Protein AF-A0AAD5TZE9-F1 (afdb_monomer)

pLDDT: mean 85.52, std 11.05, range [32.12, 98.12]

Mean predicted aligned error: 11.0 Å

Sequence (399 aa):
MPENKPTVVIYGTGLIGMFLASHLINTREVNVYLIGRQSTFNRIEDTVETTSINGFKTRVNKTELNFFSTFQSLPSEIQKPDYLILTMKRQDTEAAIKDIDFSHGKTTIVALQWPFNVVESSPGKYQQSSSGSIYLTESEKGIQLKDIFVSSNLECNVSKDMDGILYGKLLINLNNAVCALSGLPILKELQSTQYRRIWANCIWEGLKCYAAAGIYPISFTFIPLWIFPWILWFPFPMFVFQKIGETVFKVNNTTTSSLYEDLKNKKPTCEIEYLQGEIVRLGEEMKVPTPVCLRVKNLVDKAIEKKEGLVVNNPEVILDWIEMINLFDNPSVKTLENPSVHSIHCLVEVPQCVSSLYSILAESKNATSKYVVSFKFGEDATNLLKNSAISHGTDGKKK

Nearest PDB structures (foldseek):
  3hwr-assembly1_B  TM=8.135E-01  e=1.030E-14  Cupriavidus pinatubonensis JMP134
  4yca-assembly1_A  TM=7.441E-01  e=1.101E-12  Staphylococcus aureus
  4yca-assembly1_B  TM=7.381E-01  e=1.078E-11  Staphylococcus aureus
  3g17-assembly2_F  TM=7.453E-01  e=6.135E-11  Staphylococcus aureus subsp. aureus Mu50
  4ol9-assembly1_A-2  TM=7.261E-01  e=1.818E-10  Mycobacterium tuberculosis

InterPro domains:
  IPR008927 6-phosphogluconate dehydrogenase-like, C-terminal domain superfamily [SSF48179] (161-300)
  IPR013328 6-phosphogluconate dehydrogenase, domain 2 [G3DSA:1.10.1040.10] (162-306)
  IPR013332 Ketopantoate reductase, N-terminal domain [PF02558] (8-113)
  IPR013752 Ketopantoate reductase, C-terminal domain [PF08546] (163-301)
  IPR036291 NAD(P)-binding domain superfamily [SSF51735] (8-116)
  IPR050838 2-dehydropantoate 2-reductase-like [PTHR43765] (154-303)

Foldseek 3Di:
DPPPAFEEEEEEPPLVSLQVQQLLLQLVRHQYAYEAAPVLLVQADFWAWEAEPVGDIGIDTSVSHNYDHALVRDDPVNLQGQYYHYPDDPVCVVVNVVRRDPVPDPRDYKDKDDQWDWDAPGRNYIYTLDDAAIEIADDPSRVVVCVSCVSSVGHYDYDPCVVLAVLQVLLVCLLQLLLLQQLAAQLVLLVDLLSLLLSLLLLVLSVVLCVLVVHHHDHRAPDDSVCSSVLSNDPDDSVSSVCCCCGVVVDDRHHHHPLNVCLQVLPLDDCLCVRLVVSVVSCVVSVNQNLLSVLSSQVSVLSNVVSVRRDHDDSCRSPVVLQRAAAPVGRVHRCQACVVPHACCLLAPPPVSLVVFDFDWDQDPRDPGRIDGPGTDDNVVSVVVNVVSVVVVRDRPDD

Radius of gyration: 25.82 Å; Cα contacts (8 Å, |Δi|>4): 668; chains: 1; bounding box: 64×46×78 Å

Structure (mmCIF, N/CA/C/O backbone):
data_AF-A0AAD5TZE9-F1
#
_entry.id   AF-A0AAD5TZE9-F1
#
loop_
_atom_site.group_PDB
_atom_site.id
_atom_site.type_symbol
_atom_site.label_atom_id
_atom_site.label_alt_id
_atom_site.label_comp_id
_atom_site.label_asym_id
_atom_site.label_entity_id
_atom_site.label_seq_id
_atom_site.pdbx_PDB_ins_code
_atom_site.Cartn_x
_atom_site.Cartn_y
_atom_site.Cartn_z
_atom_site.occupancy
_atom_site.B_iso_or_equiv
_atom_site.auth_seq_id
_atom_site.auth_comp_id
_atom_site.auth_asym_id
_atom_site.auth_atom_id
_atom_site.pdbx_PDB_model_num
ATOM 1 N N . MET A 1 1 ? -32.808 -5.809 28.587 1.00 32.12 1 MET A N 1
ATOM 2 C CA . MET A 1 1 ? -31.588 -6.585 28.908 1.00 32.12 1 MET A CA 1
ATOM 3 C C . MET A 1 1 ? -30.418 -5.723 28.472 1.00 32.12 1 MET A C 1
ATOM 5 O O . MET A 1 1 ? -30.574 -5.121 27.417 1.00 32.12 1 MET A O 1
ATOM 9 N N . PRO A 1 2 ? -29.330 -5.552 29.243 1.00 42.09 2 PRO A N 1
ATOM 10 C CA . PRO A 1 2 ? -28.172 -4.852 28.698 1.00 42.09 2 PRO A CA 1
ATOM 11 C C . PRO A 1 2 ? -27.703 -5.674 27.493 1.00 42.09 2 PRO A C 1
ATOM 13 O O . PRO A 1 2 ? -27.412 -6.859 27.644 1.00 42.09 2 PRO A O 1
ATOM 16 N N . GLU A 1 3 ? -27.785 -5.101 26.294 1.00 53.59 3 GLU A N 1
ATOM 17 C CA . GLU A 1 3 ? -27.380 -5.779 25.063 1.00 53.59 3 GLU A CA 1
ATOM 18 C C . GLU A 1 3 ? -25.946 -6.278 25.228 1.00 53.59 3 GLU A C 1
ATOM 20 O O . GLU A 1 3 ? -25.061 -5.532 25.658 1.00 53.59 3 GLU A O 1
ATOM 25 N N . ASN A 1 4 ? -25.727 -7.561 24.946 1.00 79.38 4 ASN A N 1
ATOM 26 C CA . ASN A 1 4 ? -24.398 -8.148 24.980 1.00 79.38 4 ASN A CA 1
ATOM 27 C C . ASN A 1 4 ? -23.602 -7.527 23.822 1.00 79.38 4 ASN A C 1
ATOM 29 O O . ASN A 1 4 ? -23.794 -7.906 22.668 1.00 79.38 4 ASN A O 1
ATOM 33 N N . LYS A 1 5 ? -22.805 -6.496 24.120 1.00 89.44 5 LYS A N 1
ATOM 34 C CA . LYS A 1 5 ? -22.065 -5.730 23.111 1.00 89.44 5 LYS A CA 1
ATOM 35 C C . LYS A 1 5 ? -21.110 -6.650 22.343 1.00 89.44 5 LYS A C 1
ATOM 37 O O . LYS A 1 5 ? -20.419 -7.440 22.994 1.00 89.44 5 LYS A O 1
ATOM 42 N N . PRO A 1 6 ? -21.009 -6.525 21.005 1.00 90.75 6 PRO A N 1
ATOM 43 C CA . PRO A 1 6 ? -20.059 -7.309 20.230 1.00 90.75 6 PRO A CA 1
ATOM 44 C C . PRO A 1 6 ? -18.629 -7.110 20.730 1.00 90.75 6 PRO A C 1
ATOM 46 O O . PRO A 1 6 ? -18.233 -6.000 21.097 1.00 90.75 6 PRO A O 1
ATOM 49 N N . THR A 1 7 ? -17.843 -8.180 20.722 1.00 91.62 7 THR A N 1
ATOM 50 C CA . THR A 1 7 ? -16.441 -8.157 21.145 1.00 91.62 7 THR A CA 1
ATOM 51 C C . THR A 1 7 ? -15.520 -8.043 19.935 1.00 91.62 7 THR A C 1
ATOM 53 O O . THR A 1 7 ? -15.541 -8.887 19.038 1.00 91.62 7 THR A O 1
ATOM 56 N N . VAL A 1 8 ? -14.683 -7.007 19.920 1.00 92.50 8 VAL A N 1
ATOM 57 C CA . VAL A 1 8 ? -13.715 -6.713 18.861 1.00 92.50 8 VAL A CA 1
ATOM 58 C C . VAL A 1 8 ? -12.302 -6.824 19.423 1.00 92.50 8 VAL A C 1
ATOM 60 O O . VAL A 1 8 ? -11.921 -6.080 20.325 1.00 92.50 8 VAL A O 1
ATOM 63 N N . VAL A 1 9 ? -11.496 -7.715 18.854 1.00 93.06 9 VAL A N 1
ATOM 64 C CA . VAL A 1 9 ? -10.060 -7.808 19.136 1.00 93.06 9 VAL A CA 1
ATOM 65 C C . VAL A 1 9 ? -9.292 -7.166 17.985 1.00 93.06 9 VAL A C 1
ATOM 67 O O . VAL A 1 9 ? -9.425 -7.577 16.834 1.00 93.06 9 VAL A O 1
ATOM 70 N N . ILE A 1 10 ? -8.463 -6.170 18.290 1.00 93.31 10 ILE A N 1
ATOM 71 C CA . ILE A 1 10 ? -7.542 -5.541 17.339 1.00 93.31 10 ILE A CA 1
ATOM 72 C C . ILE A 1 10 ? -6.139 -6.079 17.610 1.00 93.31 10 ILE A C 1
ATOM 74 O O . ILE A 1 10 ? -5.520 -5.768 18.631 1.00 93.31 10 ILE A O 1
ATOM 78 N N . TYR A 1 11 ? -5.620 -6.869 16.676 1.00 91.81 11 TYR A N 1
ATOM 79 C CA . TYR A 1 11 ? -4.278 -7.428 16.741 1.00 91.81 11 TYR A CA 1
ATOM 80 C C . TYR A 1 11 ? -3.319 -6.571 15.910 1.00 91.81 11 TYR A C 1
ATOM 82 O O . TYR A 1 11 ? -3.313 -6.597 14.677 1.00 91.81 11 TYR A O 1
ATOM 90 N N . GLY A 1 12 ? -2.476 -5.813 16.609 1.00 91.12 12 GLY A N 1
ATOM 91 C CA . GLY A 1 12 ? -1.464 -4.936 16.035 1.00 91.12 12 GLY A CA 1
ATOM 92 C C . GLY A 1 12 ? -1.691 -3.477 16.414 1.00 91.12 12 GLY A C 1
ATOM 93 O O . GLY A 1 12 ? -2.238 -2.701 15.635 1.00 91.12 12 GLY A O 1
ATOM 94 N N . THR A 1 13 ? -1.183 -3.055 17.570 1.00 91.81 13 THR A N 1
ATOM 95 C CA . THR A 1 13 ? -1.304 -1.678 18.092 1.00 91.81 13 THR A CA 1
ATOM 96 C C . THR A 1 13 ? -0.367 -0.659 17.427 1.00 91.81 13 THR A C 1
ATOM 98 O O . THR A 1 13 ? 0.186 0.221 18.077 1.00 91.81 13 THR A O 1
ATOM 101 N N . GLY A 1 14 ? -0.154 -0.771 16.113 1.00 90.06 14 GLY A N 1
ATOM 102 C CA . GLY A 1 14 ? 0.517 0.267 15.327 1.00 90.06 14 GLY A CA 1
ATOM 103 C C . GLY A 1 14 ? -0.366 1.505 15.123 1.00 90.06 14 GLY A C 1
ATOM 104 O O . GLY A 1 14 ? -1.425 1.636 15.732 1.00 90.06 14 GLY A O 1
ATOM 105 N N . LEU A 1 15 ? 0.038 2.388 14.205 1.00 91.94 15 LEU A N 1
ATOM 106 C CA . LEU A 1 15 ? -0.677 3.640 13.904 1.00 91.94 15 LEU A CA 1
ATOM 107 C C . LEU A 1 15 ? -2.162 3.403 13.576 1.00 91.94 15 LEU A C 1
ATOM 109 O O . LEU A 1 15 ? -3.036 4.024 14.171 1.00 91.94 15 LEU A O 1
ATOM 113 N N . ILE A 1 16 ? -2.442 2.456 12.676 1.00 92.38 16 ILE A N 1
ATOM 114 C CA . ILE A 1 16 ? -3.807 2.099 12.265 1.00 92.38 16 ILE A CA 1
ATOM 115 C C . ILE A 1 16 ? -4.589 1.436 13.403 1.00 92.38 16 ILE A C 1
ATOM 117 O O . ILE A 1 16 ? -5.736 1.798 13.643 1.00 92.38 16 ILE A O 1
ATOM 121 N N . GLY A 1 17 ? -3.973 0.492 14.121 1.00 94.00 17 GLY A N 1
ATOM 122 C CA . GLY A 1 17 ? -4.642 -0.231 15.205 1.00 94.00 17 GLY A CA 1
ATOM 123 C C . GLY A 1 17 ? -5.057 0.684 16.355 1.00 94.00 17 GLY A C 1
ATOM 124 O O . GLY A 1 17 ? -6.190 0.602 16.816 1.00 94.00 17 GLY A O 1
ATOM 125 N N . MET A 1 18 ? -4.179 1.601 16.773 1.00 95.31 18 MET A N 1
ATOM 126 C CA . MET A 1 18 ? -4.496 2.579 17.822 1.00 95.31 18 MET A CA 1
ATOM 127 C C . MET A 1 18 ? -5.535 3.606 17.367 1.00 95.31 18 MET A C 1
ATOM 129 O O . MET A 1 18 ? -6.419 3.966 18.145 1.00 95.31 18 MET A O 1
ATOM 133 N N . PHE A 1 19 ? -5.461 4.042 16.106 1.00 95.69 19 PHE A N 1
ATOM 134 C CA . PHE A 1 19 ? -6.459 4.930 15.517 1.00 95.69 19 PHE A CA 1
ATOM 135 C C . PHE A 1 19 ? -7.851 4.283 15.514 1.00 95.69 19 PHE A C 1
ATOM 137 O O . PHE A 1 19 ? -8.797 4.856 16.051 1.00 95.69 19 PHE A O 1
ATOM 144 N N . LEU A 1 20 ? -7.958 3.052 15.001 1.00 95.38 20 LEU A N 1
ATOM 145 C CA . LEU A 1 20 ? -9.199 2.277 15.005 1.00 95.38 20 LEU A CA 1
ATOM 146 C C . LEU A 1 20 ? -9.728 2.064 16.429 1.00 95.38 20 LEU A C 1
ATOM 148 O O . LEU A 1 20 ? -10.905 2.298 16.687 1.00 95.38 20 LEU A O 1
ATOM 152 N N . ALA A 1 21 ? -8.865 1.641 17.356 1.00 95.94 21 ALA A N 1
ATOM 153 C CA . ALA A 1 21 ? -9.263 1.357 18.730 1.00 95.94 21 ALA A CA 1
ATOM 154 C C . ALA A 1 21 ? -9.889 2.576 19.408 1.00 95.94 21 ALA A C 1
ATOM 156 O O . ALA A 1 21 ? -10.933 2.457 20.042 1.00 95.94 21 ALA A O 1
ATOM 157 N N . SER A 1 22 ? -9.290 3.757 19.234 1.00 96.81 22 SER A N 1
ATOM 158 C CA . SER A 1 22 ? -9.828 4.987 19.812 1.00 96.81 22 SER A CA 1
ATOM 159 C C . SER A 1 22 ? -11.209 5.339 19.250 1.00 96.81 22 SER A C 1
ATOM 161 O O . SER A 1 22 ? -12.084 5.748 20.007 1.00 96.81 22 SER A O 1
ATOM 163 N N . HIS A 1 23 ? -11.431 5.125 17.949 1.00 96.56 23 HIS A N 1
ATOM 164 C CA . HIS A 1 23 ? -12.738 5.303 17.312 1.00 96.56 23 HIS A CA 1
ATOM 165 C C . HIS A 1 23 ? -13.803 4.352 17.867 1.00 96.56 23 HIS A C 1
ATOM 167 O O . HIS A 1 23 ? -14.874 4.807 18.263 1.00 96.56 23 HIS A O 1
ATOM 173 N N . LEU A 1 24 ? -13.492 3.057 17.957 1.00 95.94 24 LEU A N 1
ATOM 174 C CA . LEU A 1 24 ? -14.437 2.045 18.437 1.00 95.94 24 LEU A CA 1
ATOM 175 C C . LEU A 1 24 ? -14.749 2.185 19.936 1.00 95.94 24 LEU A C 1
ATOM 177 O O . LEU A 1 24 ? -15.896 2.044 20.349 1.00 95.94 24 LEU A O 1
ATOM 181 N N . ILE A 1 25 ? -13.748 2.487 20.770 1.00 96.38 25 ILE A N 1
ATOM 182 C CA . ILE A 1 25 ? -13.952 2.670 22.218 1.00 96.38 25 ILE A CA 1
ATOM 183 C C . ILE A 1 25 ? -14.821 3.905 22.492 1.00 96.38 25 ILE A C 1
ATOM 185 O O . ILE A 1 25 ? -15.660 3.885 23.394 1.00 96.38 25 ILE A O 1
ATOM 189 N N . ASN A 1 26 ? -14.660 4.967 21.696 1.00 93.81 26 ASN A N 1
ATOM 190 C CA . ASN A 1 26 ? -15.379 6.225 21.880 1.00 93.81 26 ASN A CA 1
ATOM 191 C C . ASN A 1 26 ? -16.905 6.084 21.724 1.00 93.81 26 ASN A C 1
ATOM 193 O O . ASN A 1 26 ? -17.639 6.809 22.393 1.00 93.81 26 ASN A O 1
ATOM 197 N N . THR A 1 27 ? -17.404 5.160 20.893 1.00 90.75 27 THR A N 1
ATOM 198 C CA . THR A 1 27 ? -18.858 4.940 20.736 1.00 90.75 27 THR A CA 1
ATOM 199 C C . THR A 1 27 ? -19.468 4.146 21.884 1.00 90.75 27 THR A C 1
ATOM 201 O O . THR A 1 27 ? -20.655 4.279 22.170 1.00 90.75 27 THR A O 1
ATOM 204 N N . ARG A 1 28 ? -18.658 3.322 22.565 1.00 89.94 28 ARG A N 1
ATOM 205 C CA . ARG A 1 28 ? -19.097 2.353 23.581 1.00 89.94 28 ARG A CA 1
ATOM 206 C C . ARG A 1 28 ? -20.123 1.341 23.059 1.00 89.94 28 ARG A C 1
ATOM 208 O O . ARG A 1 28 ? -20.803 0.722 23.875 1.00 89.94 28 ARG A O 1
ATOM 215 N N . GLU A 1 29 ? -20.238 1.143 21.749 1.00 91.19 29 GLU A N 1
ATOM 216 C CA . GLU A 1 29 ? -21.155 0.159 21.150 1.00 91.19 29 GLU A CA 1
ATOM 217 C C . GLU A 1 29 ? -20.582 -1.264 21.180 1.00 91.19 29 GLU A C 1
ATOM 219 O O . GLU A 1 29 ? -21.329 -2.240 21.214 1.00 91.19 29 GLU A O 1
ATOM 224 N N . VAL A 1 30 ? -19.254 -1.382 21.238 1.00 92.94 30 VAL A N 1
ATOM 225 C CA . VAL A 1 30 ? -18.516 -2.650 21.235 1.00 92.94 30 VAL A CA 1
ATOM 226 C C . VAL A 1 30 ? -17.534 -2.730 22.402 1.00 92.94 30 VAL A C 1
ATOM 228 O O . VAL A 1 30 ? -17.078 -1.709 22.922 1.00 92.94 30 VAL A O 1
ATOM 231 N N . ASN A 1 31 ? -17.180 -3.950 22.803 1.00 94.44 31 ASN A N 1
ATOM 232 C CA . ASN A 1 31 ? -16.084 -4.200 23.734 1.00 94.44 31 ASN A CA 1
ATOM 233 C C . ASN A 1 31 ? -14.787 -4.368 22.938 1.00 94.44 31 ASN A C 1
ATOM 235 O O . ASN A 1 31 ? -14.674 -5.298 22.141 1.00 94.44 31 ASN A O 1
ATOM 239 N N . VAL A 1 32 ? -13.812 -3.480 23.140 1.00 95.38 32 VAL A N 1
ATOM 240 C CA . VAL A 1 32 ? -12.555 -3.483 22.376 1.00 95.38 32 VAL A CA 1
ATOM 241 C C . VAL A 1 32 ? -11.413 -4.028 23.223 1.00 95.38 32 VAL A C 1
ATOM 243 O O . VAL A 1 32 ? -11.194 -3.570 24.345 1.00 95.38 32 VAL A O 1
ATOM 246 N N . TYR A 1 33 ? -10.661 -4.965 22.653 1.00 95.88 33 TYR A N 1
ATOM 247 C CA . TYR A 1 33 ? -9.453 -5.554 23.224 1.00 95.88 33 TYR A CA 1
ATOM 248 C C . TYR A 1 33 ? -8.289 -5.394 22.250 1.00 95.88 33 TYR A C 1
ATOM 250 O O . TYR A 1 33 ? -8.458 -5.502 21.036 1.00 95.88 33 TYR A O 1
ATOM 258 N N . LEU A 1 34 ? -7.101 -5.115 22.774 1.00 95.81 34 LEU A N 1
ATOM 259 C CA . LEU A 1 34 ? -5.917 -4.790 21.986 1.00 95.81 34 LEU A CA 1
ATOM 260 C C . LEU A 1 34 ? -4.821 -5.814 22.233 1.00 95.81 34 LEU A C 1
ATOM 262 O O . LEU A 1 34 ? -4.467 -6.058 23.381 1.00 95.81 34 LEU A O 1
ATOM 266 N N . ILE A 1 35 ? -4.223 -6.334 21.163 1.00 93.81 35 ILE A N 1
ATOM 267 C CA . ILE A 1 35 ? -3.012 -7.155 21.242 1.00 93.81 35 ILE A CA 1
ATOM 268 C C . ILE A 1 35 ? -1.864 -6.420 20.555 1.00 93.81 35 ILE A C 1
ATOM 270 O O . ILE A 1 35 ? -1.976 -6.006 19.396 1.00 93.81 35 ILE A O 1
ATOM 274 N N . GLY A 1 36 ? -0.730 -6.268 21.237 1.00 92.56 36 GLY A N 1
ATOM 275 C CA . GLY A 1 36 ? 0.455 -5.682 20.618 1.00 92.56 36 GLY A CA 1
ATOM 276 C C . GLY A 1 36 ? 1.694 -5.650 21.501 1.00 92.56 36 GLY A C 1
ATOM 277 O O . GLY A 1 36 ? 1.803 -6.342 22.506 1.00 92.56 36 GLY A O 1
ATOM 278 N N . ARG A 1 37 ? 2.679 -4.832 21.114 1.00 90.88 37 ARG A N 1
ATOM 279 C CA . ARG A 1 37 ? 3.959 -4.749 21.833 1.00 90.88 37 ARG A CA 1
ATOM 280 C C . ARG A 1 37 ? 3.831 -3.868 23.071 1.00 90.88 37 ARG A C 1
ATOM 282 O O . ARG A 1 37 ? 3.381 -2.726 22.970 1.00 90.88 37 ARG A O 1
ATOM 289 N N . GLN A 1 38 ? 4.331 -4.355 24.208 1.00 91.38 38 GLN A N 1
ATOM 290 C CA . GLN A 1 38 ? 4.339 -3.603 25.468 1.00 91.38 38 GLN A CA 1
ATOM 291 C C . GLN A 1 38 ? 5.050 -2.249 25.331 1.00 91.38 38 GLN A C 1
ATOM 293 O O . GLN A 1 38 ? 4.619 -1.256 25.909 1.00 91.38 38 GLN A O 1
ATOM 298 N N . SER A 1 39 ? 6.106 -2.179 24.515 1.00 91.31 39 SER A N 1
ATOM 299 C CA . SER A 1 39 ? 6.826 -0.932 24.242 1.00 91.31 39 SER A CA 1
ATOM 300 C C . SER A 1 39 ? 5.944 0.144 23.608 1.00 91.31 39 SER A C 1
ATOM 302 O O . SER A 1 39 ? 6.103 1.314 23.937 1.00 91.31 39 SER A O 1
ATOM 304 N N . THR A 1 40 ? 4.991 -0.222 22.747 1.00 87.88 40 THR A N 1
ATOM 305 C CA . THR A 1 40 ? 4.040 0.739 22.178 1.00 87.88 40 THR A CA 1
ATOM 306 C C . THR A 1 40 ? 3.062 1.233 23.237 1.00 87.88 40 THR A C 1
ATOM 308 O O . THR A 1 40 ? 2.843 2.435 23.348 1.00 87.88 40 THR A O 1
ATOM 311 N N . PHE A 1 41 ? 2.526 0.328 24.059 1.00 90.94 41 PHE A N 1
ATOM 312 C CA . PHE A 1 41 ? 1.582 0.687 25.118 1.00 90.94 41 PHE A CA 1
ATOM 313 C C . PHE A 1 41 ? 2.219 1.563 26.208 1.00 90.94 41 PHE A C 1
ATOM 315 O O . PHE A 1 41 ? 1.605 2.509 26.696 1.00 90.94 41 PHE A O 1
ATOM 322 N N . ASN A 1 42 ? 3.482 1.299 26.551 1.00 92.56 42 ASN A N 1
ATOM 323 C CA . ASN A 1 42 ? 4.222 2.065 27.555 1.00 92.56 42 ASN A CA 1
ATOM 324 C C . ASN A 1 42 ? 4.513 3.508 27.121 1.00 92.56 42 ASN A C 1
ATOM 326 O O . ASN A 1 42 ? 4.680 4.362 27.984 1.00 92.56 42 ASN A O 1
ATOM 330 N N . ARG A 1 43 ? 4.570 3.786 25.811 1.00 92.31 43 ARG A N 1
ATOM 331 C CA . ARG A 1 43 ? 4.765 5.146 25.278 1.00 92.31 43 ARG A CA 1
ATOM 332 C C . ARG A 1 43 ? 3.539 6.040 25.456 1.00 92.31 43 ARG A C 1
ATOM 334 O O . ARG A 1 43 ? 3.674 7.254 25.384 1.00 92.31 43 ARG A O 1
ATOM 341 N N . ILE A 1 44 ? 2.358 5.453 25.627 1.00 91.75 44 ILE A N 1
ATOM 342 C CA . ILE A 1 44 ? 1.126 6.198 25.884 1.00 91.75 44 ILE A CA 1
ATOM 343 C C . ILE A 1 44 ? 1.167 6.618 27.350 1.00 91.75 44 ILE A C 1
ATOM 345 O O . ILE A 1 44 ? 1.252 5.754 28.222 1.00 91.75 44 ILE A O 1
ATOM 349 N N . GLU A 1 45 ? 1.120 7.917 27.625 1.00 88.94 45 GLU A N 1
ATOM 350 C CA . GLU A 1 45 ? 1.117 8.435 28.997 1.00 88.94 45 GLU A CA 1
ATOM 351 C C . GLU A 1 45 ? -0.274 8.252 29.613 1.00 88.94 45 GLU A C 1
ATOM 353 O O . GLU A 1 45 ? -0.510 7.260 30.304 1.00 88.94 45 GLU A O 1
ATOM 358 N N . ASP A 1 46 ? -1.215 9.130 29.257 1.00 92.56 46 ASP A N 1
ATOM 359 C CA . ASP A 1 46 ? -2.544 9.161 29.881 1.00 92.56 46 ASP A CA 1
ATOM 360 C C . ASP A 1 46 ? -3.685 8.848 28.915 1.00 92.56 46 ASP A C 1
ATOM 362 O O . ASP A 1 46 ? -4.676 8.222 29.293 1.00 92.56 46 ASP A O 1
ATOM 366 N N . THR A 1 47 ? -3.578 9.296 27.663 1.00 96.06 47 THR A N 1
ATOM 367 C CA . THR A 1 47 ? -4.691 9.248 26.706 1.00 96.06 47 THR A CA 1
ATOM 368 C C . THR A 1 47 ? -4.229 8.925 25.296 1.00 96.06 47 THR A C 1
ATOM 370 O O . THR A 1 47 ? -3.091 9.203 24.916 1.00 96.06 47 THR A O 1
ATOM 373 N N . VAL A 1 48 ? -5.150 8.361 24.522 1.00 96.88 48 VAL A N 1
ATOM 374 C CA . VAL A 1 48 ? -5.054 8.226 23.074 1.00 96.88 48 VAL A CA 1
ATOM 375 C C . VAL A 1 48 ? -6.030 9.203 22.443 1.00 96.88 48 VAL A C 1
ATOM 377 O O . VAL A 1 48 ? -7.239 9.113 22.662 1.00 96.88 48 VAL A O 1
ATOM 380 N N . GLU A 1 49 ? -5.499 10.124 21.653 1.00 97.31 49 GLU A N 1
ATOM 381 C CA . GLU A 1 49 ? -6.260 11.118 20.910 1.00 97.31 49 GLU A CA 1
ATOM 382 C C . GLU A 1 49 ? -6.157 10.812 19.420 1.00 97.31 49 GLU A C 1
ATOM 384 O O . GLU A 1 49 ? -5.064 10.547 18.909 1.00 97.31 49 GLU A O 1
ATOM 389 N N . THR A 1 50 ? -7.281 10.880 18.709 1.00 97.00 50 THR A N 1
ATOM 390 C CA . THR A 1 50 ? -7.266 10.790 17.248 1.00 97.00 50 THR A CA 1
ATOM 391 C C . THR A 1 50 ? -7.920 11.988 16.591 1.00 97.00 50 THR A C 1
ATOM 393 O O . THR A 1 50 ? -8.764 12.664 17.180 1.00 97.00 50 THR A O 1
ATOM 396 N N . THR A 1 51 ? -7.506 12.290 15.364 1.00 95.75 51 THR A N 1
ATOM 397 C CA . THR A 1 51 ? -8.174 13.265 14.499 1.00 95.75 51 THR A CA 1
ATOM 398 C C . THR A 1 51 ? -8.322 12.686 13.096 1.00 95.75 51 THR A C 1
ATOM 400 O O . THR A 1 51 ? -7.330 12.389 12.429 1.00 95.75 51 THR A O 1
ATOM 403 N N . SER A 1 52 ? -9.567 12.525 12.658 1.00 91.81 52 SER A N 1
ATOM 404 C CA . SER A 1 52 ? -9.939 12.142 11.296 1.00 91.81 52 SER A CA 1
ATOM 405 C C . SER A 1 52 ? -9.751 13.303 10.320 1.00 91.81 52 SER A C 1
ATOM 407 O O . SER A 1 52 ? -9.726 14.470 10.713 1.00 91.81 52 SER A O 1
ATOM 409 N N . ILE A 1 53 ? -9.681 13.004 9.021 1.00 85.81 53 ILE A N 1
ATOM 410 C CA . ILE A 1 53 ? -9.474 14.033 7.989 1.00 85.81 53 ILE A CA 1
ATOM 411 C C . ILE A 1 53 ? -10.642 15.031 7.885 1.00 85.81 53 ILE A C 1
ATOM 413 O O . ILE A 1 53 ? -10.444 16.181 7.505 1.00 85.81 53 ILE A O 1
ATOM 417 N N . ASN A 1 54 ? -11.853 14.615 8.268 1.00 86.81 54 ASN A N 1
ATOM 418 C CA . ASN A 1 54 ? -13.036 15.477 8.372 1.00 86.81 54 ASN A CA 1
ATOM 419 C C . ASN A 1 54 ? -13.064 16.318 9.666 1.00 86.81 54 ASN A C 1
ATOM 421 O O . ASN A 1 54 ? -14.045 17.007 9.927 1.00 86.81 54 ASN A O 1
ATOM 425 N N . GLY A 1 55 ? -12.010 16.255 10.485 1.00 90.88 55 GLY A N 1
ATOM 426 C CA . GLY A 1 55 ? -11.889 16.994 11.738 1.00 90.88 55 GLY A CA 1
ATOM 427 C C . GLY A 1 55 ? -12.549 16.326 12.945 1.00 90.88 55 GLY A C 1
ATOM 428 O O . GLY A 1 55 ? -12.444 16.874 14.042 1.00 90.88 55 GLY A O 1
ATOM 429 N N . PHE A 1 56 ? -13.189 15.161 12.788 1.00 94.75 56 PHE A N 1
ATOM 430 C CA . PHE A 1 56 ? -13.724 14.398 13.917 1.00 94.75 56 PHE A CA 1
ATOM 431 C C . PHE A 1 56 ? -12.598 13.949 14.847 1.00 94.75 56 PHE A C 1
ATOM 433 O O . PHE A 1 56 ? -11.546 13.505 14.384 1.00 94.7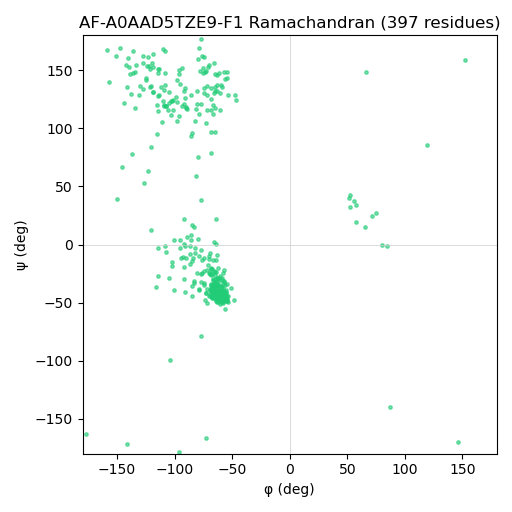5 56 PHE A O 1
ATOM 440 N N . LYS A 1 57 ? -12.812 14.072 16.158 1.00 96.88 57 LYS A N 1
ATOM 441 C CA . LYS A 1 57 ? -11.804 13.767 17.173 1.00 96.88 57 LYS A CA 1
ATOM 442 C C . LYS A 1 57 ? -12.332 12.764 18.176 1.00 96.88 57 LYS A C 1
ATOM 444 O O . LYS A 1 57 ? -13.483 12.856 18.592 1.00 96.88 57 LYS A O 1
ATOM 449 N N . THR A 1 58 ? -11.449 11.885 18.623 1.00 97.44 58 THR A N 1
ATOM 450 C CA . THR A 1 58 ? -11.707 10.973 19.739 1.00 97.44 58 THR A CA 1
ATOM 451 C C . THR A 1 58 ? -10.663 11.185 20.819 1.00 97.44 58 THR A C 1
ATOM 453 O O . THR A 1 58 ? -9.541 11.623 20.546 1.00 97.44 58 THR A O 1
ATOM 456 N N . ARG A 1 59 ? -11.034 10.873 22.058 1.00 96.75 59 ARG A N 1
ATOM 457 C CA . ARG A 1 59 ? -10.126 10.877 23.202 1.00 96.75 59 ARG A CA 1
ATOM 458 C C . ARG A 1 59 ? -10.513 9.733 24.122 1.00 96.75 59 ARG A C 1
ATOM 460 O O . ARG A 1 59 ? -11.640 9.688 24.598 1.00 96.75 59 ARG A O 1
ATOM 467 N N . VAL A 1 60 ? -9.571 8.832 24.363 1.00 96.81 60 VAL A N 1
ATOM 468 C CA . VAL A 1 60 ? -9.768 7.620 25.166 1.00 96.81 60 VAL A CA 1
ATOM 469 C C . VAL A 1 60 ? -8.690 7.566 26.237 1.00 96.81 60 VAL A C 1
ATOM 471 O O . VAL A 1 60 ? -7.518 7.805 25.935 1.00 96.81 60 VAL A O 1
ATOM 474 N N . ASN A 1 61 ? -9.057 7.273 27.484 1.00 96.56 61 ASN A N 1
ATOM 475 C CA . ASN A 1 61 ? -8.067 7.133 28.549 1.00 96.56 61 ASN A CA 1
ATOM 476 C C . ASN A 1 61 ? -7.295 5.826 28.393 1.00 96.56 61 ASN A C 1
ATOM 478 O O . ASN A 1 61 ? -7.838 4.809 27.968 1.00 96.56 61 ASN A O 1
ATOM 482 N N . LYS A 1 62 ? -6.027 5.818 28.803 1.00 95.00 62 LYS A N 1
ATOM 483 C CA . LYS A 1 62 ? -5.187 4.618 28.769 1.00 95.00 62 LYS A CA 1
ATOM 484 C C . LYS A 1 62 ? -5.792 3.454 29.560 1.00 95.00 62 LYS A C 1
ATOM 486 O O . LYS A 1 62 ? -5.607 2.306 29.180 1.00 95.00 62 LYS A O 1
ATOM 491 N N . THR A 1 63 ? -6.541 3.743 30.623 1.00 94.31 63 THR A N 1
ATOM 492 C CA . THR A 1 63 ? -7.254 2.744 31.436 1.00 94.31 63 THR A CA 1
ATOM 493 C C . THR A 1 63 ? -8.417 2.070 30.706 1.00 94.31 63 THR A C 1
ATOM 495 O O . THR A 1 63 ? -8.827 0.990 31.109 1.00 94.31 63 THR A O 1
ATOM 498 N N . GLU A 1 64 ? -8.937 2.677 29.637 1.00 94.25 64 GLU A N 1
ATOM 499 C CA . GLU A 1 64 ? -9.994 2.106 28.790 1.00 94.25 64 GLU A CA 1
ATOM 500 C C . GLU A 1 64 ? -9.417 1.210 27.677 1.00 94.25 64 GLU A C 1
ATOM 502 O O . GLU A 1 64 ? -10.157 0.530 26.967 1.00 94.25 64 GLU A O 1
ATOM 507 N N . LEU A 1 65 ? -8.090 1.188 27.514 1.00 93.81 65 LEU A N 1
ATOM 508 C CA . LEU A 1 65 ? -7.400 0.328 26.561 1.00 93.81 65 LEU A CA 1
ATOM 509 C C . LEU A 1 65 ? -7.173 -1.051 27.195 1.00 93.81 65 LEU A C 1
ATOM 511 O O . LEU A 1 65 ? -6.178 -1.262 27.890 1.00 93.81 65 LEU A O 1
ATOM 515 N N . ASN A 1 66 ? -8.068 -2.003 26.927 1.00 95.19 66 ASN A N 1
ATOM 516 C CA . ASN A 1 66 ? -7.922 -3.398 27.359 1.00 95.19 66 ASN A CA 1
ATOM 517 C C . ASN A 1 66 ? -6.765 -4.078 26.600 1.00 95.19 66 ASN A C 1
ATOM 519 O O . ASN A 1 66 ? -6.981 -4.772 25.605 1.00 95.19 66 ASN A O 1
ATOM 523 N N . PHE A 1 67 ? -5.531 -3.809 27.023 1.00 96.25 67 PHE A N 1
ATOM 524 C CA . PHE A 1 67 ? -4.308 -4.189 26.324 1.00 96.25 67 PHE A CA 1
ATOM 525 C C . PHE A 1 67 ? -3.709 -5.501 26.833 1.00 96.25 67 PHE A C 1
ATOM 527 O O . PHE A 1 67 ? -3.586 -5.728 28.034 1.00 96.25 67 PHE A O 1
ATOM 534 N N . PHE A 1 68 ? -3.253 -6.310 25.883 1.00 95.44 68 PHE A N 1
ATOM 535 C CA . PHE A 1 68 ? -2.650 -7.618 26.076 1.00 95.44 68 PHE A CA 1
ATOM 536 C C . PHE A 1 68 ? -1.407 -7.751 25.188 1.00 95.44 68 PHE A C 1
ATOM 538 O O . PHE A 1 68 ? -1.328 -7.181 24.096 1.00 95.44 68 PHE A O 1
ATOM 545 N N . SER A 1 69 ? -0.404 -8.495 25.651 1.00 91.62 69 SER A N 1
ATOM 546 C CA . SER A 1 69 ? 0.846 -8.677 24.901 1.00 91.62 69 SER A CA 1
ATOM 547 C C . SER A 1 69 ? 0.746 -9.780 23.846 1.00 91.62 69 SER A C 1
ATOM 549 O O . SER A 1 69 ? 1.386 -9.686 22.800 1.00 91.62 69 SER A O 1
ATOM 551 N N . THR A 1 70 ? -0.069 -10.805 24.103 1.00 89.44 70 THR A N 1
ATOM 552 C CA . THR A 1 70 ? -0.282 -11.956 23.213 1.00 89.44 70 THR A CA 1
ATOM 553 C C . THR A 1 70 ? -1.748 -12.376 23.196 1.00 89.44 70 THR A C 1
ATOM 555 O O . THR A 1 70 ? -2.501 -12.076 24.127 1.00 89.44 70 THR A O 1
ATOM 558 N N . PHE A 1 71 ? -2.153 -13.119 22.165 1.00 88.12 71 PHE A N 1
ATOM 559 C CA . PHE A 1 71 ? -3.509 -13.664 22.066 1.00 88.12 71 PHE A CA 1
ATOM 560 C C . PHE A 1 71 ? -3.853 -14.588 23.248 1.00 88.12 71 PHE A C 1
ATOM 562 O O . PHE A 1 71 ? -4.933 -14.489 23.818 1.00 88.12 71 PHE A O 1
ATOM 569 N N . GLN A 1 72 ? -2.903 -15.413 23.693 1.00 88.81 72 GLN A N 1
ATOM 570 C CA . GLN A 1 72 ? -3.067 -16.363 24.802 1.00 88.81 72 GLN A CA 1
ATOM 571 C C . GLN A 1 72 ? -3.284 -15.677 26.153 1.00 88.81 72 GLN A C 1
ATOM 573 O O . GLN A 1 72 ? -3.824 -16.288 27.070 1.00 88.81 72 GLN A O 1
ATOM 578 N N . SER A 1 73 ? -2.848 -14.421 26.291 1.00 91.44 73 SER A N 1
ATOM 579 C CA . SER A 1 73 ? -3.044 -13.648 27.520 1.00 91.44 73 SER A CA 1
ATOM 580 C C . SER A 1 73 ? -4.456 -13.065 27.655 1.00 91.44 73 SER A C 1
ATOM 582 O O . SER A 1 73 ? -4.801 -12.575 28.730 1.00 91.44 73 SER A O 1
ATOM 584 N N . LEU A 1 74 ? -5.281 -13.131 26.599 1.00 90.88 74 LEU A N 1
ATOM 585 C CA . LEU A 1 74 ? -6.688 -12.741 26.668 1.00 90.88 74 LEU A CA 1
ATOM 586 C C . LEU A 1 74 ? -7.474 -13.673 27.606 1.00 90.88 74 LEU A C 1
ATOM 588 O O . LEU A 1 74 ? -7.207 -14.879 27.621 1.00 90.88 74 LEU A O 1
ATOM 592 N N . PRO A 1 75 ? -8.497 -13.162 28.320 1.00 91.12 75 PRO A N 1
ATOM 593 C CA . PRO A 1 75 ? -9.440 -14.010 29.046 1.00 91.12 75 PRO A CA 1
ATOM 594 C C . PRO A 1 75 ? -10.075 -15.049 28.115 1.00 91.12 75 PRO A C 1
ATOM 596 O O . PRO A 1 75 ? -10.360 -14.748 26.952 1.00 91.12 75 PRO A O 1
ATOM 599 N N . SER A 1 76 ? -10.312 -16.266 28.608 1.00 86.75 76 SER A N 1
ATOM 600 C CA . SER A 1 76 ? -10.792 -17.388 27.787 1.00 86.75 76 SER A CA 1
ATOM 601 C C . SER A 1 76 ? -12.126 -17.101 27.089 1.00 86.75 76 SER A C 1
ATOM 603 O O . SER A 1 76 ? -12.349 -17.578 25.978 1.00 86.75 76 SER A O 1
ATOM 605 N N . GLU A 1 77 ? -12.996 -16.286 27.690 1.00 85.38 77 GLU A N 1
ATOM 606 C CA . GLU A 1 77 ? -14.239 -15.820 27.071 1.00 85.38 77 GLU A CA 1
ATOM 607 C C . GLU A 1 77 ? -14.022 -14.849 25.894 1.00 85.38 77 GLU A C 1
ATOM 609 O O . GLU A 1 77 ? -14.850 -14.798 24.988 1.00 85.38 77 GLU A O 1
ATOM 614 N N . ILE A 1 78 ? -12.898 -14.123 25.865 1.00 88.25 78 ILE A N 1
ATOM 615 C CA . ILE A 1 78 ? -12.544 -13.145 24.819 1.00 88.25 78 ILE A CA 1
ATOM 616 C C . ILE A 1 78 ? -11.726 -13.779 23.690 1.00 88.25 78 ILE A C 1
ATOM 618 O O . ILE A 1 78 ? -11.717 -13.260 22.576 1.00 88.25 78 ILE A O 1
ATOM 622 N N . GLN A 1 79 ? -11.103 -14.939 23.921 1.00 86.06 79 GLN A N 1
ATOM 623 C CA . GLN A 1 79 ? -10.407 -15.714 22.879 1.00 86.06 79 GLN A CA 1
ATOM 624 C C . GLN A 1 79 ? -11.347 -16.235 21.769 1.00 86.06 79 GLN A C 1
ATOM 626 O O . GLN A 1 79 ? -10.898 -16.868 20.815 1.00 86.06 79 GLN A O 1
ATOM 631 N N . LYS A 1 80 ? -12.650 -15.935 21.853 1.00 84.75 80 LYS A N 1
ATOM 632 C CA . LYS A 1 80 ? -13.664 -16.168 20.816 1.00 84.75 80 LYS A CA 1
ATOM 633 C C . LYS A 1 80 ? -14.370 -14.854 20.449 1.00 84.75 80 LYS A C 1
ATOM 635 O O . LYS A 1 80 ? -15.564 -14.716 20.717 1.00 84.75 80 LYS A O 1
ATOM 640 N N . PRO A 1 81 ? -13.654 -13.862 19.895 1.00 87.44 81 PRO A N 1
ATOM 641 C CA . PRO A 1 81 ? -14.256 -12.566 19.626 1.00 87.44 81 PRO A CA 1
ATOM 642 C C . PRO A 1 81 ? -15.258 -12.650 18.468 1.00 87.44 81 PRO A C 1
ATOM 644 O O . PRO A 1 81 ? -15.094 -13.462 17.554 1.00 87.44 81 PRO A O 1
ATOM 647 N N . ASP A 1 82 ? -16.255 -11.761 18.461 1.00 87.44 82 ASP A N 1
ATOM 648 C CA . ASP A 1 82 ? -17.147 -11.591 17.306 1.00 87.44 82 ASP A CA 1
ATOM 649 C C . ASP A 1 82 ? -16.371 -11.129 16.069 1.00 87.44 82 ASP A C 1
ATOM 651 O O . ASP A 1 82 ? -16.691 -11.534 14.949 1.00 87.44 82 ASP A O 1
ATOM 655 N N . TYR A 1 83 ? -15.343 -10.299 16.289 1.00 88.94 83 TYR A N 1
ATOM 656 C CA . TYR A 1 83 ? -14.465 -9.765 15.253 1.00 88.94 83 TYR A CA 1
ATOM 657 C C . TYR A 1 83 ? -13.003 -9.784 15.696 1.00 88.94 83 TYR A C 1
ATOM 659 O O . TYR A 1 83 ? -12.651 -9.242 16.744 1.00 88.94 83 TYR A O 1
ATOM 667 N N . LEU A 1 84 ? -12.135 -10.339 14.850 1.00 89.19 84 LEU A N 1
ATOM 668 C CA . LEU A 1 84 ? -10.683 -10.242 14.978 1.00 89.19 84 LEU A CA 1
ATOM 669 C C . LEU A 1 84 ? -10.127 -9.436 13.802 1.00 89.19 84 LEU A C 1
ATOM 671 O O . LEU A 1 84 ? -10.212 -9.858 12.650 1.00 89.19 84 LEU A O 1
ATOM 675 N N . ILE A 1 85 ? -9.562 -8.269 14.097 1.00 89.94 85 ILE A N 1
ATOM 676 C CA . ILE A 1 85 ? -9.057 -7.312 13.112 1.00 89.94 85 ILE A CA 1
ATOM 677 C C . ILE A 1 85 ? -7.533 -7.305 13.182 1.00 89.94 85 ILE A C 1
ATOM 679 O O . ILE A 1 85 ? -6.954 -6.948 14.207 1.00 89.94 85 ILE A O 1
ATOM 683 N N . LEU A 1 86 ? -6.873 -7.660 12.081 1.00 89.38 86 LEU A N 1
ATOM 684 C CA . LEU A 1 86 ? -5.414 -7.622 11.977 1.00 89.38 86 LEU A CA 1
ATOM 685 C C . LEU A 1 86 ? -4.976 -6.278 11.378 1.00 89.38 86 LEU A C 1
ATOM 687 O O . LEU A 1 86 ? -5.329 -5.945 10.249 1.00 89.38 86 LEU A O 1
ATOM 691 N N . THR A 1 87 ? -4.198 -5.501 12.131 1.00 89.19 87 THR A N 1
ATOM 692 C CA . THR A 1 87 ? -3.707 -4.161 11.734 1.00 89.19 87 THR A CA 1
ATOM 693 C C . THR A 1 87 ? -2.181 -4.071 11.698 1.00 89.19 87 THR A C 1
ATOM 695 O O . THR A 1 87 ? -1.604 -2.984 11.626 1.00 89.19 87 THR A O 1
ATOM 698 N N . MET A 1 88 ? -1.508 -5.217 11.770 1.00 84.56 88 MET A N 1
ATOM 699 C CA . MET A 1 88 ? -0.059 -5.328 11.624 1.00 84.56 88 MET A CA 1
ATOM 700 C C . MET A 1 88 ? 0.387 -5.277 10.159 1.00 84.56 88 MET A C 1
ATOM 702 O O . MET A 1 88 ? -0.415 -5.357 9.230 1.00 84.56 88 MET A O 1
ATOM 706 N N . LYS A 1 89 ? 1.700 -5.150 9.944 1.00 76.25 89 LYS A N 1
ATOM 707 C CA . LYS A 1 89 ? 2.273 -5.228 8.598 1.00 76.25 89 LYS A CA 1
ATOM 708 C C . LYS A 1 89 ? 2.186 -6.659 8.069 1.00 76.25 89 LYS A C 1
ATOM 710 O O . LYS A 1 89 ? 2.237 -7.615 8.840 1.00 76.25 89 LYS A O 1
ATOM 715 N N . ARG A 1 90 ? 2.154 -6.805 6.740 1.00 73.94 90 ARG A N 1
ATOM 716 C CA . ARG A 1 90 ? 2.087 -8.113 6.059 1.00 73.94 90 ARG A CA 1
ATOM 717 C C . ARG A 1 90 ? 3.158 -9.101 6.547 1.00 73.94 90 ARG A C 1
ATOM 719 O O . ARG A 1 90 ? 2.862 -10.273 6.720 1.00 73.94 90 ARG A O 1
ATOM 726 N N . GLN A 1 91 ? 4.366 -8.613 6.837 1.00 72.50 91 GLN A N 1
ATOM 727 C CA . GLN A 1 91 ? 5.497 -9.411 7.341 1.00 72.50 91 GLN A CA 1
ATOM 728 C C . GLN A 1 91 ? 5.220 -10.076 8.701 1.00 72.50 91 GLN A C 1
ATOM 730 O O . GLN A 1 91 ? 5.723 -11.160 8.962 1.00 72.50 91 GLN A O 1
ATOM 735 N N . ASP A 1 92 ? 4.403 -9.446 9.549 1.00 79.19 92 ASP A N 1
ATOM 736 C CA . ASP A 1 92 ? 4.067 -9.950 10.885 1.00 79.19 92 ASP A CA 1
ATOM 737 C C . ASP A 1 92 ? 2.780 -10.799 10.877 1.00 79.19 92 ASP A C 1
ATOM 739 O O . ASP A 1 92 ? 2.466 -11.468 11.860 1.00 79.19 92 ASP A O 1
ATOM 743 N N . THR A 1 93 ? 2.027 -10.786 9.768 1.00 81.69 93 THR A N 1
ATOM 744 C CA . THR A 1 93 ? 0.695 -11.410 9.682 1.00 81.69 93 THR A CA 1
ATOM 745 C C . THR A 1 93 ? 0.765 -12.930 9.819 1.00 81.69 93 THR A C 1
ATOM 747 O O . THR A 1 93 ? -0.052 -13.509 10.525 1.00 81.69 93 THR A O 1
ATOM 750 N N . GLU A 1 94 ? 1.751 -13.587 9.200 1.00 81.25 94 GLU A N 1
ATOM 751 C CA . GLU A 1 94 ? 1.898 -15.047 9.295 1.00 81.25 94 GLU A CA 1
ATOM 752 C C . GLU A 1 94 ? 2.208 -15.499 10.730 1.00 81.25 94 GLU A C 1
ATOM 754 O O . GLU A 1 94 ? 1.633 -16.475 11.211 1.00 81.25 94 GLU A O 1
ATOM 759 N N . ALA A 1 95 ? 3.088 -14.773 11.425 1.00 81.19 95 ALA A N 1
ATOM 760 C CA . ALA A 1 95 ? 3.414 -15.052 12.820 1.00 81.19 95 ALA A CA 1
ATOM 761 C C . ALA A 1 95 ? 2.177 -14.888 13.714 1.00 81.19 95 ALA A C 1
ATOM 763 O O . ALA A 1 95 ? 1.853 -15.792 14.476 1.00 81.19 95 ALA A O 1
ATOM 764 N N . ALA A 1 96 ? 1.422 -13.799 13.547 1.00 80.81 96 ALA A N 1
ATOM 765 C CA . ALA A 1 96 ? 0.206 -13.589 14.325 1.00 80.81 96 ALA A CA 1
ATOM 766 C C . ALA A 1 96 ? -0.886 -14.626 14.041 1.00 80.81 96 ALA A C 1
ATOM 768 O O . ALA A 1 96 ? -1.596 -15.012 14.960 1.00 80.81 96 ALA A O 1
ATOM 769 N N . ILE A 1 97 ? -1.020 -15.107 12.799 1.00 82.12 97 ILE A N 1
ATOM 770 C CA . ILE A 1 97 ? -1.954 -16.196 12.473 1.00 82.12 97 ILE A CA 1
ATOM 771 C C . ILE A 1 97 ? -1.576 -17.479 13.221 1.00 82.12 97 ILE A C 1
ATOM 773 O O . ILE A 1 97 ? -2.466 -18.162 13.716 1.00 82.12 97 ILE A O 1
ATOM 777 N N . LYS A 1 98 ? -0.281 -17.793 13.350 1.00 83.44 98 LYS A N 1
ATOM 778 C CA . LYS A 1 98 ? 0.185 -18.949 14.140 1.00 83.44 98 LYS A CA 1
ATOM 779 C C . LYS A 1 98 ? -0.078 -18.780 15.639 1.00 83.44 98 LYS A C 1
ATOM 781 O O . LYS A 1 98 ? -0.294 -19.776 16.321 1.00 83.44 98 LYS A O 1
ATOM 786 N N . ASP A 1 99 ? -0.089 -17.542 16.127 1.00 79.69 99 ASP A N 1
ATOM 787 C CA . ASP A 1 99 ? -0.400 -17.218 17.522 1.00 79.69 99 ASP A CA 1
ATOM 788 C C . ASP A 1 99 ? -1.906 -17.296 17.840 1.00 79.69 99 ASP A C 1
ATOM 790 O O . ASP A 1 99 ? -2.276 -17.286 19.012 1.00 79.69 99 ASP A O 1
ATOM 794 N N . ILE A 1 100 ? -2.794 -17.360 16.843 1.00 79.75 100 ILE A N 1
ATOM 795 C CA . ILE A 1 100 ? -4.247 -17.407 17.057 1.00 79.75 100 ILE A CA 1
ATOM 796 C C . ILE A 1 100 ? -4.716 -18.862 17.154 1.00 79.75 100 ILE A C 1
ATOM 798 O O . ILE A 1 100 ? -4.498 -19.666 16.248 1.00 79.75 100 ILE A O 1
ATOM 802 N N . ASP A 1 101 ? -5.425 -19.196 18.235 1.00 74.69 101 ASP A N 1
ATOM 803 C CA . ASP A 1 101 ? -6.070 -20.502 18.368 1.00 74.69 101 ASP A CA 1
ATOM 804 C C . ASP A 1 101 ? -7.426 -20.526 17.638 1.00 74.69 101 ASP A C 1
ATOM 806 O O . ASP A 1 101 ? -8.424 -19.968 18.099 1.00 74.69 101 ASP A O 1
ATOM 810 N N . PHE A 1 102 ? -7.470 -21.204 16.488 1.00 71.88 102 PHE A N 1
ATOM 811 C CA . PHE A 1 102 ? -8.692 -21.402 15.700 1.00 71.88 102 PHE A CA 1
ATOM 812 C C . PHE A 1 102 ? -9.524 -22.623 16.133 1.00 71.88 102 PHE A C 1
ATOM 814 O O . PHE A 1 102 ? -10.585 -22.872 15.561 1.00 71.88 102 PHE A O 1
ATOM 821 N N . SER A 1 103 ? -9.089 -23.401 17.131 1.00 66.94 103 SER A N 1
ATOM 822 C CA . SER A 1 103 ? -9.774 -24.631 17.569 1.00 66.94 103 SER A CA 1
ATOM 823 C C . SER A 1 103 ? -11.108 -24.374 18.285 1.00 66.94 103 SER A C 1
ATOM 825 O O . SER A 1 103 ? -11.909 -25.285 18.501 1.00 66.94 103 SER A O 1
ATOM 827 N N . HIS A 1 104 ? -11.368 -23.124 18.663 1.00 59.72 104 HIS A N 1
ATOM 828 C CA . HIS A 1 104 ? -12.391 -22.756 19.631 1.00 59.72 104 HIS A CA 1
ATOM 829 C C . HIS A 1 104 ? -13.784 -22.419 19.065 1.00 59.72 104 HIS A C 1
ATOM 831 O O . HIS A 1 104 ? -14.698 -22.151 19.854 1.00 59.72 104 HIS A O 1
ATOM 837 N N . GLY A 1 105 ? -14.000 -22.489 17.748 1.00 60.44 105 GLY A N 1
ATOM 838 C CA . GLY A 1 105 ? -15.306 -22.268 17.114 1.00 60.44 105 GLY A CA 1
ATOM 839 C C . GLY A 1 105 ? -15.210 -21.608 15.735 1.00 60.44 105 GLY A C 1
ATOM 840 O O . GLY A 1 105 ? -14.129 -21.470 15.174 1.00 60.44 105 GLY A O 1
ATOM 841 N N . LYS A 1 106 ? -16.353 -21.186 15.175 1.00 60.81 106 LYS A N 1
ATOM 842 C CA . LYS A 1 106 ? -16.418 -20.474 13.884 1.00 60.81 106 LYS A CA 1
ATOM 843 C C . LYS A 1 106 ? -16.059 -18.987 14.049 1.00 60.81 106 LYS A C 1
ATOM 845 O O . LYS A 1 106 ? -16.940 -18.133 14.015 1.00 60.81 106 LYS A O 1
ATOM 850 N N . THR A 1 107 ? -14.779 -18.669 14.227 1.00 62.34 107 THR A N 1
ATOM 851 C CA . THR A 1 107 ? -14.286 -17.282 14.138 1.00 62.34 107 THR A CA 1
ATOM 852 C C . THR A 1 107 ? -14.381 -16.807 12.687 1.00 62.34 107 THR A C 1
ATOM 854 O O . THR A 1 107 ? -13.854 -17.460 11.788 1.00 62.34 107 THR A O 1
ATOM 857 N N . THR A 1 108 ? -15.061 -15.684 12.436 1.00 65.19 108 THR A N 1
ATOM 858 C CA . THR A 1 108 ? -15.146 -15.106 11.085 1.00 65.19 108 THR A CA 1
ATOM 859 C C . THR A 1 108 ? -13.998 -14.126 10.873 1.00 65.19 108 THR A C 1
ATOM 861 O O . THR A 1 108 ? -13.913 -13.109 11.557 1.00 65.19 108 THR A O 1
ATOM 864 N N . ILE A 1 109 ? -13.121 -14.422 9.913 1.00 68.94 109 ILE A N 1
ATOM 865 C CA . ILE A 1 109 ? -12.072 -13.501 9.466 1.00 68.94 109 ILE A CA 1
ATOM 866 C C . ILE A 1 109 ? -12.647 -12.672 8.321 1.00 68.94 109 ILE A C 1
ATOM 868 O O . ILE A 1 109 ? -13.015 -13.219 7.283 1.00 68.94 109 ILE A O 1
ATOM 872 N N . VAL A 1 110 ? -12.730 -11.355 8.504 1.00 70.50 110 VAL A N 1
ATOM 873 C CA . VAL A 1 110 ? -13.176 -10.434 7.452 1.00 70.50 110 VAL A CA 1
ATOM 874 C C . VAL A 1 110 ? -11.947 -9.772 6.844 1.00 70.50 110 VAL A C 1
ATOM 876 O O . VAL A 1 110 ? -11.238 -9.029 7.524 1.00 70.50 110 VAL A O 1
ATOM 879 N N . ALA A 1 111 ? -11.688 -10.038 5.562 1.00 73.25 111 ALA A N 1
ATOM 880 C CA . ALA A 1 111 ? -10.651 -9.321 4.835 1.00 73.25 111 ALA A CA 1
ATOM 881 C C . ALA A 1 111 ? -11.042 -7.844 4.717 1.00 73.25 111 ALA A C 1
ATOM 883 O O . ALA A 1 111 ? -12.176 -7.505 4.360 1.00 73.25 111 ALA A O 1
ATOM 884 N N . LEU A 1 112 ? -10.084 -6.981 5.038 1.00 83.00 112 LEU A N 1
ATOM 885 C CA . LEU A 1 112 ? -10.264 -5.542 5.098 1.00 83.00 112 LEU A CA 1
ATOM 886 C C . LEU A 1 112 ? -9.106 -4.834 4.408 1.00 83.00 112 LEU A C 1
ATOM 888 O O . LEU A 1 112 ? -7.962 -5.293 4.439 1.00 83.00 112 LEU A O 1
ATOM 892 N N . GLN A 1 113 ? -9.399 -3.685 3.817 1.00 83.62 113 GLN A N 1
ATOM 893 C CA . GLN A 1 113 ? -8.397 -2.796 3.250 1.00 83.62 113 GLN A CA 1
ATOM 894 C C . GLN A 1 113 ? -8.459 -1.450 3.964 1.00 83.62 113 GLN A C 1
ATOM 896 O O . GLN A 1 113 ? -9.521 -0.853 4.113 1.00 83.62 113 GLN A O 1
ATOM 901 N N . TRP A 1 114 ? -7.290 -0.968 4.389 1.00 85.81 114 TRP A N 1
ATOM 902 C CA . TRP A 1 114 ? -7.128 0.400 4.872 1.00 85.81 114 TRP A CA 1
ATOM 903 C C . TRP A 1 114 ? -6.719 1.307 3.710 1.00 85.81 114 TRP A C 1
ATOM 905 O O . TRP A 1 114 ? -5.683 1.055 3.080 1.00 85.81 114 TRP A O 1
ATOM 915 N N . PRO A 1 115 ? -7.497 2.351 3.397 1.00 78.44 115 PRO A N 1
ATOM 916 C CA . PRO A 1 115 ? -7.274 3.199 2.227 1.00 78.44 115 PRO A CA 1
ATOM 917 C C . PRO A 1 115 ? -6.449 4.445 2.544 1.00 78.44 115 PRO A C 1
ATOM 919 O O . PRO A 1 115 ? -6.014 5.133 1.626 1.00 78.44 115 PRO A O 1
ATOM 922 N N . PHE A 1 116 ? -6.235 4.738 3.825 1.00 80.00 116 PHE A N 1
ATOM 923 C CA . PHE A 1 116 ? -5.589 5.957 4.269 1.00 80.00 116 PHE A CA 1
ATOM 924 C C . PHE A 1 116 ? -4.424 5.706 5.215 1.00 80.00 116 PHE A C 1
ATOM 926 O O . PHE A 1 116 ? -4.286 4.646 5.824 1.00 80.00 116 PHE A O 1
ATOM 933 N N . ASN A 1 117 ? -3.602 6.740 5.341 1.00 81.75 117 ASN A N 1
ATOM 934 C CA . ASN A 1 117 ? -2.459 6.786 6.225 1.00 81.75 117 ASN A CA 1
ATOM 935 C C . ASN A 1 117 ? -2.835 7.466 7.540 1.00 81.75 117 ASN A C 1
ATOM 937 O O . ASN A 1 117 ? -3.633 8.405 7.579 1.00 81.75 117 ASN A O 1
ATOM 941 N N . VAL A 1 118 ? -2.206 7.000 8.613 1.00 87.88 118 VAL A N 1
ATOM 942 C CA . VAL A 1 118 ? -2.249 7.621 9.935 1.00 87.88 118 VAL A CA 1
ATOM 943 C C . VAL A 1 118 ? -0.821 7.969 10.319 1.00 87.88 118 VAL A C 1
ATOM 945 O O . VAL A 1 118 ? 0.087 7.167 10.110 1.00 87.88 118 VAL A O 1
ATOM 948 N N . VAL A 1 119 ? -0.624 9.159 10.873 1.00 87.06 119 VAL A N 1
ATOM 949 C CA . VAL A 1 119 ? 0.649 9.618 11.434 1.00 87.06 119 VAL A CA 1
ATOM 950 C C . VAL A 1 119 ? 0.510 9.808 12.939 1.00 87.06 119 VAL A C 1
ATOM 952 O O . VAL A 1 119 ? -0.576 10.102 13.429 1.00 87.06 119 VAL A O 1
ATOM 955 N N . GLU A 1 120 ? 1.605 9.641 13.674 1.00 92.12 120 GLU A N 1
ATOM 956 C CA . GLU A 1 120 ? 1.677 9.955 15.104 1.00 92.12 120 GLU A CA 1
ATOM 957 C C . GLU A 1 120 ? 2.479 11.251 15.271 1.00 92.12 120 GLU A C 1
ATOM 959 O O . GLU A 1 120 ? 3.653 11.294 14.905 1.00 92.12 120 GLU A O 1
ATOM 964 N N . SER A 1 121 ? 1.847 12.317 15.768 1.00 87.69 121 SER A N 1
ATOM 965 C CA . SER A 1 121 ? 2.511 13.619 15.961 1.00 87.69 121 SER A CA 1
ATOM 966 C C . SER A 1 121 ? 3.293 13.680 17.275 1.00 87.69 121 SER A C 1
ATOM 968 O O . SER A 1 121 ? 4.352 14.297 17.353 1.00 87.69 121 SER A O 1
ATOM 970 N N . SER A 1 122 ? 2.788 12.997 18.296 1.00 90.19 122 SER A N 1
ATOM 971 C CA . SER A 1 122 ? 3.450 12.713 19.567 1.00 90.19 122 SER A CA 1
ATOM 972 C C . SER A 1 122 ? 2.897 11.394 20.112 1.00 90.19 122 SER A C 1
ATOM 974 O O . SER A 1 122 ? 1.818 10.990 19.674 1.00 90.19 122 SER A O 1
ATOM 976 N N . PRO A 1 123 ? 3.570 10.719 21.063 1.00 92.50 123 PRO A N 1
ATOM 977 C CA . PRO A 1 123 ? 3.066 9.472 21.635 1.00 92.50 123 PRO A CA 1
ATOM 978 C C . PRO A 1 123 ? 1.583 9.560 22.030 1.00 92.50 123 PRO A C 1
ATOM 980 O O . PRO A 1 123 ? 1.185 10.474 22.751 1.00 92.50 123 PRO A O 1
ATOM 983 N N . GLY A 1 124 ? 0.762 8.650 21.497 1.00 93.50 124 GLY A N 1
ATOM 984 C CA . GLY A 1 124 ? -0.681 8.604 21.764 1.00 93.50 124 GLY A CA 1
ATOM 985 C C . GLY A 1 124 ? -1.542 9.596 20.968 1.00 93.50 124 GLY A C 1
ATOM 986 O O . GLY A 1 124 ? -2.760 9.568 21.118 1.00 93.50 124 GLY A O 1
ATOM 987 N N . LYS A 1 125 ? -0.965 10.445 20.105 1.00 95.56 125 LYS A N 1
ATOM 988 C CA . LYS A 1 125 ? -1.710 11.392 19.255 1.00 95.56 125 LYS A CA 1
ATOM 989 C C . LYS A 1 125 ? -1.627 10.999 17.788 1.00 95.56 125 LYS A C 1
ATOM 991 O O . LYS A 1 125 ? -0.605 11.215 17.135 1.00 95.56 125 LYS A O 1
ATOM 996 N N . TYR A 1 126 ? -2.722 10.457 17.267 1.00 95.25 126 TYR A N 1
ATOM 997 C CA . TYR A 1 126 ? -2.812 9.931 15.909 1.00 95.25 126 TYR A CA 1
ATOM 998 C C . TYR A 1 126 ? -3.655 10.835 15.012 1.00 95.25 126 TYR A C 1
ATOM 1000 O O . TYR A 1 126 ? -4.730 11.293 15.387 1.00 95.25 126 TYR A O 1
ATOM 1008 N N . GLN A 1 127 ? -3.203 11.072 13.790 1.00 92.38 127 GLN A N 1
ATOM 1009 C CA . GLN A 1 127 ? -3.931 11.879 12.822 1.00 92.38 127 GLN A CA 1
ATOM 1010 C C . GLN A 1 127 ? -4.023 11.147 11.491 1.00 92.38 127 GLN A C 1
ATOM 1012 O O . GLN A 1 127 ? -3.014 10.711 10.939 1.00 92.38 127 GLN A O 1
ATOM 1017 N N . GLN A 1 128 ? -5.235 11.046 10.957 1.00 89.94 128 GLN A N 1
ATOM 1018 C CA . GLN A 1 128 ? -5.457 10.600 9.591 1.00 89.94 128 GLN A CA 1
ATOM 1019 C C . GLN A 1 128 ? -4.885 11.648 8.623 1.00 89.94 128 GLN A C 1
ATOM 1021 O O . GLN A 1 128 ? -5.305 12.806 8.633 1.00 89.94 128 GLN A O 1
ATOM 1026 N N . SER A 1 129 ? -3.919 11.251 7.792 1.00 79.25 129 SER A N 1
ATOM 1027 C CA . SER A 1 129 ? -3.203 12.151 6.873 1.00 79.25 129 SER A CA 1
ATOM 1028 C C . SER A 1 129 ? -3.666 12.055 5.418 1.00 79.25 129 SER A C 1
ATOM 1030 O O . SER A 1 129 ? -3.384 12.953 4.631 1.00 79.25 129 SER A O 1
ATOM 1032 N N . SER A 1 130 ? -4.411 11.010 5.055 1.00 76.75 130 SER A N 1
ATOM 1033 C CA . SER A 1 130 ? -5.051 10.873 3.741 1.00 76.75 130 SER A CA 1
ATOM 1034 C C . SER A 1 130 ? -6.492 10.371 3.885 1.00 76.75 130 SER A C 1
ATOM 1036 O O . SER A 1 130 ? -6.908 9.967 4.963 1.00 76.75 130 SER A O 1
ATOM 1038 N N . SER A 1 131 ? -7.304 10.443 2.830 1.00 76.88 131 SER A N 1
ATOM 1039 C CA . SER A 1 131 ? -8.692 9.962 2.856 1.00 76.88 131 SER A CA 1
ATOM 1040 C C . SER A 1 131 ? -8.859 8.720 2.004 1.00 76.88 131 SER A C 1
ATOM 1042 O O . SER A 1 131 ? -8.005 8.393 1.186 1.00 76.88 131 SER A O 1
ATOM 1044 N N . GLY A 1 132 ? -10.016 8.102 2.172 1.00 78.19 132 GLY A N 1
ATOM 1045 C CA . GLY A 1 132 ? -10.497 6.962 1.419 1.00 78.19 132 GLY A CA 1
ATOM 1046 C C . GLY A 1 132 ? -11.436 6.166 2.315 1.00 78.19 132 GLY A C 1
ATOM 1047 O O . GLY A 1 132 ? -11.362 6.282 3.540 1.00 78.19 132 GLY A O 1
ATOM 1048 N N . SER A 1 133 ? -12.299 5.365 1.709 1.00 82.94 133 SER A N 1
ATOM 1049 C CA . SER A 1 133 ? -13.267 4.538 2.430 1.00 82.94 133 SER A CA 1
ATOM 1050 C C . SER A 1 133 ? -12.676 3.160 2.715 1.00 82.94 133 SER A C 1
ATOM 1052 O O . SER A 1 133 ? -12.046 2.563 1.839 1.00 82.94 133 SER A O 1
ATOM 1054 N N . ILE A 1 134 ? -12.839 2.666 3.941 1.00 91.06 134 ILE A N 1
ATOM 1055 C CA . ILE A 1 134 ? -12.456 1.300 4.309 1.00 91.06 134 ILE A CA 1
ATOM 1056 C C . ILE A 1 134 ? -13.338 0.337 3.519 1.00 91.06 134 ILE A C 1
ATOM 1058 O O . ILE A 1 134 ? -14.549 0.535 3.462 1.00 91.06 134 ILE A O 1
ATOM 1062 N N . TYR A 1 135 ? -12.756 -0.714 2.948 1.00 91.75 135 TYR A N 1
ATOM 1063 C CA . TYR A 1 135 ? -13.525 -1.782 2.310 1.00 91.75 135 TYR A CA 1
ATOM 1064 C C . TYR A 1 135 ? -13.457 -3.067 3.125 1.00 91.75 135 TYR A C 1
ATOM 1066 O O . TYR A 1 135 ? -12.376 -3.490 3.542 1.00 91.75 135 TYR A O 1
ATOM 1074 N N . LEU A 1 136 ? -14.622 -3.679 3.320 1.00 92.25 136 LEU A N 1
ATOM 1075 C CA . LEU A 1 136 ? -14.804 -4.999 3.911 1.00 92.25 136 LEU A CA 1
ATOM 1076 C C . LEU A 1 136 ? -15.350 -5.965 2.859 1.00 92.25 136 LEU A C 1
ATOM 1078 O O . LEU A 1 136 ? -16.082 -5.568 1.952 1.00 92.25 136 LEU A O 1
ATOM 1082 N N . THR A 1 137 ? -15.041 -7.249 3.003 1.00 91.00 137 THR A N 1
ATOM 1083 C CA . THR A 1 137 ? -15.684 -8.282 2.177 1.00 91.00 137 THR A CA 1
ATOM 1084 C C . THR A 1 137 ? -17.176 -8.370 2.504 1.00 91.00 137 THR A C 1
ATOM 1086 O O . THR A 1 137 ? -17.554 -8.464 3.676 1.00 91.00 137 THR A O 1
ATOM 1089 N N . GLU A 1 138 ? -18.030 -8.355 1.479 1.00 91.62 138 GLU A N 1
ATOM 1090 C CA . GLU A 1 138 ? -19.478 -8.456 1.649 1.00 91.62 138 GLU A CA 1
ATOM 1091 C C . GLU A 1 138 ? -19.864 -9.838 2.195 1.00 91.62 138 GLU A C 1
ATOM 1093 O O . GLU A 1 138 ? -19.709 -10.875 1.555 1.00 91.62 138 GLU A O 1
ATOM 1098 N N . SER A 1 139 ? -20.351 -9.833 3.429 1.00 91.31 139 SER A N 1
ATOM 1099 C CA . SER A 1 139 ? -20.862 -10.982 4.173 1.00 91.31 139 SER A CA 1
ATOM 1100 C C . SER A 1 139 ? -21.767 -10.449 5.283 1.00 91.31 139 SER A C 1
ATOM 1102 O O . SER A 1 139 ? -21.720 -9.256 5.584 1.00 91.31 139 SER A O 1
ATOM 1104 N N . GLU A 1 140 ? -22.559 -11.300 5.937 1.00 91.25 140 GLU A N 1
ATOM 1105 C CA . GLU A 1 140 ? -23.394 -10.869 7.070 1.00 91.25 140 GLU A CA 1
ATOM 1106 C C . GLU A 1 140 ? -22.556 -10.166 8.156 1.00 91.25 140 GLU A C 1
ATOM 1108 O O . GLU A 1 140 ? -22.863 -9.048 8.567 1.00 91.25 140 GLU A O 1
ATOM 1113 N N . LYS A 1 141 ? -21.427 -10.775 8.542 1.00 89.25 141 LYS A N 1
ATOM 1114 C CA . LYS A 1 141 ? -20.472 -10.199 9.499 1.00 89.25 141 LYS A CA 1
ATOM 1115 C C . LYS A 1 141 ? -19.768 -8.954 8.960 1.00 89.25 141 LYS A C 1
ATOM 1117 O O . LYS A 1 141 ? -19.542 -8.015 9.715 1.00 89.25 141 LYS A O 1
ATOM 1122 N N . GLY A 1 142 ? -19.446 -8.912 7.667 1.00 91.81 142 GLY A N 1
ATOM 1123 C CA . GLY A 1 142 ? -18.864 -7.730 7.029 1.00 91.81 142 GLY A CA 1
ATOM 1124 C C . GLY A 1 142 ? -19.808 -6.525 7.044 1.00 91.81 142 GLY A C 1
ATOM 1125 O O . GLY A 1 142 ? -19.368 -5.415 7.322 1.00 91.81 142 GLY A O 1
ATOM 1126 N N . ILE A 1 143 ? -21.108 -6.739 6.816 1.00 94.25 143 ILE A N 1
ATOM 1127 C CA . ILE A 1 143 ? -22.136 -5.689 6.879 1.00 94.25 143 ILE A CA 1
ATOM 1128 C C . ILE A 1 143 ? -22.307 -5.194 8.320 1.00 94.25 143 ILE A C 1
ATOM 1130 O O . ILE A 1 143 ? -22.262 -3.990 8.549 1.00 94.25 143 ILE A O 1
ATOM 1134 N N . GLN A 1 144 ? -22.402 -6.101 9.296 1.00 93.00 144 GLN A N 1
ATOM 1135 C CA . GLN A 1 144 ? -22.475 -5.726 10.715 1.00 93.00 144 GLN A CA 1
ATOM 1136 C C . GLN A 1 144 ? -21.243 -4.914 11.157 1.00 93.00 144 GLN A C 1
ATOM 1138 O O . GLN A 1 144 ? -21.375 -3.898 11.837 1.00 93.00 144 GLN A O 1
ATOM 1143 N N . LEU A 1 145 ? -20.039 -5.320 10.736 1.00 92.69 145 LEU A N 1
ATOM 1144 C CA . LEU A 1 145 ? -18.809 -4.584 11.033 1.00 92.69 145 LEU A CA 1
ATOM 1145 C C . LEU A 1 145 ? -18.756 -3.221 10.325 1.00 92.69 145 LEU A C 1
ATOM 1147 O O . LEU A 1 145 ? -18.264 -2.254 10.905 1.00 92.69 145 LEU A O 1
ATOM 1151 N N . LYS A 1 146 ? -19.295 -3.120 9.103 1.00 94.81 146 LYS A N 1
ATOM 1152 C CA . LYS A 1 146 ? -19.449 -1.844 8.391 1.00 94.81 146 LYS A CA 1
ATOM 1153 C C . LYS A 1 146 ? -20.285 -0.867 9.212 1.00 94.81 146 LYS A C 1
ATOM 1155 O O . LYS A 1 146 ? -19.896 0.288 9.349 1.00 94.81 146 LYS A O 1
ATOM 1160 N N . ASP A 1 147 ? -21.403 -1.328 9.766 1.00 95.19 147 ASP A N 1
ATOM 1161 C CA . ASP A 1 147 ? -22.303 -0.483 10.552 1.00 95.19 147 ASP A CA 1
ATOM 1162 C C . ASP A 1 147 ? -21.623 0.010 11.841 1.00 95.19 147 ASP A C 1
ATOM 1164 O O . ASP A 1 147 ? -21.708 1.199 12.145 1.00 95.19 147 ASP A O 1
ATOM 1168 N N . ILE A 1 148 ? -20.837 -0.848 12.511 1.00 94.38 148 ILE A N 1
ATOM 1169 C CA . ILE A 1 148 ? -19.983 -0.473 13.659 1.00 94.38 148 ILE A CA 1
ATOM 1170 C C . ILE A 1 148 ? -18.934 0.585 13.266 1.00 94.38 148 ILE A C 1
ATOM 1172 O O . ILE A 1 148 ? -18.648 1.513 14.024 1.00 94.38 148 ILE A O 1
ATOM 1176 N N . PHE A 1 149 ? -18.315 0.464 12.088 1.00 94.94 149 PHE A N 1
ATOM 1177 C CA . PHE A 1 149 ? -17.336 1.451 11.621 1.00 94.94 149 PHE A CA 1
ATOM 1178 C C . PHE A 1 149 ? -18.008 2.789 11.307 1.00 94.94 149 PHE A C 1
ATOM 1180 O O . PHE A 1 149 ? -17.520 3.834 11.740 1.00 94.94 149 PHE A O 1
ATOM 1187 N N . VAL A 1 150 ? -19.154 2.760 10.626 1.00 95.06 150 VAL A N 1
ATOM 1188 C CA . VAL A 1 150 ? -19.914 3.963 10.276 1.00 95.06 150 VAL A CA 1
ATOM 1189 C C . VAL A 1 150 ? -20.417 4.688 11.528 1.00 95.06 150 VAL A C 1
ATOM 1191 O O . VAL A 1 150 ? -20.253 5.906 11.609 1.00 95.06 150 VAL A O 1
ATOM 1194 N N . SER A 1 151 ? -20.946 3.975 12.531 1.00 94.38 151 SER A N 1
ATOM 1195 C CA . SER A 1 151 ? -21.341 4.577 13.818 1.00 94.38 151 SER A CA 1
ATOM 1196 C C . SER A 1 151 ? -20.146 5.165 14.577 1.00 94.38 151 SER A C 1
ATOM 1198 O O . SER A 1 151 ? -20.266 6.184 15.257 1.00 94.38 151 SER A O 1
ATOM 1200 N N . SER A 1 152 ? -18.955 4.598 14.368 1.00 93.94 152 SER A N 1
ATOM 1201 C CA . SER A 1 152 ? -17.677 5.097 14.888 1.00 93.94 152 SER A CA 1
ATOM 1202 C C . SER A 1 152 ? -17.044 6.207 14.041 1.00 93.94 152 SER A C 1
ATOM 1204 O O . SER A 1 152 ? -15.863 6.518 14.213 1.00 93.94 152 SER A O 1
ATOM 1206 N N . ASN A 1 153 ? -17.807 6.830 13.136 1.00 93.31 153 ASN A N 1
ATOM 1207 C CA . ASN A 1 153 ? -17.358 7.907 12.249 1.00 93.31 153 ASN A CA 1
ATOM 1208 C C . ASN A 1 153 ? -16.157 7.502 11.365 1.00 93.31 153 ASN A C 1
ATOM 1210 O O . ASN A 1 153 ? -15.281 8.316 11.061 1.00 93.31 153 ASN A O 1
ATOM 1214 N N . LEU A 1 154 ? -16.113 6.231 10.961 1.00 92.25 154 LEU A N 1
ATOM 1215 C CA . LEU A 1 154 ? -15.183 5.696 9.973 1.00 92.25 154 LEU A CA 1
ATOM 1216 C C . LEU A 1 154 ? -15.955 5.373 8.696 1.00 92.25 154 LEU A C 1
ATOM 1218 O O . LEU A 1 154 ? -16.869 4.551 8.686 1.00 92.25 154 LEU A O 1
ATOM 1222 N N . GLU A 1 155 ? -15.575 6.017 7.596 1.00 91.12 155 GLU A N 1
ATOM 1223 C CA . GLU A 1 155 ? -16.182 5.746 6.297 1.00 91.12 155 GLU A CA 1
ATOM 1224 C C . GLU A 1 155 ? -15.856 4.312 5.862 1.00 91.12 155 GLU A C 1
ATOM 1226 O O . GLU A 1 155 ? -14.687 3.964 5.672 1.00 91.12 155 GLU A O 1
ATOM 1231 N N . CYS A 1 156 ? -16.886 3.478 5.712 1.00 93.19 156 CYS A N 1
ATOM 1232 C CA . CYS A 1 156 ? -16.722 2.068 5.394 1.00 93.19 156 CYS A CA 1
ATOM 1233 C C . CYS A 1 156 ? -17.783 1.571 4.409 1.00 93.19 156 CYS A C 1
ATOM 1235 O O . CYS A 1 156 ? -18.974 1.848 4.552 1.00 93.19 156 CYS A O 1
ATOM 1237 N N . ASN A 1 157 ? -17.330 0.801 3.424 1.00 92.75 157 ASN A N 1
ATOM 1238 C CA . ASN A 1 157 ? -18.128 0.142 2.405 1.00 92.75 157 ASN A CA 1
ATOM 1239 C C . ASN A 1 157 ? -17.873 -1.369 2.426 1.00 92.75 157 ASN A C 1
ATOM 1241 O O . ASN A 1 157 ? -16.856 -1.845 2.932 1.00 92.75 157 ASN A O 1
ATOM 1245 N N . VAL A 1 158 ? -18.792 -2.125 1.831 1.00 93.12 158 VAL A N 1
ATOM 1246 C CA . VAL A 1 158 ? -18.608 -3.554 1.553 1.00 93.12 158 VAL A CA 1
ATOM 1247 C C . VAL A 1 158 ? -18.412 -3.769 0.055 1.00 93.12 158 VAL A C 1
ATOM 1249 O O . VAL A 1 158 ? -18.973 -3.031 -0.754 1.00 93.12 158 VAL A O 1
ATOM 1252 N N . SER A 1 159 ? -17.615 -4.768 -0.315 1.00 91.44 159 SER A N 1
ATOM 1253 C CA . SER A 1 159 ? -17.424 -5.190 -1.704 1.00 91.44 159 SER A CA 1
ATOM 1254 C C . SER A 1 159 ? -17.609 -6.697 -1.839 1.00 91.44 159 SER A C 1
ATOM 1256 O O . SER A 1 159 ? -17.073 -7.468 -1.043 1.00 91.44 159 SER A O 1
ATOM 1258 N N . LYS A 1 160 ? -18.330 -7.114 -2.884 1.00 92.19 160 LYS A N 1
ATOM 1259 C CA . LYS A 1 160 ? -18.403 -8.518 -3.326 1.00 92.19 160 LYS A CA 1
ATOM 1260 C C . LYS A 1 160 ? -17.092 -9.006 -3.932 1.00 92.19 160 LYS A C 1
ATOM 1262 O O . LYS A 1 160 ? -16.826 -10.200 -3.931 1.00 92.19 160 LYS A O 1
ATOM 1267 N N . ASP A 1 161 ? -16.302 -8.076 -4.455 1.00 90.94 161 ASP A N 1
ATOM 1268 C CA . ASP A 1 161 ? -15.030 -8.337 -5.111 1.00 90.94 161 ASP A CA 1
ATOM 1269 C C . ASP A 1 161 ? -13.931 -7.592 -4.349 1.00 90.94 161 ASP A C 1
ATOM 1271 O O . ASP A 1 161 ? -13.610 -6.430 -4.623 1.00 90.94 161 ASP A O 1
ATOM 1275 N N . MET A 1 162 ? -13.441 -8.229 -3.285 1.00 89.81 162 MET A N 1
ATOM 1276 C CA . MET A 1 162 ? -12.361 -7.675 -2.471 1.00 89.81 162 MET A CA 1
ATOM 1277 C C . MET A 1 162 ? -11.015 -7.778 -3.196 1.00 89.81 162 MET A C 1
ATOM 1279 O O . MET A 1 162 ? -10.182 -6.878 -3.081 1.00 89.81 162 MET A O 1
ATOM 1283 N N . ASP A 1 163 ? -10.826 -8.831 -3.990 1.00 90.62 163 ASP A N 1
ATOM 1284 C CA . ASP A 1 163 ? -9.613 -9.038 -4.775 1.00 90.62 163 ASP A CA 1
ATOM 1285 C C . ASP A 1 163 ? -9.450 -7.925 -5.811 1.00 90.62 163 ASP A C 1
ATOM 1287 O O . ASP A 1 163 ? -8.391 -7.302 -5.880 1.00 90.62 163 ASP A O 1
ATOM 1291 N N . GLY A 1 164 ? -10.516 -7.571 -6.534 1.00 92.62 164 GLY A N 1
ATOM 1292 C CA . GLY A 1 164 ? -10.532 -6.442 -7.459 1.00 92.62 164 GLY A CA 1
ATOM 1293 C C . GLY A 1 164 ? -10.131 -5.123 -6.791 1.00 92.62 164 GLY A C 1
ATOM 1294 O O . GLY A 1 164 ? -9.332 -4.367 -7.352 1.00 92.62 164 GLY A O 1
ATOM 1295 N N . ILE A 1 165 ? -10.605 -4.852 -5.568 1.00 90.19 165 ILE A N 1
ATOM 1296 C CA . ILE A 1 165 ? -10.209 -3.665 -4.785 1.00 90.19 165 ILE A CA 1
ATOM 1297 C C . ILE A 1 165 ? -8.708 -3.692 -4.457 1.00 90.19 165 ILE A C 1
ATOM 1299 O O . ILE A 1 165 ? -8.009 -2.687 -4.630 1.00 90.19 165 ILE A O 1
ATOM 1303 N N . LEU A 1 166 ? -8.194 -4.832 -3.991 1.00 90.75 166 LEU A N 1
ATOM 1304 C CA . LEU A 1 166 ? -6.787 -4.987 -3.617 1.00 90.75 166 LEU A CA 1
ATOM 1305 C C . LEU A 1 166 ? -5.857 -4.883 -4.832 1.00 90.75 166 LEU A C 1
ATOM 1307 O O . LEU A 1 166 ? -4.859 -4.162 -4.772 1.00 90.75 166 LEU A O 1
ATOM 1311 N N . TYR A 1 167 ? -6.209 -5.516 -5.951 1.00 93.94 167 TYR A N 1
ATOM 1312 C CA . TYR A 1 167 ? -5.464 -5.424 -7.206 1.00 93.94 167 TYR A CA 1
ATOM 1313 C C . TYR A 1 167 ? -5.529 -4.022 -7.821 1.00 93.94 167 TYR A C 1
ATOM 1315 O O . TYR A 1 167 ? -4.531 -3.524 -8.345 1.00 93.94 167 TYR A O 1
ATOM 1323 N N . GLY A 1 168 ? -6.656 -3.318 -7.688 1.00 93.50 168 GLY A N 1
ATOM 1324 C CA . GLY A 1 168 ? -6.746 -1.912 -8.074 1.00 93.50 168 GLY A CA 1
ATOM 1325 C C . GLY A 1 168 ? -5.812 -1.012 -7.264 1.00 93.50 168 GLY A C 1
ATOM 1326 O O . GLY A 1 168 ? -5.108 -0.170 -7.827 1.00 93.50 168 GLY A O 1
ATOM 1327 N N . LYS A 1 169 ? -5.736 -1.234 -5.945 1.00 90.25 169 LYS A N 1
ATOM 1328 C CA . LYS A 1 169 ? -4.776 -0.555 -5.063 1.00 90.25 169 LYS A CA 1
ATOM 1329 C C . LYS A 1 169 ? -3.330 -0.869 -5.422 1.00 90.25 169 LYS A C 1
ATOM 1331 O O . LYS A 1 169 ? -2.502 0.042 -5.431 1.00 90.25 169 LYS A O 1
ATOM 1336 N N . LEU A 1 170 ? -3.036 -2.128 -5.732 1.00 93.81 170 LEU A N 1
ATOM 1337 C CA . LEU A 1 170 ? -1.701 -2.564 -6.117 1.00 93.81 170 LEU A CA 1
ATOM 1338 C C . LEU A 1 170 ? -1.173 -1.758 -7.312 1.00 93.81 170 LEU A C 1
ATOM 1340 O O . LEU A 1 170 ? -0.080 -1.210 -7.211 1.00 93.81 170 LEU A O 1
ATOM 1344 N N . LEU A 1 171 ? -1.967 -1.584 -8.379 1.00 95.38 171 LEU A N 1
ATOM 1345 C CA . LEU A 1 171 ? -1.558 -0.813 -9.566 1.00 95.38 171 LEU A CA 1
ATOM 1346 C C . LEU A 1 171 ? -1.175 0.638 -9.243 1.00 95.38 171 LEU A C 1
ATOM 1348 O O . LEU A 1 171 ? -0.182 1.152 -9.763 1.00 95.38 171 LEU A O 1
ATOM 1352 N N . ILE A 1 172 ? -1.930 1.299 -8.362 1.00 92.12 172 ILE A N 1
ATOM 1353 C CA . ILE A 1 172 ? -1.606 2.664 -7.930 1.00 92.12 172 ILE A CA 1
ATOM 1354 C C . ILE A 1 172 ? -0.330 2.674 -7.077 1.00 92.12 172 ILE A C 1
ATOM 1356 O O . ILE A 1 172 ? 0.544 3.520 -7.270 1.00 92.12 172 ILE A O 1
ATOM 1360 N N . ASN A 1 173 ? -0.175 1.689 -6.193 1.00 92.81 173 ASN A N 1
ATOM 1361 C CA . ASN A 1 173 ? 0.996 1.554 -5.330 1.00 92.81 173 ASN A CA 1
ATOM 1362 C C . ASN A 1 173 ? 2.281 1.154 -6.073 1.00 92.81 173 ASN A C 1
ATOM 1364 O O . ASN A 1 173 ? 3.360 1.274 -5.493 1.00 92.81 173 ASN A O 1
ATOM 1368 N N . LEU A 1 174 ? 2.219 0.773 -7.356 1.00 95.88 174 LEU A N 1
ATOM 1369 C CA . LEU A 1 174 ? 3.422 0.597 -8.181 1.00 95.88 174 LEU A CA 1
ATOM 1370 C C . LEU A 1 174 ? 4.271 1.881 -8.246 1.00 95.88 174 LEU A C 1
ATOM 1372 O O . LEU A 1 174 ? 5.483 1.790 -8.450 1.00 95.88 174 LEU A O 1
ATOM 1376 N N . ASN A 1 175 ? 3.689 3.061 -7.983 1.00 95.25 175 ASN A N 1
ATOM 1377 C CA . ASN A 1 175 ? 4.455 4.303 -7.878 1.00 95.25 175 ASN A CA 1
ATOM 1378 C C . ASN A 1 175 ? 5.445 4.316 -6.706 1.00 95.25 175 ASN A C 1
ATOM 1380 O O . ASN A 1 175 ? 6.422 5.056 -6.748 1.00 95.25 175 ASN A O 1
ATOM 1384 N N . ASN A 1 176 ? 5.230 3.516 -5.654 1.00 94.38 176 ASN A N 1
ATOM 1385 C CA . ASN A 1 176 ? 6.069 3.571 -4.455 1.00 94.38 176 ASN A CA 1
ATOM 1386 C C . ASN A 1 176 ? 7.543 3.313 -4.781 1.00 94.38 176 ASN A C 1
ATOM 1388 O O . ASN A 1 176 ? 8.406 4.034 -4.277 1.00 94.38 176 ASN A O 1
ATOM 1392 N N . ALA A 1 177 ? 7.813 2.333 -5.649 1.00 95.38 177 ALA A N 1
ATOM 1393 C CA . ALA A 1 177 ? 9.160 2.019 -6.110 1.00 95.38 177 ALA A CA 1
ATOM 1394 C C . ALA A 1 177 ? 9.719 3.084 -7.064 1.00 95.38 177 ALA A C 1
ATOM 1396 O O . ALA A 1 177 ? 10.890 3.437 -6.956 1.00 95.38 177 ALA A O 1
ATOM 1397 N N . VAL A 1 178 ? 8.889 3.650 -7.947 1.00 95.31 178 VAL A N 1
ATOM 1398 C CA . VAL A 1 178 ? 9.301 4.730 -8.864 1.00 95.31 178 VAL A CA 1
ATOM 1399 C C . VAL A 1 178 ? 9.701 5.981 -8.078 1.00 95.31 178 VAL A C 1
ATOM 1401 O O . VAL A 1 178 ? 10.796 6.503 -8.276 1.00 95.31 178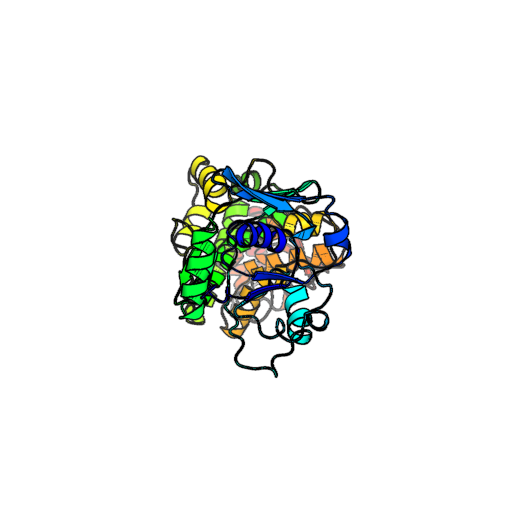 VAL A O 1
ATOM 1404 N N . CYS A 1 179 ? 8.877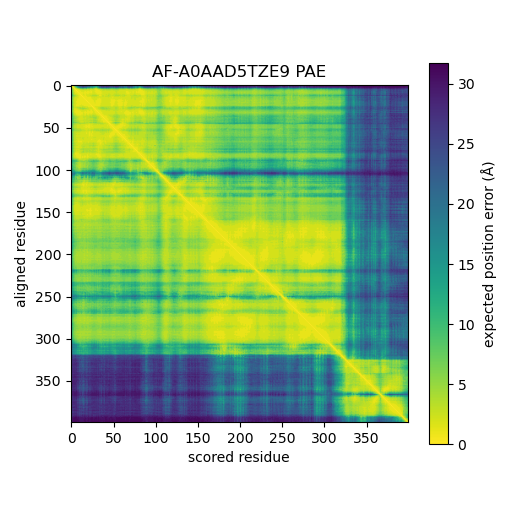 6.399 -7.114 1.00 94.25 179 CYS A N 1
ATOM 1405 C CA . CYS A 1 179 ? 9.179 7.482 -6.180 1.00 94.25 179 CYS A CA 1
ATOM 1406 C C . CYS A 1 179 ? 10.497 7.224 -5.434 1.00 94.25 179 CYS A C 1
ATOM 1408 O O . CYS A 1 179 ? 11.365 8.097 -5.395 1.00 94.25 179 CYS A O 1
ATOM 1410 N N . ALA A 1 180 ? 10.698 6.013 -4.908 1.00 94.00 180 ALA A N 1
ATOM 1411 C CA . ALA A 1 180 ? 11.921 5.658 -4.194 1.00 94.00 180 ALA A CA 1
ATOM 1412 C C . ALA A 1 180 ? 13.176 5.730 -5.082 1.00 94.00 180 ALA A C 1
ATOM 1414 O O . ALA A 1 180 ? 14.154 6.371 -4.699 1.00 94.00 180 ALA A O 1
ATOM 1415 N N . LEU A 1 181 ? 13.132 5.142 -6.282 1.00 93.81 181 LEU A N 1
ATOM 1416 C CA . LEU A 1 181 ? 14.242 5.169 -7.241 1.00 93.81 181 LEU A CA 1
ATOM 1417 C C . LEU A 1 181 ? 14.517 6.576 -7.784 1.00 93.81 181 LEU A C 1
ATOM 1419 O O . LEU A 1 181 ? 15.664 6.899 -8.082 1.00 93.81 181 LEU A O 1
ATOM 1423 N N . SER A 1 182 ? 13.491 7.426 -7.885 1.00 93.62 182 SER A N 1
ATOM 1424 C CA . SER A 1 182 ? 13.655 8.818 -8.313 1.00 93.62 182 SER A CA 1
ATOM 1425 C C . SER A 1 182 ? 14.395 9.683 -7.291 1.00 93.62 182 SER A C 1
ATOM 1427 O O . SER A 1 182 ? 14.950 10.717 -7.656 1.00 93.62 182 SER A O 1
ATOM 1429 N N . GLY A 1 183 ? 14.367 9.310 -6.006 1.00 92.50 183 GLY A N 1
ATOM 1430 C CA . GLY A 1 183 ? 14.867 10.151 -4.919 1.00 92.50 183 GLY A CA 1
ATOM 1431 C C . GLY A 1 183 ? 14.075 11.447 -4.703 1.00 92.50 183 GLY A C 1
ATOM 1432 O O . GLY A 1 183 ? 14.562 12.349 -4.020 1.00 92.50 183 GLY A O 1
ATOM 1433 N N . LEU A 1 184 ? 12.870 11.567 -5.268 1.00 91.94 184 LEU A N 1
ATOM 1434 C CA . LEU A 1 184 ? 12.053 12.776 -5.221 1.00 91.94 184 LEU A CA 1
ATOM 1435 C C . LEU A 1 184 ? 10.757 12.564 -4.420 1.00 91.94 184 LEU A C 1
ATOM 1437 O O . LEU A 1 184 ? 10.159 11.488 -4.479 1.00 91.94 184 LEU A O 1
ATOM 1441 N N . PRO A 1 185 ? 10.252 13.609 -3.732 1.00 90.44 185 PRO A N 1
ATOM 1442 C CA . PRO A 1 185 ? 8.863 13.651 -3.285 1.00 90.44 185 PRO A CA 1
ATOM 1443 C C . PRO A 1 185 ? 7.894 13.437 -4.453 1.00 90.44 185 PRO A C 1
ATOM 1445 O O . PRO A 1 185 ? 8.156 13.905 -5.564 1.00 90.44 185 PRO A O 1
ATOM 1448 N N . ILE A 1 186 ? 6.742 12.818 -4.185 1.00 90.25 186 ILE A N 1
ATOM 1449 C CA . ILE A 1 186 ? 5.778 12.360 -5.204 1.00 90.25 186 ILE A CA 1
ATOM 1450 C C . ILE A 1 186 ? 5.376 13.493 -6.160 1.00 90.25 186 ILE A C 1
ATOM 1452 O O . ILE A 1 186 ? 5.385 13.316 -7.373 1.00 90.25 186 ILE A O 1
ATOM 1456 N N . LEU A 1 187 ? 5.092 14.701 -5.654 1.00 88.31 187 LEU A N 1
ATOM 1457 C CA . LEU A 1 187 ? 4.723 15.831 -6.521 1.00 88.31 187 LEU A CA 1
ATOM 1458 C C . LEU A 1 187 ? 5.844 16.269 -7.471 1.00 88.31 187 LEU A C 1
ATOM 1460 O O . LEU A 1 187 ? 5.551 16.718 -8.575 1.00 88.31 187 LEU A O 1
ATOM 1464 N N . LYS A 1 188 ? 7.113 16.154 -7.064 1.00 90.31 188 LYS A N 1
ATOM 1465 C CA . LYS A 1 188 ? 8.264 16.476 -7.923 1.00 90.31 188 LYS A CA 1
ATOM 1466 C C . LYS A 1 188 ? 8.546 15.351 -8.912 1.00 90.31 188 LYS A C 1
ATOM 1468 O O . LYS A 1 188 ? 8.851 15.620 -10.068 1.00 90.31 188 LYS A O 1
ATOM 1473 N N . GLU A 1 189 ? 8.405 14.105 -8.477 1.00 93.00 189 GLU A N 1
ATOM 1474 C CA . GLU A 1 189 ? 8.492 12.929 -9.343 1.00 93.00 189 GLU A CA 1
ATOM 1475 C C . GLU A 1 189 ? 7.463 13.014 -10.482 1.00 93.00 189 GLU A C 1
ATOM 1477 O O . GLU A 1 189 ? 7.829 12.933 -11.655 1.00 93.00 189 GLU A O 1
ATOM 1482 N N . LEU A 1 190 ? 6.209 13.346 -10.156 1.00 91.88 190 L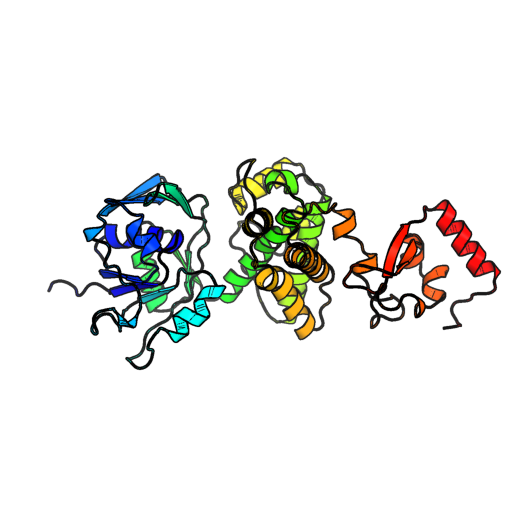EU A N 1
ATOM 1483 C CA . LEU A 1 190 ? 5.129 13.540 -11.123 1.00 91.88 190 LEU A CA 1
ATOM 1484 C C . LEU A 1 190 ? 5.352 14.707 -12.094 1.00 91.88 190 LEU A C 1
ATOM 1486 O O . LEU A 1 190 ? 4.656 14.771 -13.103 1.00 91.88 190 LEU A O 1
ATOM 1490 N N . GLN A 1 191 ? 6.307 15.613 -11.859 1.00 90.75 191 GLN A N 1
ATOM 1491 C CA . GLN A 1 191 ? 6.672 16.646 -12.840 1.00 90.75 191 GLN A CA 1
ATOM 1492 C C . GLN A 1 191 ? 7.516 16.076 -13.989 1.00 90.75 191 GLN A C 1
ATOM 1494 O O . GLN A 1 191 ? 7.474 16.595 -15.105 1.00 90.75 191 GLN A O 1
ATOM 1499 N N . SER A 1 192 ? 8.213 14.962 -13.761 1.00 90.56 192 SER A N 1
ATOM 1500 C CA . SER A 1 192 ? 9.016 14.273 -14.770 1.00 90.56 192 SER A CA 1
ATOM 1501 C C . SER A 1 192 ? 8.153 13.381 -15.654 1.00 90.56 192 SER A C 1
ATOM 1503 O O . SER A 1 192 ? 7.587 12.381 -15.210 1.00 90.56 192 SER A O 1
ATOM 1505 N N . THR A 1 193 ? 8.095 13.698 -16.947 1.00 88.56 193 THR A N 1
ATOM 1506 C CA . THR A 1 193 ? 7.405 12.860 -17.940 1.00 88.56 193 THR A CA 1
ATOM 1507 C C . THR A 1 193 ? 7.968 11.445 -17.980 1.00 88.56 193 THR A C 1
ATOM 1509 O O . THR A 1 193 ? 7.230 10.487 -18.189 1.00 88.56 193 THR A O 1
ATOM 1512 N N . GLN A 1 194 ? 9.268 11.292 -17.757 1.00 89.44 194 GLN A N 1
ATOM 1513 C CA . GLN A 1 194 ? 9.938 10.008 -17.823 1.00 89.44 194 GLN A CA 1
ATOM 1514 C C . GLN A 1 194 ? 9.576 9.119 -16.624 1.00 89.44 194 GLN A C 1
ATOM 1516 O O . GLN A 1 194 ? 9.267 7.948 -16.834 1.00 89.44 194 GLN A O 1
ATOM 1521 N N . TYR A 1 195 ? 9.509 9.661 -15.398 1.00 93.12 195 TYR A N 1
ATOM 1522 C CA . TYR A 1 195 ? 9.046 8.887 -14.232 1.00 93.12 195 TYR A CA 1
ATOM 1523 C C . TYR A 1 195 ? 7.570 8.501 -14.353 1.00 93.12 195 TYR A C 1
ATOM 1525 O O . TYR A 1 195 ? 7.227 7.334 -14.162 1.00 93.12 195 TYR A O 1
ATOM 1533 N N . ARG A 1 196 ? 6.712 9.421 -14.820 1.00 94.06 196 ARG A N 1
ATOM 1534 C CA . ARG A 1 196 ? 5.308 9.089 -15.116 1.00 94.06 196 ARG A CA 1
ATOM 1535 C C . ARG A 1 196 ? 5.182 7.956 -16.132 1.00 94.06 196 ARG A C 1
ATOM 1537 O O . ARG A 1 196 ? 4.345 7.074 -15.970 1.00 94.06 196 ARG A O 1
ATOM 1544 N N . ARG A 1 197 ? 6.026 7.943 -17.167 1.00 92.81 197 ARG A N 1
ATOM 1545 C CA . ARG A 1 197 ? 6.049 6.867 -18.169 1.00 92.81 197 ARG A CA 1
ATOM 1546 C C . ARG A 1 197 ? 6.550 5.542 -17.607 1.00 92.81 197 ARG A C 1
ATOM 1548 O O . ARG A 1 197 ? 6.013 4.513 -18.002 1.00 92.81 197 ARG A O 1
ATOM 1555 N N . ILE A 1 198 ? 7.527 5.535 -16.700 1.00 94.12 198 ILE A N 1
ATOM 1556 C CA . ILE A 1 198 ? 7.938 4.310 -15.991 1.00 94.12 198 ILE A CA 1
ATOM 1557 C C . ILE A 1 198 ? 6.736 3.729 -15.249 1.00 94.12 198 ILE A C 1
ATOM 1559 O O . ILE A 1 198 ? 6.394 2.565 -15.444 1.00 94.12 198 ILE A O 1
ATOM 1563 N N . TRP A 1 199 ? 6.042 4.559 -14.470 1.00 96.06 199 TRP A N 1
ATOM 1564 C CA . TRP A 1 199 ? 4.864 4.118 -13.732 1.00 96.06 199 TRP A CA 1
ATOM 1565 C C . TRP A 1 199 ? 3.739 3.632 -14.660 1.00 96.06 199 TRP A C 1
ATOM 1567 O O . TRP A 1 199 ? 3.191 2.553 -14.439 1.00 96.06 199 TRP A O 1
ATOM 1577 N N . ALA A 1 200 ? 3.453 4.357 -15.746 1.00 95.31 200 ALA A N 1
ATOM 1578 C CA . ALA A 1 200 ? 2.473 3.949 -16.754 1.00 95.31 200 ALA A CA 1
ATOM 1579 C C . ALA A 1 200 ? 2.776 2.560 -17.341 1.00 95.31 200 ALA A C 1
ATOM 1581 O O . ALA A 1 200 ? 1.870 1.739 -17.477 1.00 95.31 200 ALA A O 1
ATOM 1582 N N . ASN A 1 201 ? 4.047 2.282 -17.649 1.00 95.25 201 ASN A N 1
ATOM 1583 C CA . ASN A 1 201 ? 4.469 0.985 -18.170 1.00 95.25 201 ASN A CA 1
ATOM 1584 C C . ASN A 1 201 ? 4.292 -0.140 -17.142 1.00 95.25 201 ASN A C 1
ATOM 1586 O O . ASN A 1 201 ? 3.743 -1.181 -17.496 1.00 95.25 201 ASN A O 1
ATOM 1590 N N . CYS A 1 202 ? 4.646 0.086 -15.871 1.00 97.19 202 CYS A N 1
ATOM 1591 C CA . CYS A 1 202 ? 4.366 -0.873 -14.796 1.00 97.19 202 CYS A CA 1
ATOM 1592 C C . CYS A 1 202 ? 2.860 -1.189 -14.690 1.00 97.19 202 CYS A C 1
ATOM 1594 O O . CYS A 1 202 ? 2.473 -2.348 -14.546 1.00 97.19 202 CYS A O 1
ATOM 1596 N N . ILE A 1 203 ? 1.995 -0.171 -14.803 1.00 97.56 203 ILE A N 1
ATOM 1597 C CA . ILE A 1 203 ? 0.537 -0.366 -14.776 1.00 97.56 203 ILE A CA 1
ATOM 1598 C C . ILE A 1 203 ? 0.061 -1.156 -15.999 1.00 97.56 203 ILE A C 1
ATOM 1600 O O . ILE A 1 203 ? -0.747 -2.068 -15.846 1.00 97.56 203 ILE A O 1
ATOM 1604 N N . TRP A 1 204 ? 0.542 -0.843 -17.206 1.00 97.56 204 TRP A N 1
ATOM 1605 C CA . TRP A 1 204 ? 0.176 -1.602 -18.406 1.00 97.56 204 TRP A CA 1
ATOM 1606 C C . TRP A 1 204 ? 0.595 -3.070 -18.321 1.00 97.56 204 TRP A C 1
ATOM 1608 O O . TRP A 1 204 ? -0.178 -3.935 -18.727 1.00 97.56 204 TRP A O 1
ATOM 1618 N N . GLU A 1 205 ? 1.783 -3.365 -17.793 1.00 96.75 205 GLU A N 1
ATOM 1619 C CA . GLU A 1 205 ? 2.219 -4.741 -17.531 1.00 96.75 205 GLU A CA 1
ATOM 1620 C C . GLU A 1 205 ? 1.286 -5.441 -16.543 1.00 96.75 205 GLU A C 1
ATOM 1622 O O . GLU A 1 205 ? 0.800 -6.533 -16.836 1.00 96.75 205 GLU A O 1
ATOM 1627 N N . GLY A 1 206 ? 0.955 -4.784 -15.427 1.00 97.88 206 GLY A N 1
ATOM 1628 C CA . GLY A 1 206 ? 0.009 -5.317 -14.448 1.00 97.88 206 GLY A CA 1
ATOM 1629 C C . GLY A 1 206 ? -1.372 -5.593 -15.043 1.00 97.88 206 GLY A C 1
ATOM 1630 O O . GLY A 1 206 ? -1.902 -6.686 -14.876 1.00 97.88 206 GLY A O 1
ATOM 1631 N N . LEU A 1 207 ? -1.923 -4.659 -15.822 1.00 97.62 207 LEU A N 1
ATOM 1632 C CA . LEU A 1 207 ? -3.213 -4.836 -16.497 1.00 97.62 207 LEU A CA 1
ATOM 1633 C C . LEU A 1 207 ? -3.201 -5.995 -17.505 1.00 97.62 207 LEU A C 1
ATOM 1635 O O . LEU A 1 207 ? -4.191 -6.716 -17.601 1.00 97.62 207 LEU A O 1
ATOM 1639 N N . LYS A 1 208 ? -2.098 -6.205 -18.240 1.00 96.94 208 LYS A N 1
ATOM 1640 C CA . LYS A 1 208 ? -1.951 -7.363 -19.140 1.00 96.94 208 LYS A CA 1
ATOM 1641 C C . LYS A 1 208 ? -1.917 -8.679 -18.363 1.00 96.94 208 LYS A C 1
ATOM 1643 O O . LYS A 1 208 ? -2.577 -9.631 -18.772 1.00 96.94 208 LYS A O 1
ATOM 1648 N N . CYS A 1 209 ? -1.189 -8.724 -17.246 1.00 97.62 209 CYS A N 1
ATOM 1649 C CA . CYS A 1 209 ? -1.139 -9.903 -16.380 1.00 97.62 209 CYS A CA 1
ATOM 1650 C C . CYS A 1 209 ? -2.517 -10.206 -15.782 1.00 97.62 209 CYS A C 1
ATOM 1652 O O . CYS A 1 209 ? -2.968 -11.347 -15.826 1.00 97.62 209 CYS A O 1
ATOM 1654 N N . TYR A 1 210 ? -3.225 -9.181 -15.300 1.00 97.75 210 TYR A N 1
ATOM 1655 C CA . TYR A 1 210 ? -4.576 -9.327 -14.757 1.00 97.75 210 TYR A CA 1
ATOM 1656 C C . TYR A 1 210 ? -5.562 -9.827 -15.809 1.00 97.75 210 TYR A C 1
ATOM 1658 O O . TYR A 1 210 ? -6.303 -10.768 -15.542 1.00 97.75 210 TYR A O 1
ATOM 1666 N N . ALA A 1 211 ? -5.525 -9.270 -17.022 1.00 96.50 211 ALA A N 1
ATOM 1667 C CA . ALA A 1 211 ? -6.373 -9.728 -18.117 1.00 96.50 211 ALA A CA 1
ATOM 1668 C C . ALA A 1 211 ? -6.129 -11.208 -18.457 1.00 96.50 211 ALA A C 1
ATOM 1670 O O . ALA A 1 211 ? -7.087 -11.950 -18.658 1.00 96.50 211 ALA A O 1
ATOM 1671 N N . ALA A 1 212 ? -4.867 -11.650 -18.481 1.00 94.94 212 ALA A N 1
ATOM 1672 C CA . ALA A 1 212 ? -4.527 -13.049 -18.728 1.00 94.94 212 ALA A CA 1
ATOM 1673 C C . ALA A 1 212 ? -5.001 -13.975 -17.591 1.00 94.94 212 ALA A C 1
ATOM 1675 O O . ALA A 1 212 ? -5.462 -15.081 -17.860 1.00 94.94 212 ALA A O 1
ATOM 1676 N N . ALA A 1 213 ? -4.918 -13.518 -16.339 1.00 95.81 213 ALA A N 1
ATOM 1677 C CA . ALA A 1 213 ? -5.317 -14.272 -15.150 1.00 95.81 213 ALA A CA 1
ATOM 1678 C C . ALA A 1 213 ? -6.827 -14.221 -14.836 1.00 95.81 213 ALA A C 1
ATOM 1680 O O . ALA A 1 213 ? -7.267 -14.849 -13.876 1.00 95.81 213 ALA A O 1
ATOM 1681 N N . GLY A 1 214 ? -7.628 -13.469 -15.601 1.00 95.75 214 GLY A N 1
ATOM 1682 C CA . GLY A 1 214 ? -9.055 -13.276 -15.311 1.00 95.75 214 GLY A CA 1
ATOM 1683 C C . GLY A 1 214 ? -9.334 -12.384 -14.092 1.00 95.75 214 GLY A C 1
ATOM 1684 O O . GLY A 1 214 ? -10.390 -12.501 -13.478 1.00 95.75 214 GLY A O 1
ATOM 1685 N N . ILE A 1 215 ? -8.395 -11.504 -13.733 1.00 95.25 215 ILE A N 1
ATOM 1686 C CA . ILE A 1 215 ? -8.512 -10.551 -12.622 1.00 95.25 215 ILE A CA 1
ATOM 1687 C C . ILE A 1 215 ? -9.077 -9.223 -13.140 1.00 95.25 215 ILE A C 1
ATOM 1689 O O . ILE A 1 215 ? -8.575 -8.656 -14.113 1.00 95.25 215 ILE A O 1
ATOM 1693 N N . TYR A 1 216 ? -10.078 -8.681 -12.444 1.00 93.94 216 TYR A N 1
ATOM 1694 C CA . TYR A 1 216 ? -10.729 -7.417 -12.795 1.00 93.94 216 TYR A CA 1
ATOM 1695 C C . TYR A 1 216 ? -10.479 -6.364 -11.706 1.00 93.94 216 TYR A C 1
ATOM 1697 O O . TYR A 1 216 ? -11.198 -6.318 -10.712 1.00 93.94 216 TYR A O 1
ATOM 1705 N N . PRO A 1 217 ? -9.456 -5.502 -11.848 1.00 94.50 217 PRO A N 1
ATOM 1706 C CA . PRO A 1 217 ? -9.137 -4.533 -10.810 1.00 94.50 217 PRO A CA 1
ATOM 1707 C C . PRO A 1 217 ? -10.196 -3.422 -10.743 1.00 94.50 217 PRO A C 1
ATOM 1709 O O . PRO A 1 217 ? -10.600 -2.853 -11.762 1.00 94.50 217 PRO A O 1
ATOM 1712 N N . ILE A 1 218 ? -10.598 -3.055 -9.529 1.00 90.94 218 ILE A N 1
ATOM 1713 C CA . ILE A 1 218 ? -11.584 -2.006 -9.264 1.00 90.94 218 ILE A CA 1
ATOM 1714 C C . ILE A 1 218 ? -10.851 -0.719 -8.894 1.00 90.94 218 ILE A C 1
ATOM 1716 O O . ILE A 1 218 ? -10.014 -0.691 -7.991 1.00 90.94 218 ILE A O 1
ATOM 1720 N N . SER A 1 219 ? -11.170 0.377 -9.589 1.00 83.69 219 SER A N 1
ATOM 1721 C CA . SER A 1 219 ? -10.620 1.682 -9.221 1.00 83.69 219 SER A CA 1
ATOM 1722 C C . SER A 1 219 ? -11.253 2.172 -7.926 1.00 83.69 219 SER A C 1
ATOM 1724 O O . SER A 1 219 ? -12.471 2.260 -7.816 1.00 83.69 219 SER A O 1
ATOM 1726 N N . PHE A 1 220 ? -10.413 2.558 -6.973 1.00 75.38 220 PHE A N 1
ATOM 1727 C CA . PHE A 1 220 ? -10.819 3.298 -5.776 1.00 75.38 220 PHE A CA 1
ATOM 1728 C C . PHE A 1 220 ? -10.632 4.817 -5.954 1.00 75.38 220 PHE A C 1
ATOM 1730 O O . PHE A 1 220 ? -10.833 5.590 -5.020 1.00 75.38 220 PHE A O 1
ATOM 1737 N N . THR A 1 221 ? -10.225 5.249 -7.153 1.00 73.25 221 THR A N 1
ATOM 1738 C CA . THR A 1 221 ? -10.112 6.659 -7.546 1.00 73.25 221 THR A CA 1
ATOM 1739 C C . THR A 1 221 ? -11.222 7.010 -8.539 1.00 73.25 221 THR A C 1
ATOM 1741 O O . THR A 1 221 ? -11.841 6.128 -9.131 1.00 73.25 221 THR A O 1
ATOM 1744 N N . PHE A 1 222 ? -11.447 8.300 -8.795 1.00 76.38 222 PHE A N 1
ATOM 1745 C CA . PHE A 1 222 ? -12.401 8.745 -9.823 1.00 76.38 222 PHE A CA 1
ATOM 1746 C C . PHE A 1 222 ? -11.941 8.442 -11.263 1.00 76.38 222 PHE A C 1
ATOM 1748 O O . PHE A 1 222 ? -12.698 8.658 -12.207 1.00 76.38 222 PHE A O 1
ATOM 1755 N N . ILE A 1 223 ? -10.705 7.966 -11.451 1.00 85.00 223 ILE A N 1
ATOM 1756 C CA . ILE A 1 223 ? -10.136 7.644 -12.758 1.00 85.00 223 ILE A CA 1
ATOM 1757 C C . ILE A 1 223 ? -10.197 6.124 -12.962 1.00 85.00 223 ILE A C 1
ATOM 1759 O O . ILE A 1 223 ? -9.640 5.381 -12.150 1.00 85.00 223 ILE A O 1
ATOM 1763 N N . PRO A 1 224 ? -10.813 5.621 -14.045 1.00 91.31 224 PRO A N 1
ATOM 1764 C CA . PRO A 1 224 ? -10.739 4.204 -14.388 1.00 91.31 224 PRO A CA 1
ATOM 1765 C C . PRO A 1 224 ? -9.289 3.737 -14.589 1.00 91.31 224 PRO A C 1
ATOM 1767 O O . PRO A 1 224 ? -8.508 4.389 -15.285 1.00 91.31 224 PRO A O 1
ATOM 1770 N N . LEU A 1 225 ? -8.928 2.578 -14.026 1.00 91.69 225 LEU A N 1
ATOM 1771 C CA . LEU A 1 225 ? -7.541 2.079 -14.018 1.00 91.69 225 LEU A CA 1
ATOM 1772 C C . LEU A 1 225 ? -6.963 1.836 -15.419 1.00 91.69 225 LEU A C 1
ATOM 1774 O O . LEU A 1 225 ? -5.765 2.004 -15.617 1.00 91.69 225 LEU A O 1
ATOM 1778 N N . TRP A 1 226 ? -7.799 1.506 -16.405 1.00 91.56 226 TRP A N 1
ATOM 1779 C CA . TRP A 1 226 ? -7.376 1.331 -17.798 1.00 91.56 226 TRP A CA 1
ATOM 1780 C C . TRP A 1 226 ? -7.079 2.661 -18.519 1.00 91.56 226 TRP A C 1
ATOM 1782 O O . TRP A 1 226 ? -6.308 2.675 -19.476 1.00 91.56 226 TRP A O 1
ATOM 1792 N N . ILE A 1 227 ? -7.644 3.784 -18.051 1.00 93.50 227 ILE A N 1
ATOM 1793 C CA . ILE A 1 227 ? -7.359 5.140 -18.561 1.00 93.50 227 ILE A CA 1
ATOM 1794 C C . ILE A 1 227 ? -6.115 5.719 -17.882 1.00 93.50 227 ILE A C 1
ATOM 1796 O O . ILE A 1 227 ? -5.327 6.426 -18.508 1.00 93.50 227 ILE A O 1
ATOM 1800 N N . PHE A 1 228 ? -5.924 5.414 -16.600 1.00 93.81 228 PHE A N 1
ATOM 1801 C CA . PHE A 1 228 ? -4.870 5.982 -15.767 1.00 93.81 228 PHE A CA 1
ATOM 1802 C C . PHE A 1 228 ? -3.450 5.973 -16.388 1.00 93.81 228 PHE A C 1
ATOM 1804 O O . PHE A 1 228 ? -2.828 7.039 -16.418 1.00 93.81 228 PHE A O 1
ATOM 1811 N N . PRO A 1 229 ? -2.927 4.867 -16.966 1.00 94.62 229 PRO A N 1
ATOM 1812 C CA . PRO A 1 229 ? -1.596 4.875 -17.580 1.00 94.62 229 PRO A CA 1
ATOM 1813 C C . PRO A 1 229 ? -1.499 5.797 -18.807 1.00 94.62 229 PRO A C 1
ATOM 1815 O O . PRO A 1 229 ? -0.448 6.390 -19.039 1.00 94.62 229 PRO A O 1
ATOM 1818 N N . TRP A 1 230 ? -2.589 6.008 -19.553 1.00 94.88 230 TRP A N 1
ATOM 1819 C CA . TRP A 1 230 ? -2.608 6.971 -20.659 1.00 94.88 230 TRP A CA 1
ATOM 1820 C C . TRP A 1 230 ? -2.469 8.411 -20.165 1.00 94.88 230 TRP A C 1
ATOM 1822 O O . TRP A 1 230 ? -1.726 9.190 -20.761 1.00 94.88 230 TRP A O 1
ATOM 1832 N N . ILE A 1 231 ? -3.121 8.757 -19.050 1.00 93.88 231 ILE A N 1
ATOM 1833 C CA . ILE A 1 231 ? -2.982 10.084 -18.428 1.00 93.88 231 ILE A CA 1
ATOM 1834 C C . ILE A 1 231 ? -1.529 10.337 -18.026 1.00 93.88 231 ILE A C 1
ATOM 1836 O O . ILE A 1 231 ? -0.998 11.412 -18.291 1.00 93.88 231 ILE A O 1
ATOM 1840 N N . LEU A 1 232 ? -0.871 9.344 -17.425 1.00 93.06 232 LEU A N 1
ATOM 1841 C CA . LEU A 1 232 ? 0.539 9.440 -17.044 1.00 93.06 232 LEU A CA 1
ATOM 1842 C C . LEU A 1 232 ? 1.473 9.580 -18.256 1.00 93.06 232 LEU A C 1
ATOM 1844 O O . LEU A 1 232 ? 2.466 10.309 -18.195 1.00 93.06 232 LEU A O 1
ATOM 1848 N N . TRP A 1 233 ? 1.164 8.885 -19.352 1.00 92.00 233 TRP A N 1
ATOM 1849 C CA . TRP A 1 233 ? 2.033 8.794 -20.522 1.00 92.00 233 TRP A CA 1
ATOM 1850 C C . TRP A 1 233 ? 1.987 10.030 -21.432 1.00 92.00 233 TRP A C 1
ATOM 1852 O O . TRP A 1 233 ? 3.028 10.447 -21.963 1.00 92.00 233 TRP A O 1
ATOM 1862 N N . PHE A 1 234 ? 0.797 10.607 -21.623 1.00 89.81 234 PHE A N 1
ATOM 1863 C CA . PHE A 1 234 ? 0.585 11.763 -22.494 1.00 89.81 234 PHE A CA 1
ATOM 1864 C C . PHE A 1 234 ? 1.097 13.077 -21.869 1.00 89.81 234 PHE A C 1
ATOM 1866 O O . PHE A 1 234 ? 1.119 13.233 -20.645 1.00 89.81 234 PHE A O 1
ATOM 1873 N N . PRO A 1 235 ? 1.504 14.062 -22.694 1.00 88.75 235 PRO A N 1
ATOM 1874 C CA . PRO A 1 235 ? 2.034 15.341 -22.231 1.00 88.75 235 PRO A CA 1
ATOM 1875 C C . PRO A 1 235 ? 0.904 16.310 -21.841 1.00 88.75 235 PRO A C 1
ATOM 1877 O O . PRO A 1 235 ? 0.766 17.389 -22.413 1.00 88.75 235 PRO A O 1
ATOM 1880 N N . PHE A 1 236 ? 0.065 15.920 -20.880 1.00 90.75 236 PHE A N 1
ATOM 1881 C CA . PHE A 1 236 ? -0.953 16.816 -20.334 1.00 90.75 236 PHE A CA 1
ATOM 1882 C C . PHE A 1 236 ? -0.318 18.000 -19.578 1.00 90.75 236 PHE A C 1
ATOM 1884 O O . PHE A 1 236 ? 0.814 17.894 -19.093 1.00 90.75 236 PHE A O 1
ATOM 1891 N N . PRO A 1 237 ? -1.029 19.136 -19.440 1.00 91.19 237 PRO A N 1
ATOM 1892 C CA . PRO A 1 237 ? -0.557 20.258 -18.635 1.00 91.19 237 PRO A CA 1
ATOM 1893 C C . PRO A 1 237 ? -0.278 19.867 -17.176 1.00 91.19 237 PRO A C 1
ATOM 1895 O O . PRO A 1 237 ? -0.981 19.039 -16.596 1.00 91.19 237 PRO A O 1
ATOM 1898 N N . MET A 1 238 ? 0.702 20.523 -16.543 1.00 87.50 238 MET A N 1
ATOM 1899 C CA . MET A 1 238 ? 1.206 20.136 -15.215 1.00 87.50 238 MET A CA 1
ATOM 1900 C C . MET A 1 238 ? 0.141 20.126 -14.104 1.00 87.50 238 MET A C 1
ATOM 1902 O O . MET A 1 238 ? 0.231 19.328 -13.171 1.00 87.50 238 MET A O 1
ATOM 1906 N N . PHE A 1 239 ? -0.895 20.965 -14.214 1.00 89.25 239 PHE A N 1
ATOM 1907 C CA . PHE A 1 239 ? -1.980 21.011 -13.230 1.00 89.25 239 PHE A CA 1
ATOM 1908 C C . PHE A 1 239 ? -2.725 19.668 -13.107 1.00 89.25 239 PHE A C 1
ATOM 1910 O O . PHE A 1 239 ? -3.241 19.354 -12.037 1.00 89.25 239 PHE A O 1
ATOM 1917 N N . VAL A 1 240 ? -2.754 18.845 -14.165 1.00 89.62 240 VAL A N 1
ATOM 1918 C CA . VAL A 1 240 ? -3.370 17.507 -14.133 1.00 89.62 240 VAL A CA 1
ATOM 1919 C C . VAL A 1 240 ? -2.623 16.601 -13.155 1.00 89.62 240 VAL A C 1
ATOM 1921 O O . VAL A 1 240 ? -3.236 15.922 -12.333 1.00 89.62 240 VAL A O 1
ATOM 1924 N N . PHE A 1 241 ? -1.291 16.632 -13.191 1.00 89.12 241 PHE A N 1
ATOM 1925 C CA . PHE A 1 241 ? -0.446 15.799 -12.335 1.00 89.12 241 PHE A CA 1
ATOM 1926 C C . PHE A 1 241 ? -0.366 16.322 -10.901 1.00 89.12 241 PHE A C 1
ATOM 1928 O O . PHE A 1 241 ? -0.342 15.525 -9.965 1.00 89.12 241 PHE A O 1
ATOM 1935 N N . GLN A 1 242 ? -0.429 17.645 -10.714 1.00 85.31 242 GLN A N 1
ATOM 1936 C CA . GLN A 1 242 ? -0.657 18.236 -9.392 1.00 85.31 242 GLN A CA 1
ATOM 1937 C C . GLN A 1 242 ? -1.972 17.724 -8.801 1.00 85.31 242 GLN A C 1
ATOM 1939 O O . GLN A 1 242 ? -1.987 17.233 -7.674 1.00 85.31 242 GLN A O 1
ATOM 1944 N N . LYS A 1 243 ? -3.053 17.722 -9.596 1.00 85.06 243 LYS A N 1
ATOM 1945 C CA . LYS A 1 243 ? -4.346 17.217 -9.140 1.00 85.06 243 LYS A CA 1
ATOM 1946 C C . LYS A 1 243 ? -4.302 15.732 -8.801 1.00 85.06 243 LYS A C 1
ATOM 1948 O O . LYS A 1 243 ? -4.886 15.346 -7.794 1.00 85.06 243 LYS A O 1
ATOM 1953 N N . ILE A 1 244 ? -3.601 14.906 -9.582 1.00 84.75 244 ILE A N 1
ATOM 1954 C CA . ILE A 1 244 ? -3.382 13.487 -9.249 1.00 84.75 244 ILE A CA 1
ATOM 1955 C C . ILE A 1 244 ? -2.677 13.366 -7.895 1.00 84.75 244 ILE A C 1
ATOM 1957 O O . ILE A 1 244 ? -3.169 12.659 -7.020 1.00 84.75 244 ILE A O 1
ATOM 1961 N N . GLY A 1 245 ? -1.582 14.097 -7.681 1.00 81.00 245 GLY A N 1
ATOM 1962 C CA . GLY A 1 245 ? -0.892 14.120 -6.392 1.00 81.00 245 GLY A CA 1
ATOM 1963 C C . GLY A 1 245 ? -1.817 14.497 -5.231 1.00 81.00 245 GLY A C 1
ATOM 1964 O O . GLY A 1 245 ? -1.907 13.779 -4.240 1.00 81.00 245 GLY A O 1
ATOM 1965 N N . GLU A 1 246 ? -2.586 15.571 -5.373 1.00 77.88 246 GLU A N 1
ATOM 1966 C CA . GLU A 1 246 ? -3.502 16.054 -4.333 1.00 77.88 246 GLU A CA 1
ATOM 1967 C C . GLU A 1 246 ? -4.702 15.133 -4.073 1.00 77.88 246 GLU A C 1
ATOM 1969 O O . GLU A 1 246 ? -5.186 15.049 -2.948 1.00 77.88 246 GLU A O 1
ATOM 1974 N N . THR A 1 247 ? -5.235 14.470 -5.100 1.00 73.25 247 THR A N 1
ATOM 1975 C CA . THR A 1 247 ? -6.505 13.731 -4.985 1.00 73.25 247 THR A CA 1
ATOM 1976 C C . THR A 1 247 ? -6.322 12.232 -4.819 1.00 73.25 247 THR A C 1
ATOM 1978 O O . THR A 1 247 ? -7.046 11.634 -4.026 1.00 73.25 247 THR A O 1
ATOM 1981 N N . VAL A 1 248 ? -5.353 11.639 -5.520 1.00 74.50 248 VAL A N 1
ATOM 1982 C CA . VAL A 1 248 ? -5.047 10.203 -5.455 1.00 74.50 248 VAL A CA 1
ATOM 1983 C C . VAL A 1 248 ? -4.117 9.915 -4.285 1.00 74.50 248 VAL A C 1
ATOM 1985 O O . VAL A 1 248 ? -4.367 8.988 -3.523 1.00 74.50 248 VAL A O 1
ATOM 1988 N N . PHE A 1 249 ? -3.079 10.735 -4.102 1.00 70.69 249 PHE A N 1
ATOM 1989 C CA . PHE A 1 249 ? -2.090 10.512 -3.045 1.00 70.69 249 PHE A CA 1
ATOM 1990 C C . PHE A 1 249 ? -2.285 11.416 -1.821 1.00 70.69 249 PHE A C 1
ATOM 1992 O O . PHE A 1 249 ? -1.777 11.094 -0.748 1.00 70.69 249 PHE A O 1
ATOM 1999 N N . LYS A 1 250 ? -3.034 12.522 -1.954 1.00 67.38 250 LYS A N 1
ATOM 2000 C CA . LYS A 1 250 ? -3.260 13.529 -0.893 1.00 67.38 250 LYS A CA 1
ATOM 2001 C C . LYS A 1 250 ? -1.961 14.032 -0.279 1.00 67.38 250 LYS A C 1
ATOM 2003 O O . LYS A 1 250 ? -1.833 14.183 0.932 1.00 67.38 250 LYS A O 1
ATOM 2008 N N . VAL A 1 251 ? -0.993 14.278 -1.154 1.00 69.06 251 VAL A N 1
ATOM 2009 C CA . VAL A 1 251 ? 0.373 14.635 -0.784 1.00 69.06 251 VAL A CA 1
ATOM 2010 C C . VAL A 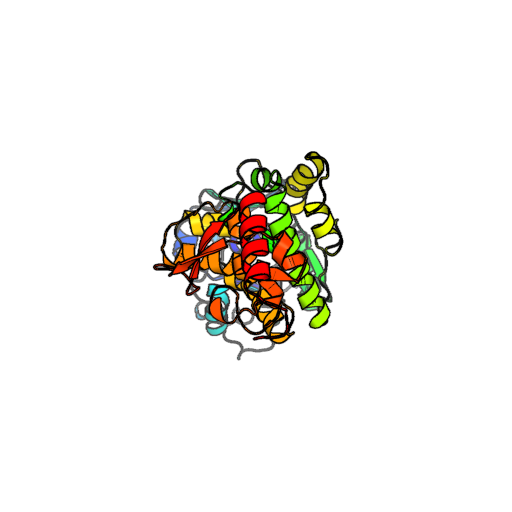1 251 ? 0.603 16.137 -0.800 1.00 69.06 251 VAL A C 1
ATOM 2012 O O . VAL A 1 251 ? 0.016 16.868 -1.593 1.00 69.06 251 VAL A O 1
ATOM 2015 N N . ASN A 1 252 ? 1.519 16.587 0.054 1.00 68.50 252 ASN A N 1
ATOM 2016 C CA . ASN A 1 252 ? 2.115 17.918 -0.019 1.00 68.50 252 ASN A CA 1
ATOM 2017 C C . ASN A 1 252 ? 3.469 17.866 -0.761 1.00 68.50 252 ASN A C 1
ATOM 2019 O O . ASN A 1 252 ? 3.938 16.807 -1.181 1.00 68.50 252 ASN A O 1
ATOM 2023 N N . ASN A 1 253 ? 4.140 19.015 -0.883 1.00 75.44 253 ASN A N 1
ATOM 2024 C CA . ASN A 1 253 ? 5.415 19.146 -1.604 1.00 75.44 253 ASN A CA 1
ATOM 2025 C C . ASN A 1 253 ? 6.590 18.340 -1.014 1.00 75.44 253 ASN A C 1
ATOM 2027 O O . ASN A 1 253 ? 7.646 18.270 -1.645 1.00 75.44 253 ASN A O 1
ATOM 2031 N N . THR A 1 254 ? 6.437 17.752 0.176 1.00 77.12 254 THR A N 1
ATOM 2032 C CA . THR A 1 254 ? 7.476 16.966 0.855 1.00 77.12 254 THR A CA 1
ATOM 2033 C C . THR A 1 254 ? 7.122 15.491 1.001 1.00 77.12 254 THR A C 1
ATOM 2035 O O . THR A 1 254 ? 7.952 14.733 1.496 1.00 77.12 254 THR A O 1
ATOM 2038 N N . THR A 1 255 ? 5.929 15.057 0.582 1.00 81.25 255 THR A N 1
ATOM 2039 C CA . THR A 1 255 ? 5.504 13.675 0.827 1.00 81.25 255 THR A CA 1
ATOM 2040 C C . THR A 1 255 ? 6.219 12.691 -0.094 1.00 81.25 255 THR A C 1
ATOM 2042 O O . THR A 1 255 ? 6.313 12.890 -1.308 1.00 81.25 255 THR A O 1
ATOM 2045 N N . THR A 1 256 ? 6.688 11.607 0.505 1.00 86.69 256 THR A N 1
ATOM 2046 C CA . THR A 1 256 ? 7.426 10.500 -0.105 1.00 86.69 256 THR A CA 1
ATOM 2047 C C . THR A 1 256 ? 6.643 9.195 0.077 1.00 86.69 256 THR A C 1
ATOM 2049 O O . THR A 1 256 ? 5.704 9.131 0.875 1.00 86.69 256 THR A O 1
ATOM 2052 N N . SER A 1 257 ? 6.986 8.151 -0.682 1.00 87.38 257 SER A N 1
ATOM 2053 C CA . SER A 1 257 ? 6.361 6.832 -0.525 1.00 87.38 257 SER A CA 1
ATOM 2054 C C . SER A 1 257 ? 6.885 6.082 0.712 1.00 87.38 257 SER A C 1
ATOM 2056 O O . SER A 1 257 ? 7.962 6.373 1.237 1.00 87.38 257 SER A O 1
ATOM 2058 N N . SER A 1 258 ? 6.154 5.059 1.160 1.00 85.75 258 SER A N 1
ATOM 2059 C CA . SER A 1 258 ? 6.616 4.125 2.201 1.00 85.75 258 SER A CA 1
ATOM 2060 C C . SER A 1 258 ? 7.952 3.478 1.838 1.00 85.75 258 SER A C 1
ATOM 2062 O O . SER A 1 258 ? 8.866 3.443 2.661 1.00 85.75 258 SER A O 1
ATOM 2064 N N . LEU A 1 259 ? 8.087 3.021 0.591 1.00 90.94 259 LEU A N 1
ATOM 2065 C CA . LEU A 1 259 ? 9.308 2.390 0.097 1.00 90.94 259 LEU A CA 1
ATOM 2066 C C . LEU A 1 259 ? 10.483 3.382 0.054 1.00 90.94 259 LEU A C 1
ATOM 2068 O O . LEU A 1 259 ? 11.600 3.016 0.415 1.00 90.94 259 LEU A O 1
ATOM 2072 N N . TYR A 1 260 ? 10.235 4.651 -0.293 1.00 92.69 260 TYR A N 1
ATOM 2073 C CA . TYR A 1 260 ? 11.243 5.713 -0.211 1.00 92.69 260 TYR A CA 1
ATOM 2074 C C . TYR A 1 260 ? 11.786 5.848 1.217 1.00 92.69 260 TYR A C 1
ATOM 2076 O O . TYR A 1 260 ? 13.000 5.872 1.418 1.00 92.69 260 TYR A O 1
ATOM 2084 N N . GLU A 1 261 ? 10.909 5.910 2.223 1.00 89.75 261 GLU A N 1
ATOM 2085 C CA . GLU A 1 261 ? 11.344 6.027 3.619 1.00 89.75 261 GLU A CA 1
ATOM 2086 C C . GLU A 1 261 ? 12.044 4.754 4.113 1.00 89.75 261 GLU A C 1
ATOM 2088 O O . GLU A 1 261 ? 12.998 4.844 4.888 1.00 89.75 261 GLU A O 1
ATOM 2093 N N . ASP A 1 262 ? 11.632 3.569 3.658 1.00 89.94 262 ASP A N 1
ATOM 2094 C CA . ASP A 1 262 ? 12.313 2.316 3.991 1.00 89.94 262 ASP A CA 1
ATOM 2095 C C . ASP A 1 262 ? 13.752 2.290 3.439 1.00 89.94 262 ASP A C 1
ATOM 2097 O O . ASP A 1 262 ? 14.681 1.984 4.194 1.00 89.94 262 ASP A O 1
ATOM 2101 N N . LEU A 1 263 ? 13.965 2.702 2.180 1.00 91.06 263 LEU A N 1
ATOM 2102 C CA . LEU A 1 263 ? 15.308 2.822 1.597 1.00 91.06 263 LEU A CA 1
ATOM 2103 C C . LEU A 1 263 ? 16.128 3.924 2.271 1.00 91.06 263 LEU A C 1
ATOM 2105 O O . LEU A 1 263 ? 17.274 3.696 2.648 1.00 91.06 263 LEU A O 1
ATOM 2109 N N . LYS A 1 264 ? 15.549 5.107 2.494 1.00 91.44 264 LYS A N 1
ATOM 2110 C CA . LYS A 1 264 ? 16.221 6.226 3.176 1.00 91.44 264 LYS A CA 1
ATOM 2111 C C . LYS A 1 264 ? 16.751 5.834 4.551 1.00 91.44 264 LYS A C 1
ATOM 2113 O O . LYS A 1 264 ? 17.868 6.201 4.907 1.00 91.44 264 LYS A O 1
ATOM 2118 N N . ASN A 1 265 ? 15.966 5.060 5.297 1.00 88.81 265 ASN A N 1
ATOM 2119 C CA . ASN A 1 265 ? 16.330 4.562 6.621 1.00 88.81 265 ASN A CA 1
ATOM 2120 C C . ASN A 1 265 ? 17.142 3.255 6.577 1.00 88.81 265 ASN A C 1
ATOM 2122 O O . ASN A 1 265 ? 17.383 2.662 7.628 1.00 88.81 265 ASN A O 1
ATOM 2126 N N . LYS A 1 266 ? 17.564 2.804 5.386 1.00 90.75 266 LYS A N 1
ATOM 2127 C CA . LYS A 1 266 ? 18.373 1.595 5.164 1.00 90.75 266 LYS A CA 1
ATOM 2128 C C . LYS A 1 266 ? 17.782 0.359 5.838 1.00 90.75 266 LYS A C 1
ATOM 2130 O O . LYS A 1 266 ? 18.506 -0.445 6.433 1.00 90.75 266 LYS A O 1
ATOM 2135 N N . LYS A 1 267 ? 16.456 0.222 5.787 1.00 87.31 267 LYS A N 1
ATOM 2136 C CA . LYS A 1 267 ? 15.801 -0.958 6.344 1.00 87.31 267 LYS A CA 1
ATOM 2137 C C . LYS A 1 267 ? 16.240 -2.211 5.587 1.00 87.31 267 LYS A C 1
ATOM 2139 O O . LYS A 1 267 ? 16.456 -2.149 4.380 1.00 87.31 267 LYS A O 1
ATOM 2144 N N . PRO A 1 268 ? 16.355 -3.354 6.283 1.00 83.94 268 PRO A N 1
ATOM 2145 C CA . PRO A 1 268 ? 16.803 -4.600 5.667 1.00 83.94 268 PRO A CA 1
ATOM 2146 C C . PRO A 1 268 ? 15.763 -5.202 4.715 1.00 83.94 268 PRO A C 1
ATOM 2148 O O . PRO A 1 268 ? 16.102 -6.067 3.919 1.00 83.94 268 PRO A O 1
ATOM 2151 N N . THR A 1 269 ? 14.501 -4.780 4.815 1.00 84.31 269 THR A N 1
ATOM 2152 C CA . THR A 1 269 ? 13.392 -5.258 3.989 1.00 84.31 269 THR A CA 1
ATOM 2153 C C . THR A 1 269 ? 12.487 -4.093 3.604 1.00 84.31 269 THR A C 1
ATOM 2155 O O . THR A 1 269 ? 12.383 -3.100 4.331 1.00 84.31 269 THR A O 1
ATOM 2158 N N . CYS A 1 270 ? 11.805 -4.230 2.469 1.00 87.81 270 CYS A N 1
ATOM 2159 C CA . CYS A 1 270 ? 10.730 -3.339 2.045 1.00 87.81 270 CYS A CA 1
ATOM 2160 C C . CYS A 1 270 ? 9.610 -4.150 1.368 1.00 87.81 270 CYS A C 1
ATOM 2162 O O . CYS A 1 270 ? 9.607 -5.381 1.404 1.00 87.81 270 CYS A O 1
ATOM 2164 N N . GLU A 1 271 ? 8.636 -3.466 0.777 1.00 89.25 271 GLU A N 1
ATOM 2165 C CA . GLU A 1 271 ? 7.447 -4.075 0.170 1.00 89.25 271 GLU A CA 1
ATOM 2166 C C . GLU A 1 271 ? 7.592 -4.453 -1.318 1.00 89.25 271 GLU A C 1
ATOM 2168 O O . GLU A 1 271 ? 6.608 -4.872 -1.918 1.00 89.25 271 GLU A O 1
ATOM 2173 N N . ILE A 1 272 ? 8.783 -4.338 -1.922 1.00 94.38 272 ILE A N 1
ATOM 2174 C CA . ILE A 1 272 ? 8.982 -4.490 -3.378 1.00 94.38 272 ILE A CA 1
ATOM 2175 C C . ILE A 1 272 ? 8.470 -5.818 -3.958 1.00 94.38 272 ILE A C 1
ATOM 2177 O O . ILE A 1 272 ? 7.839 -5.817 -5.017 1.00 94.38 272 ILE A O 1
ATOM 2181 N N . GLU A 1 273 ? 8.658 -6.931 -3.241 1.00 93.12 273 GLU A N 1
ATOM 2182 C CA . GLU A 1 273 ? 8.169 -8.259 -3.647 1.00 93.12 273 GLU A CA 1
ATOM 2183 C C . GLU A 1 273 ? 6.642 -8.317 -3.755 1.00 93.12 273 GLU A C 1
ATOM 2185 O O . GLU A 1 273 ? 6.091 -9.056 -4.560 1.00 93.12 273 GLU A O 1
ATOM 2190 N N . TYR A 1 274 ? 5.942 -7.493 -2.978 1.00 91.62 274 TYR A N 1
ATOM 2191 C CA . TYR A 1 274 ? 4.483 -7.418 -2.973 1.00 91.62 274 TYR A CA 1
ATOM 2192 C C . TYR A 1 274 ? 3.935 -6.317 -3.885 1.00 91.62 274 TYR A C 1
ATOM 2194 O O . TYR A 1 274 ? 2.719 -6.167 -3.982 1.00 91.62 274 TYR A O 1
ATOM 2202 N N . LEU A 1 275 ? 4.819 -5.535 -4.511 1.00 95.56 275 LEU A N 1
ATOM 2203 C CA . LEU A 1 275 ? 4.487 -4.507 -5.489 1.00 95.56 275 LEU A CA 1
ATOM 2204 C C . LEU A 1 275 ? 4.823 -5.006 -6.897 1.00 95.56 275 LEU A C 1
ATOM 2206 O O . LEU A 1 275 ? 4.067 -5.774 -7.486 1.00 95.56 275 LEU A O 1
ATOM 2210 N N . GLN A 1 276 ? 5.974 -4.602 -7.434 1.00 97.62 276 GLN A N 1
ATOM 2211 C CA . GLN A 1 276 ? 6.463 -5.059 -8.730 1.00 97.62 276 GLN A CA 1
ATOM 2212 C C . GLN A 1 276 ? 6.730 -6.566 -8.748 1.00 97.62 276 GLN A C 1
ATOM 2214 O O . GLN A 1 276 ? 6.477 -7.189 -9.775 1.00 97.62 276 GLN A O 1
ATOM 2219 N N . GLY A 1 277 ? 7.194 -7.155 -7.639 1.00 96.69 277 GLY A N 1
ATOM 2220 C CA . GLY A 1 277 ? 7.414 -8.602 -7.550 1.00 96.69 277 GLY A CA 1
ATOM 2221 C C . GLY A 1 277 ? 6.143 -9.414 -7.797 1.00 96.69 277 GLY A C 1
ATOM 2222 O O . GLY A 1 277 ? 6.190 -10.396 -8.529 1.00 96.69 277 GLY A O 1
ATOM 2223 N N . GLU A 1 278 ? 4.991 -8.949 -7.311 1.00 97.31 278 GLU A N 1
ATOM 2224 C CA . GLU A 1 278 ? 3.704 -9.608 -7.554 1.00 97.31 278 GLU A CA 1
ATOM 2225 C C . GLU A 1 278 ? 3.304 -9.556 -9.034 1.00 97.31 278 GLU A C 1
ATOM 2227 O O . GLU A 1 278 ? 2.811 -10.543 -9.577 1.00 97.31 278 GLU A O 1
ATOM 2232 N N . ILE A 1 279 ? 3.563 -8.433 -9.716 1.00 98.12 279 ILE A N 1
ATOM 2233 C CA . ILE A 1 279 ? 3.324 -8.325 -11.162 1.00 98.12 279 ILE A CA 1
ATOM 2234 C C . ILE A 1 279 ? 4.255 -9.261 -11.939 1.00 98.12 279 ILE A C 1
ATOM 2236 O O . ILE A 1 279 ? 3.795 -9.934 -12.855 1.00 98.12 279 ILE A O 1
ATOM 2240 N N . VAL A 1 280 ? 5.533 -9.345 -11.553 1.00 96.50 280 VAL A N 1
ATOM 2241 C CA . VAL A 1 280 ? 6.511 -10.257 -12.170 1.00 96.50 280 VAL A CA 1
ATOM 2242 C C . VAL A 1 280 ? 6.101 -11.715 -11.981 1.00 96.50 280 VAL A C 1
ATOM 2244 O O . VAL A 1 280 ? 6.022 -12.447 -12.963 1.00 96.50 280 VAL A O 1
ATOM 2247 N N . ARG A 1 281 ? 5.765 -12.120 -10.750 1.00 97.31 281 ARG A N 1
ATOM 2248 C CA . ARG A 1 281 ? 5.301 -13.476 -10.425 1.00 97.31 281 ARG A CA 1
ATOM 2249 C C . ARG A 1 281 ? 4.088 -13.862 -11.270 1.00 97.31 281 ARG A C 1
ATOM 2251 O O . ARG A 1 281 ? 4.073 -14.923 -11.888 1.00 97.31 281 ARG A O 1
ATOM 2258 N N . LEU A 1 282 ? 3.087 -12.983 -11.335 1.00 96.00 282 LEU A N 1
ATOM 2259 C CA . LEU A 1 282 ? 1.891 -13.228 -12.138 1.00 96.00 282 LEU A CA 1
ATOM 2260 C C . LEU A 1 282 ? 2.207 -13.263 -13.642 1.00 96.00 282 LEU A C 1
ATOM 2262 O O . LEU A 1 282 ? 1.647 -14.077 -14.373 1.00 96.00 282 LEU A O 1
ATOM 2266 N N . GLY A 1 283 ? 3.116 -12.408 -14.113 1.00 92.69 283 GLY A N 1
ATOM 2267 C CA . GLY A 1 283 ? 3.603 -12.419 -15.490 1.00 92.69 283 GLY A CA 1
ATOM 2268 C C . GLY A 1 283 ? 4.260 -13.744 -15.870 1.00 92.69 283 GLY A C 1
ATOM 2269 O O . GLY A 1 283 ? 3.962 -14.295 -16.928 1.00 92.69 283 GLY A O 1
ATOM 2270 N N . GLU A 1 284 ? 5.090 -14.308 -14.993 1.00 89.69 284 GLU A N 1
ATOM 2271 C CA . GLU A 1 284 ? 5.710 -15.623 -15.183 1.00 89.69 284 GLU A CA 1
ATOM 2272 C C . GLU A 1 284 ? 4.664 -16.748 -15.246 1.00 89.69 284 GLU A C 1
ATOM 2274 O O . GLU A 1 284 ? 4.688 -17.555 -16.179 1.00 89.69 284 GLU A O 1
ATOM 2279 N N . GLU A 1 285 ? 3.702 -16.762 -14.316 1.00 93.19 285 GLU A N 1
ATOM 2280 C CA . GLU A 1 285 ? 2.606 -17.745 -14.279 1.00 93.19 285 GLU A CA 1
ATOM 2281 C C . GLU A 1 285 ? 1.740 -17.698 -15.543 1.00 93.19 285 GLU A C 1
ATOM 2283 O O . GLU A 1 285 ? 1.403 -18.736 -16.121 1.00 93.19 285 GLU A O 1
ATOM 2288 N N . MET A 1 286 ? 1.433 -16.489 -16.015 1.00 93.00 286 MET A N 1
ATOM 2289 C CA . MET A 1 286 ? 0.573 -16.263 -17.177 1.00 93.00 286 MET A CA 1
ATOM 2290 C C . MET A 1 286 ? 1.331 -16.182 -18.507 1.00 93.00 286 MET A C 1
ATOM 2292 O O . MET A 1 286 ? 0.705 -16.014 -19.555 1.00 93.00 286 MET A O 1
ATOM 2296 N N . LYS A 1 287 ? 2.665 -16.302 -18.492 1.00 86.75 287 LYS A N 1
ATOM 2297 C CA . LYS A 1 287 ? 3.551 -16.119 -19.657 1.00 86.75 287 LYS A CA 1
ATOM 2298 C C . LYS A 1 287 ? 3.379 -14.754 -20.343 1.00 86.75 287 LYS A C 1
ATOM 2300 O O . LYS A 1 287 ? 3.462 -14.642 -21.567 1.00 86.75 287 LYS A O 1
ATOM 2305 N N . VAL A 1 288 ? 3.150 -13.711 -19.551 1.00 84.00 288 VAL A N 1
ATOM 2306 C CA . VAL A 1 288 ? 3.062 -12.313 -19.986 1.00 84.00 288 VAL A CA 1
ATOM 2307 C C . VAL A 1 288 ? 4.365 -11.597 -19.611 1.00 84.00 288 VAL A C 1
ATOM 2309 O O . VAL A 1 288 ? 4.720 -11.574 -18.436 1.00 84.00 288 VAL A O 1
ATOM 2312 N N . PRO A 1 289 ? 5.088 -10.981 -20.565 1.00 84.31 289 PRO A N 1
ATOM 2313 C CA . PRO A 1 289 ? 6.304 -10.238 -20.245 1.00 84.31 289 PRO A CA 1
ATOM 2314 C C . PRO A 1 289 ? 6.039 -9.021 -19.345 1.00 84.31 289 PRO A C 1
ATOM 2316 O O . PRO A 1 289 ? 5.186 -8.189 -19.664 1.00 84.31 289 PRO A O 1
ATOM 2319 N N . THR A 1 290 ? 6.835 -8.883 -18.281 1.00 90.81 290 THR A N 1
ATOM 2320 C CA . THR A 1 290 ? 6.801 -7.746 -17.337 1.00 90.81 290 THR A CA 1
ATOM 2321 C C . THR A 1 290 ? 8.180 -7.081 -17.153 1.00 90.81 290 TH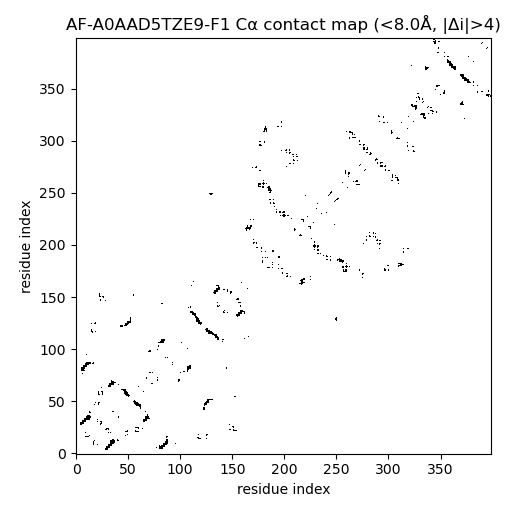R A C 1
ATOM 2323 O O . THR A 1 290 ? 8.702 -7.011 -16.031 1.00 90.81 290 THR A O 1
ATOM 2326 N N . PRO A 1 291 ? 8.855 -6.676 -18.244 1.00 84.81 291 PRO A N 1
ATOM 2327 C CA . PRO A 1 291 ? 10.237 -6.209 -18.180 1.00 84.81 291 PRO A CA 1
ATOM 2328 C C . PRO A 1 291 ? 10.441 -4.938 -17.341 1.00 84.81 291 PRO A C 1
ATOM 2330 O O . PRO A 1 291 ? 11.479 -4.804 -16.692 1.00 84.81 291 PRO A O 1
ATOM 2333 N N . VAL A 1 292 ? 9.479 -4.011 -17.318 1.00 90.31 292 VAL A N 1
ATOM 2334 C CA . VAL A 1 292 ? 9.582 -2.749 -16.567 1.00 90.31 292 VAL A CA 1
ATOM 2335 C C . VAL A 1 292 ? 9.437 -3.017 -15.076 1.00 90.31 292 VAL A C 1
ATOM 2337 O O . VAL A 1 292 ? 10.276 -2.570 -14.292 1.00 90.31 292 VAL A O 1
ATOM 2340 N N . CYS A 1 293 ? 8.432 -3.799 -14.674 1.00 94.56 293 CYS A N 1
ATOM 2341 C CA . CYS A 1 293 ? 8.268 -4.223 -13.286 1.00 94.56 293 CYS A CA 1
ATOM 2342 C C . CYS A 1 293 ? 9.495 -5.002 -12.795 1.00 94.56 293 CYS A C 1
ATOM 2344 O O . CYS A 1 293 ? 10.009 -4.700 -11.717 1.00 94.56 293 CYS A O 1
ATOM 2346 N N . LEU A 1 294 ? 10.024 -5.932 -13.601 1.00 91.50 294 LEU A N 1
ATOM 2347 C CA . LEU A 1 294 ? 11.234 -6.691 -13.268 1.00 91.50 294 LEU A CA 1
ATOM 2348 C C . LEU A 1 294 ? 12.451 -5.778 -13.086 1.00 91.50 294 LEU A C 1
ATOM 2350 O O . LEU A 1 294 ? 13.210 -5.926 -12.128 1.00 91.50 294 LEU A O 1
ATOM 2354 N N . ARG A 1 295 ? 12.637 -4.802 -13.978 1.00 89.00 295 ARG A N 1
ATOM 2355 C CA . ARG A 1 295 ? 13.743 -3.847 -13.888 1.00 89.00 295 ARG A CA 1
ATOM 2356 C C . ARG A 1 295 ? 13.652 -2.980 -12.635 1.00 89.00 295 ARG A C 1
ATOM 2358 O O . ARG A 1 295 ? 14.638 -2.859 -11.909 1.00 89.00 295 ARG A O 1
ATOM 2365 N N . VAL A 1 296 ? 12.479 -2.409 -12.364 1.00 93.50 296 VAL A N 1
ATOM 2366 C CA . VAL A 1 296 ? 12.232 -1.596 -11.163 1.00 93.50 296 VAL A CA 1
ATOM 2367 C C . VAL A 1 296 ? 12.478 -2.417 -9.897 1.00 93.50 296 VAL A C 1
ATOM 2369 O O . VAL A 1 296 ? 13.167 -1.938 -8.996 1.00 93.50 296 VAL A O 1
ATOM 2372 N N . LYS A 1 297 ? 11.994 -3.666 -9.854 1.00 93.88 297 LYS A N 1
ATOM 2373 C CA . LYS A 1 297 ? 12.251 -4.607 -8.758 1.00 93.88 297 LYS A CA 1
ATOM 2374 C C . LYS A 1 297 ? 13.753 -4.805 -8.528 1.00 93.88 297 LYS A C 1
ATOM 2376 O O . LYS A 1 297 ? 14.243 -4.515 -7.443 1.00 93.88 297 LYS A O 1
ATOM 2381 N N . ASN A 1 298 ? 14.492 -5.195 -9.567 1.00 90.19 298 ASN A N 1
ATOM 2382 C CA . ASN A 1 298 ? 15.926 -5.479 -9.470 1.00 90.19 298 ASN A CA 1
ATOM 2383 C C . ASN A 1 298 ? 16.753 -4.268 -9.005 1.00 90.19 298 ASN A C 1
ATOM 2385 O O . ASN A 1 298 ? 17.738 -4.427 -8.285 1.00 90.19 298 ASN A O 1
ATOM 2389 N N . LEU A 1 299 ? 16.378 -3.050 -9.413 1.00 89.69 299 LEU A N 1
ATOM 2390 C CA . LEU A 1 299 ? 17.053 -1.829 -8.963 1.00 89.69 299 LEU A CA 1
ATOM 2391 C C . LEU A 1 299 ? 16.833 -1.566 -7.470 1.00 89.69 299 LEU A C 1
ATOM 2393 O O . LEU A 1 299 ? 17.771 -1.171 -6.775 1.00 89.69 299 LEU A O 1
ATOM 2397 N N . VAL A 1 300 ? 15.618 -1.803 -6.973 1.00 92.19 300 VAL A N 1
ATOM 2398 C CA . VAL A 1 300 ? 15.311 -1.683 -5.543 1.00 92.19 300 VAL A CA 1
ATOM 2399 C C . VAL A 1 300 ? 16.038 -2.763 -4.741 1.00 92.19 300 VAL A C 1
ATOM 2401 O O . VAL A 1 300 ? 16.675 -2.433 -3.742 1.00 92.19 300 VAL A O 1
ATOM 2404 N N . ASP A 1 301 ? 16.025 -4.015 -5.202 1.00 90.31 301 ASP A N 1
ATOM 2405 C CA . ASP A 1 301 ? 16.731 -5.123 -4.544 1.00 90.31 301 ASP A CA 1
ATOM 2406 C C . ASP A 1 301 ? 18.229 -4.829 -4.422 1.00 90.31 301 ASP A C 1
ATOM 2408 O O . ASP A 1 301 ? 18.801 -4.920 -3.337 1.00 90.31 301 ASP A O 1
ATOM 2412 N N . LYS A 1 302 ? 18.851 -4.337 -5.499 1.00 87.69 302 LYS A N 1
ATOM 2413 C CA . LYS A 1 302 ? 20.262 -3.932 -5.499 1.00 87.69 302 LYS A CA 1
ATOM 2414 C C . LYS A 1 302 ? 20.562 -2.833 -4.474 1.00 87.69 302 LYS A C 1
ATOM 2416 O O . LYS A 1 302 ? 21.601 -2.881 -3.813 1.00 87.69 302 LYS A O 1
ATOM 2421 N N . ALA A 1 303 ? 19.677 -1.844 -4.327 1.00 88.12 303 ALA A N 1
ATOM 2422 C CA . ALA A 1 303 ? 19.845 -0.780 -3.335 1.00 88.12 303 ALA A CA 1
ATOM 2423 C C . ALA A 1 303 ? 19.781 -1.322 -1.892 1.00 88.12 303 ALA A C 1
ATOM 2425 O O . ALA A 1 303 ? 20.529 -0.860 -1.021 1.00 88.12 303 ALA A O 1
ATOM 2426 N N . ILE A 1 304 ? 18.927 -2.324 -1.648 1.00 88.19 304 ILE A N 1
ATOM 2427 C CA . ILE A 1 304 ? 18.777 -2.999 -0.349 1.00 88.19 304 ILE A CA 1
ATOM 2428 C C . ILE A 1 304 ? 19.992 -3.877 -0.047 1.00 88.19 304 ILE A C 1
ATOM 2430 O O . ILE A 1 304 ? 20.591 -3.729 1.020 1.00 88.19 304 ILE A O 1
ATOM 2434 N N . GLU A 1 305 ? 20.395 -4.739 -0.984 1.00 86.81 305 GLU A N 1
ATOM 2435 C CA . GLU A 1 305 ? 21.541 -5.648 -0.843 1.00 86.81 305 GLU A CA 1
ATOM 2436 C C . GLU A 1 305 ? 22.817 -4.893 -0.471 1.00 86.81 305 GLU A C 1
ATOM 2438 O O . GLU A 1 305 ? 23.548 -5.277 0.445 1.00 86.81 305 GLU A O 1
ATOM 2443 N N . LYS A 1 306 ? 23.059 -3.765 -1.143 1.00 86.00 306 LYS A N 1
ATOM 2444 C CA . LYS A 1 306 ? 24.241 -2.939 -0.904 1.00 86.00 306 LYS A CA 1
ATOM 2445 C C . LYS A 1 306 ? 24.108 -1.980 0.280 1.00 86.00 306 LYS A C 1
ATOM 2447 O O . LYS A 1 306 ? 25.088 -1.329 0.641 1.00 86.00 306 LYS A O 1
ATOM 2452 N N . LYS A 1 307 ? 22.920 -1.871 0.889 1.00 85.06 307 LYS A N 1
ATOM 2453 C CA . LYS A 1 307 ? 22.610 -0.926 1.982 1.00 85.06 307 LYS A CA 1
ATOM 2454 C C . LYS A 1 307 ? 22.982 0.526 1.641 1.00 85.06 307 LYS A C 1
ATOM 2456 O O . LYS A 1 307 ? 23.366 1.314 2.516 1.00 85.06 307 LYS A O 1
ATOM 2461 N N . GLU A 1 308 ? 22.874 0.882 0.362 1.00 78.12 308 GLU A N 1
ATOM 2462 C CA . GLU A 1 308 ? 23.274 2.196 -0.160 1.00 78.12 308 GLU A CA 1
ATOM 2463 C C . GLU A 1 308 ? 22.322 3.300 0.332 1.00 78.12 308 GLU A C 1
ATOM 2465 O O . GLU A 1 308 ? 22.729 4.448 0.512 1.00 78.12 308 GLU A O 1
ATOM 2470 N N . GLY A 1 309 ? 21.087 2.935 0.679 1.00 84.88 309 GLY A N 1
ATOM 2471 C CA . GLY A 1 309 ? 20.032 3.871 1.044 1.00 84.88 309 GLY A CA 1
ATOM 2472 C C . GLY A 1 309 ? 19.285 4.359 -0.196 1.00 84.88 309 GLY A C 1
ATOM 2473 O O . GLY A 1 309 ? 19.032 3.575 -1.108 1.00 84.88 309 GLY A O 1
ATOM 2474 N N . LEU A 1 310 ? 18.933 5.647 -0.250 1.00 84.62 310 LEU A N 1
ATOM 2475 C CA . LEU A 1 310 ? 18.358 6.243 -1.461 1.00 84.62 310 LEU A CA 1
ATOM 2476 C C . LEU A 1 310 ? 19.435 6.400 -2.537 1.00 84.62 310 LEU A C 1
ATOM 2478 O O . LEU A 1 310 ? 20.258 7.313 -2.478 1.00 84.62 310 LEU A O 1
ATOM 2482 N N . VAL A 1 311 ? 19.394 5.525 -3.537 1.00 79.81 311 VAL A N 1
ATOM 2483 C CA . VAL A 1 311 ? 20.187 5.648 -4.761 1.00 79.81 311 VAL A CA 1
ATOM 2484 C C . VAL A 1 311 ? 19.310 6.297 -5.818 1.00 79.81 311 VAL A C 1
ATOM 2486 O O . VAL A 1 311 ? 18.348 5.694 -6.293 1.00 79.81 311 VAL A O 1
ATOM 2489 N N . VAL A 1 312 ? 19.634 7.538 -6.176 1.00 81.50 312 VAL A N 1
ATOM 2490 C CA . VAL A 1 312 ? 18.902 8.267 -7.214 1.00 81.50 312 VAL A CA 1
ATOM 2491 C C . VAL A 1 312 ? 19.246 7.670 -8.572 1.00 81.50 312 VAL A C 1
ATOM 2493 O O . VAL A 1 312 ? 20.393 7.726 -9.011 1.00 81.50 312 VAL A O 1
ATOM 2496 N N . ASN A 1 313 ? 18.248 7.095 -9.233 1.00 78.50 313 ASN A N 1
ATOM 2497 C CA . ASN A 1 313 ? 18.372 6.519 -10.561 1.00 78.50 313 ASN A CA 1
ATOM 2498 C C . ASN A 1 313 ? 17.713 7.450 -11.575 1.00 78.50 313 ASN A C 1
ATOM 2500 O O . ASN A 1 313 ? 16.515 7.716 -11.497 1.00 78.50 313 ASN A O 1
ATOM 2504 N N . ASN A 1 314 ? 18.487 7.908 -12.560 1.00 82.94 314 ASN A N 1
ATOM 2505 C CA . ASN A 1 314 ? 17.937 8.688 -13.663 1.00 82.94 314 ASN A CA 1
ATOM 2506 C C . ASN A 1 314 ? 16.909 7.852 -14.445 1.00 82.94 314 ASN A C 1
ATOM 2508 O O . ASN A 1 314 ? 17.103 6.642 -14.599 1.00 82.94 314 ASN A O 1
ATOM 2512 N N . PRO A 1 315 ? 15.856 8.467 -15.014 1.00 79.44 315 PRO A N 1
ATOM 2513 C CA . PRO A 1 315 ? 14.832 7.721 -15.738 1.00 79.44 315 PRO A CA 1
ATOM 2514 C C . PRO A 1 315 ? 15.384 6.879 -16.893 1.00 79.44 315 PRO A C 1
ATOM 2516 O O . PRO A 1 315 ? 14.860 5.807 -17.161 1.00 79.44 315 PRO A O 1
ATOM 2519 N N . GLU A 1 316 ? 16.454 7.338 -17.546 1.00 72.56 316 GLU A N 1
ATOM 2520 C CA . GLU A 1 316 ? 17.148 6.611 -18.618 1.00 72.56 316 GLU A CA 1
ATOM 2521 C C . GLU A 1 316 ? 17.778 5.302 -18.132 1.00 72.56 316 GLU A C 1
ATOM 2523 O O . GLU A 1 316 ? 17.763 4.320 -18.859 1.00 72.56 316 GLU A O 1
ATOM 2528 N N . VAL A 1 317 ? 18.272 5.264 -16.891 1.00 73.62 317 VAL A N 1
ATOM 2529 C CA . VAL A 1 317 ? 18.830 4.053 -16.265 1.00 73.62 317 VAL A CA 1
ATOM 2530 C C . VAL A 1 317 ? 17.715 3.084 -15.873 1.00 73.62 317 VAL A C 1
ATOM 2532 O O . VAL A 1 317 ? 17.882 1.865 -15.933 1.00 73.62 317 VAL A O 1
ATOM 2535 N N . ILE A 1 318 ? 16.560 3.611 -15.460 1.00 78.12 318 ILE A N 1
ATOM 2536 C CA . ILE A 1 318 ? 15.396 2.784 -15.127 1.00 78.12 318 ILE A CA 1
ATOM 2537 C C . ILE A 1 318 ? 14.770 2.202 -16.402 1.00 78.12 318 ILE A C 1
ATOM 2539 O O . ILE A 1 318 ? 14.413 1.031 -16.409 1.00 78.12 318 ILE A O 1
ATOM 2543 N N . LEU A 1 319 ? 14.666 3.000 -17.468 1.00 70.50 319 LEU A N 1
ATOM 2544 C CA . LEU A 1 319 ? 14.132 2.614 -18.779 1.00 70.50 319 LEU A CA 1
ATOM 2545 C C . LEU A 1 319 ? 15.212 2.121 -19.746 1.00 70.50 319 LEU A C 1
ATOM 2547 O O . LEU A 1 319 ? 14.996 2.204 -20.957 1.00 70.50 319 LEU A O 1
ATOM 2551 N N . ASP A 1 320 ? 16.371 1.662 -19.270 1.00 67.19 320 ASP A N 1
ATOM 2552 C CA . ASP A 1 320 ? 17.380 1.136 -20.186 1.00 67.19 320 ASP A CA 1
ATOM 2553 C C . ASP A 1 320 ? 16.838 -0.134 -20.855 1.00 67.19 320 ASP A C 1
ATOM 2555 O O . ASP A 1 320 ? 16.872 -1.239 -20.309 1.00 67.19 320 ASP A O 1
ATOM 2559 N N . TRP A 1 321 ? 16.295 0.052 -22.059 1.00 55.62 321 TRP A N 1
ATOM 2560 C CA . TRP A 1 321 ? 15.652 -0.981 -22.859 1.00 55.62 321 TRP A CA 1
ATOM 2561 C C . TRP A 1 321 ? 16.594 -2.151 -23.145 1.00 55.62 321 TRP A C 1
ATOM 2563 O O . TRP A 1 321 ? 16.130 -3.272 -23.336 1.00 55.62 321 TRP A O 1
ATOM 2573 N N . ILE A 1 322 ? 17.909 -1.918 -23.121 1.00 50.22 322 ILE A N 1
ATOM 2574 C CA . ILE A 1 322 ? 18.919 -2.956 -23.340 1.00 50.22 322 ILE A CA 1
ATOM 2575 C C . ILE A 1 322 ? 18.886 -3.999 -22.209 1.00 50.22 322 ILE A C 1
ATOM 2577 O O . ILE A 1 322 ? 19.095 -5.185 -22.456 1.00 50.22 322 ILE A O 1
ATOM 2581 N N . GLU A 1 323 ? 18.555 -3.596 -20.982 1.00 53.28 323 GLU A N 1
ATOM 2582 C CA . GLU A 1 323 ? 18.401 -4.503 -19.834 1.00 53.28 323 GLU A CA 1
ATOM 2583 C C . GLU A 1 323 ? 17.018 -5.163 -19.757 1.00 53.28 323 GLU A C 1
ATOM 2585 O O . GLU A 1 323 ? 16.815 -6.095 -18.979 1.00 53.28 323 GLU A O 1
ATOM 2590 N N . MET A 1 324 ? 16.066 -4.686 -20.559 1.00 58.41 324 MET A N 1
ATOM 2591 C CA . MET A 1 324 ? 14.642 -5.018 -20.469 1.00 58.41 324 MET A CA 1
ATOM 2592 C C . MET A 1 324 ? 14.149 -5.913 -21.613 1.00 58.41 324 MET A C 1
ATOM 2594 O O . MET A 1 324 ? 12.976 -6.277 -21.651 1.00 58.41 324 MET A O 1
ATOM 2598 N N . ILE A 1 325 ? 15.021 -6.260 -22.559 1.00 62.44 325 ILE A N 1
ATOM 2599 C CA . ILE A 1 325 ? 14.657 -6.950 -23.796 1.00 62.44 325 ILE A CA 1
ATOM 2600 C C . ILE A 1 325 ? 15.420 -8.279 -23.890 1.00 62.44 325 ILE A C 1
ATOM 2602 O O . ILE A 1 325 ? 16.624 -8.353 -23.626 1.00 62.44 325 ILE A O 1
ATOM 2606 N N . ASN A 1 326 ? 14.716 -9.343 -24.277 1.00 70.62 326 ASN A N 1
ATOM 2607 C CA . ASN A 1 326 ? 15.353 -10.550 -24.799 1.00 70.62 326 ASN A CA 1
ATOM 2608 C C . ASN A 1 326 ? 15.763 -10.299 -26.247 1.00 70.62 326 ASN A C 1
ATOM 2610 O O . ASN A 1 326 ? 15.079 -9.547 -26.939 1.00 70.62 326 ASN A O 1
ATOM 2614 N N . LEU A 1 327 ? 16.839 -10.929 -26.712 1.00 72.19 327 LEU A N 1
ATOM 2615 C CA . LEU A 1 327 ? 17.298 -10.768 -28.089 1.00 72.19 327 LEU A CA 1
ATOM 2616 C C . LEU A 1 327 ? 16.116 -10.929 -29.057 1.00 72.19 327 LEU A C 1
ATOM 2618 O O . LEU A 1 327 ? 15.346 -11.882 -28.953 1.00 72.19 327 LEU A O 1
ATOM 2622 N N . PHE A 1 328 ? 15.942 -9.970 -29.967 1.00 68.62 328 PHE A N 1
ATOM 2623 C CA . PHE A 1 328 ? 14.763 -9.910 -30.839 1.00 68.62 328 PHE A CA 1
ATOM 2624 C C . PHE A 1 328 ? 14.598 -11.186 -31.686 1.00 68.62 328 PHE A C 1
ATOM 2626 O O . PHE A 1 328 ? 13.496 -11.687 -31.884 1.00 68.62 328 PHE A O 1
ATOM 2633 N N . ASP A 1 329 ? 15.715 -11.740 -32.139 1.00 71.12 329 ASP A N 1
ATOM 2634 C CA . ASP A 1 329 ? 15.851 -12.980 -32.901 1.00 71.12 329 ASP A CA 1
ATOM 2635 C C . ASP A 1 329 ? 15.960 -14.249 -32.045 1.00 71.12 329 ASP A C 1
ATOM 2637 O O . ASP A 1 329 ? 15.758 -15.357 -32.546 1.00 71.12 329 ASP A O 1
ATOM 2641 N N . ASN A 1 330 ? 16.262 -14.107 -30.756 1.00 72.38 330 ASN A N 1
ATOM 2642 C CA . ASN A 1 330 ? 16.242 -15.205 -29.804 1.00 72.38 330 ASN A CA 1
ATOM 2643 C C . ASN A 1 330 ? 15.598 -14.763 -28.482 1.00 72.38 330 ASN A C 1
ATOM 2645 O O . ASN A 1 330 ? 16.300 -14.549 -27.487 1.00 72.38 330 ASN A O 1
ATOM 2649 N N . PRO A 1 331 ? 14.252 -14.687 -28.433 1.00 74.38 331 PRO A N 1
ATOM 2650 C CA . PRO A 1 331 ? 13.529 -14.156 -27.280 1.00 74.38 331 PRO A CA 1
ATOM 2651 C C . PRO A 1 331 ? 13.661 -14.989 -26.000 1.00 74.38 331 PRO A C 1
ATOM 2653 O O . PRO A 1 331 ? 13.036 -14.652 -25.002 1.00 74.38 331 PRO A O 1
ATOM 2656 N N . SER A 1 332 ? 14.429 -16.081 -26.010 1.00 74.12 332 SER A N 1
ATOM 2657 C CA . SER A 1 332 ? 14.758 -16.877 -24.823 1.00 74.12 332 SER A CA 1
ATOM 2658 C C . SER A 1 332 ? 16.041 -16.415 -24.116 1.00 74.12 332 SER A C 1
ATOM 2660 O O . SER A 1 332 ? 16.311 -16.845 -22.998 1.00 74.12 332 SER A O 1
ATOM 2662 N N . VAL A 1 333 ? 16.828 -15.535 -24.747 1.00 71.50 333 VAL A N 1
ATOM 2663 C CA . VAL A 1 333 ? 18.111 -15.040 -24.233 1.00 71.50 333 VAL A CA 1
ATOM 2664 C C . VAL A 1 333 ? 17.969 -13.574 -23.840 1.00 71.50 333 VAL A C 1
ATOM 2666 O O . VAL A 1 333 ? 17.632 -12.743 -24.681 1.00 71.50 333 VAL A O 1
ATOM 2669 N N . LYS A 1 334 ? 18.277 -13.224 -22.586 1.00 73.12 334 LYS A N 1
ATOM 2670 C CA . LYS A 1 334 ? 18.367 -11.815 -22.176 1.00 73.12 334 LYS A CA 1
ATOM 2671 C C . LYS A 1 334 ? 19.564 -11.147 -22.842 1.00 73.12 334 LYS A C 1
ATOM 2673 O O . LYS A 1 334 ? 20.676 -11.681 -22.800 1.00 73.12 334 LYS A O 1
ATOM 2678 N N . THR A 1 335 ? 19.353 -9.947 -23.378 1.00 74.50 335 THR A N 1
ATOM 2679 C CA . THR A 1 335 ? 20.351 -9.224 -24.186 1.00 74.50 335 THR A CA 1
ATOM 2680 C C . THR A 1 335 ? 21.701 -9.056 -23.475 1.00 74.50 335 THR A C 1
ATOM 2682 O O . THR A 1 335 ? 22.741 -9.152 -24.116 1.00 74.50 335 THR A O 1
ATOM 2685 N N . LEU A 1 336 ? 21.722 -8.894 -22.146 1.00 76.62 336 LEU A N 1
ATOM 2686 C CA . LEU A 1 336 ? 22.956 -8.703 -21.366 1.00 76.62 336 LEU A CA 1
ATOM 2687 C C . LEU A 1 336 ? 23.485 -9.947 -20.631 1.00 76.62 336 LEU A C 1
ATOM 2689 O O . LEU A 1 336 ? 24.476 -9.860 -19.901 1.00 76.62 336 LEU A O 1
ATOM 2693 N N . GLU A 1 337 ? 22.860 -11.112 -20.807 1.00 77.00 337 GLU A N 1
ATOM 2694 C CA . GLU A 1 337 ? 23.382 -12.376 -20.267 1.00 77.00 337 GLU A CA 1
ATOM 2695 C C . GLU A 1 337 ? 24.289 -13.092 -21.269 1.00 77.00 337 GLU A C 1
ATOM 2697 O O . GLU A 1 337 ? 25.332 -13.622 -20.882 1.00 77.00 337 GLU A O 1
ATOM 2702 N N . ASN A 1 338 ? 23.909 -13.100 -22.549 1.00 78.44 338 ASN A N 1
ATOM 2703 C CA . ASN A 1 338 ? 24.693 -13.727 -23.610 1.00 78.44 338 ASN A CA 1
ATOM 2704 C C . ASN A 1 338 ? 24.578 -12.947 -24.938 1.00 78.44 338 ASN A C 1
ATOM 2706 O O . ASN A 1 338 ? 23.993 -13.444 -25.903 1.00 78.44 338 ASN A O 1
ATOM 2710 N N . PRO A 1 339 ? 25.105 -11.708 -24.995 1.00 77.50 339 PRO A N 1
ATOM 2711 C CA . PRO A 1 339 ? 24.952 -10.818 -26.149 1.00 77.50 339 PRO A CA 1
ATOM 2712 C C . PRO A 1 339 ? 25.576 -11.364 -27.440 1.00 77.50 339 PRO A C 1
ATOM 2714 O O . PRO A 1 339 ? 25.205 -10.934 -28.526 1.00 77.50 339 PRO A O 1
ATOM 2717 N N . SER A 1 340 ? 26.508 -12.317 -27.345 1.00 79.19 340 SER A N 1
ATOM 2718 C CA . SER A 1 340 ? 27.175 -12.931 -28.500 1.00 79.19 340 SER A CA 1
ATOM 2719 C C . SER A 1 340 ? 26.300 -13.917 -29.278 1.00 79.19 340 SER A C 1
ATOM 2721 O O . SER A 1 340 ? 26.678 -14.312 -30.374 1.00 79.19 340 SER A O 1
ATOM 2723 N N . VAL A 1 341 ? 25.141 -14.315 -28.742 1.00 78.44 341 VAL A N 1
ATOM 2724 C CA . VAL A 1 341 ? 24.184 -15.215 -29.422 1.00 78.44 341 VAL A CA 1
ATOM 2725 C C . VAL A 1 341 ? 23.231 -14.435 -30.334 1.00 78.44 341 VAL A C 1
ATOM 2727 O O . VAL A 1 341 ? 22.304 -15.006 -30.905 1.00 78.44 341 VAL A O 1
ATOM 2730 N N . HIS A 1 342 ? 23.431 -13.124 -30.453 1.00 70.88 342 HIS A N 1
ATOM 2731 C CA . HIS A 1 342 ? 22.662 -12.279 -31.347 1.00 70.88 342 HIS A CA 1
ATOM 2732 C C . HIS A 1 342 ? 23.087 -12.506 -32.797 1.00 70.88 342 HIS A C 1
ATOM 2734 O O . HIS A 1 342 ? 24.274 -12.464 -33.122 1.00 70.88 342 HIS A O 1
ATOM 2740 N N . SER A 1 343 ? 22.117 -12.717 -33.676 1.00 71.81 343 SER A N 1
ATOM 2741 C CA . SER A 1 343 ? 22.361 -12.832 -35.105 1.00 71.81 343 SER A CA 1
ATOM 2742 C C . SER A 1 343 ? 22.701 -11.479 -35.704 1.00 71.81 343 SER A C 1
ATOM 2744 O O . SER A 1 343 ? 22.197 -10.417 -35.318 1.00 71.81 343 SER A O 1
ATOM 2746 N N . ILE A 1 344 ? 23.520 -11.532 -36.748 1.00 74.31 344 ILE A N 1
ATOM 2747 C CA . ILE A 1 344 ? 23.879 -10.340 -37.502 1.00 74.31 344 ILE A CA 1
ATOM 2748 C C . ILE A 1 344 ? 22.678 -9.719 -38.228 1.00 74.31 344 ILE A C 1
ATOM 2750 O O . ILE A 1 344 ? 22.658 -8.511 -38.445 1.00 74.31 344 ILE A O 1
ATOM 2754 N N . HIS A 1 345 ? 21.635 -10.509 -38.508 1.00 73.75 345 HIS A N 1
ATOM 2755 C CA . HIS A 1 345 ? 20.365 -10.040 -39.066 1.00 73.75 345 HIS A CA 1
ATOM 2756 C C . HIS A 1 345 ? 19.745 -8.918 -38.219 1.00 73.75 345 HIS A C 1
ATO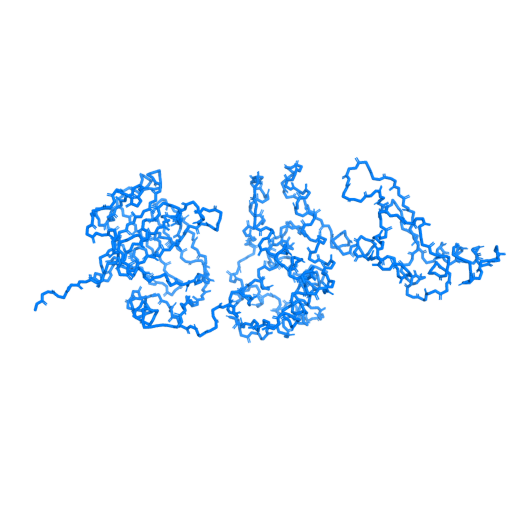M 2758 O O . HIS A 1 345 ? 19.377 -7.867 -38.747 1.00 73.75 345 HIS A O 1
ATOM 2764 N N . CYS A 1 346 ? 19.693 -9.083 -36.895 1.00 73.62 346 CYS A N 1
ATOM 2765 C CA . CYS A 1 346 ? 19.203 -8.024 -36.017 1.00 73.62 346 CYS A CA 1
ATOM 2766 C C . CYS A 1 346 ? 20.097 -6.788 -36.017 1.00 73.62 346 CYS A C 1
ATOM 2768 O O . CYS A 1 346 ? 19.591 -5.672 -35.925 1.00 73.62 346 CYS A O 1
ATOM 2770 N N . LEU A 1 347 ? 21.410 -6.966 -36.154 1.00 75.50 347 LEU A N 1
ATOM 2771 C CA . LEU A 1 347 ? 22.335 -5.844 -36.165 1.00 75.50 347 LEU A CA 1
ATOM 2772 C C . LEU A 1 347 ? 22.173 -5.005 -37.432 1.00 75.50 347 LEU A C 1
ATOM 2774 O O . LEU A 1 347 ? 22.126 -3.787 -37.320 1.00 75.50 347 LEU A O 1
ATOM 2778 N N . VAL A 1 348 ? 22.044 -5.601 -38.619 1.00 80.81 348 VAL A N 1
ATOM 2779 C CA . VAL A 1 348 ? 22.098 -4.845 -39.886 1.00 80.81 348 VAL A CA 1
ATOM 2780 C C . VAL A 1 348 ? 20.756 -4.634 -40.588 1.00 80.81 348 VAL A C 1
ATOM 2782 O O . VAL A 1 348 ? 20.590 -3.625 -41.280 1.00 80.81 348 VAL A O 1
ATOM 2785 N N . GLU A 1 349 ? 19.791 -5.537 -40.417 1.00 76.25 349 GLU A N 1
ATOM 2786 C CA . GLU A 1 349 ? 18.594 -5.602 -41.269 1.00 76.25 349 GLU A CA 1
ATOM 2787 C C . GLU A 1 349 ? 17.294 -5.275 -40.528 1.00 76.25 349 GLU A C 1
ATOM 2789 O O . GLU A 1 349 ? 16.363 -4.767 -41.151 1.00 76.25 349 GLU A O 1
ATOM 2794 N N . VAL A 1 350 ? 17.217 -5.503 -39.212 1.00 77.81 350 VAL A N 1
ATOM 2795 C CA . VAL A 1 350 ? 15.998 -5.230 -38.433 1.00 77.81 350 VAL A CA 1
ATOM 2796 C C . VAL A 1 350 ? 15.890 -3.729 -38.125 1.00 77.81 350 VAL A C 1
ATOM 2798 O O . VAL A 1 350 ? 16.670 -3.214 -37.318 1.00 77.81 350 VAL A O 1
ATOM 2801 N N . PRO A 1 351 ? 14.907 -2.996 -38.695 1.00 75.81 351 PRO A N 1
ATOM 2802 C CA . PRO A 1 351 ? 14.854 -1.536 -38.576 1.00 75.81 351 PRO A CA 1
ATOM 2803 C C . PRO A 1 351 ? 14.763 -1.045 -37.130 1.00 75.81 351 PRO A C 1
ATOM 2805 O O . PRO A 1 351 ? 15.384 -0.049 -36.776 1.00 75.81 351 PRO A O 1
ATOM 2808 N N . GLN A 1 352 ? 14.031 -1.774 -36.284 1.00 68.56 352 GLN A N 1
ATOM 2809 C CA . GLN A 1 352 ? 13.859 -1.448 -34.867 1.00 68.56 352 GLN A CA 1
ATOM 2810 C C . GLN A 1 352 ? 15.192 -1.540 -34.105 1.00 68.56 352 GLN A C 1
ATOM 2812 O O . GLN A 1 352 ? 15.540 -0.611 -33.379 1.00 68.56 352 GLN A O 1
ATOM 2817 N N . CYS A 1 353 ? 15.980 -2.593 -34.340 1.00 75.25 353 CYS A N 1
ATOM 2818 C CA . CYS A 1 353 ? 17.291 -2.796 -33.717 1.00 75.25 353 CYS A CA 1
ATOM 2819 C C . CYS A 1 353 ? 18.339 -1.784 -34.209 1.00 75.25 353 CYS A C 1
ATOM 2821 O O . CYS A 1 353 ? 19.118 -1.254 -33.420 1.00 75.25 353 CYS A O 1
ATOM 2823 N N . VAL A 1 354 ? 18.327 -1.445 -35.501 1.00 76.44 354 VAL A N 1
ATOM 2824 C CA . VAL A 1 354 ? 19.215 -0.407 -36.050 1.00 76.44 354 VAL A CA 1
ATOM 2825 C C . VAL A 1 354 ? 18.851 0.972 -35.489 1.00 76.44 354 VAL A C 1
ATOM 2827 O O . VAL A 1 354 ? 19.730 1.745 -35.114 1.00 76.44 354 VAL A O 1
ATOM 2830 N N . SER A 1 355 ? 17.553 1.275 -35.382 1.00 76.25 355 SER A N 1
ATOM 2831 C CA . SER A 1 355 ? 17.070 2.564 -34.870 1.00 76.25 355 SER A CA 1
ATOM 2832 C C . SER A 1 355 ? 17.355 2.786 -33.382 1.00 76.25 355 SER A C 1
ATOM 2834 O O . SER A 1 355 ? 17.392 3.930 -32.938 1.00 76.25 355 SER A O 1
ATOM 2836 N N . SER A 1 356 ? 17.594 1.720 -32.605 1.00 73.12 356 SER A N 1
ATOM 2837 C CA . SER A 1 356 ? 17.913 1.833 -31.174 1.00 73.12 356 SER A CA 1
ATOM 2838 C C . SER A 1 356 ? 19.352 2.269 -30.866 1.00 73.12 356 SER A C 1
ATOM 2840 O O . SER A 1 356 ? 19.656 2.536 -29.697 1.00 73.12 356 SER A O 1
ATOM 2842 N N . LEU A 1 357 ? 20.186 2.408 -31.907 1.00 83.06 357 LEU A N 1
ATOM 2843 C CA . LEU A 1 357 ? 21.622 2.703 -31.857 1.00 83.06 357 LEU A CA 1
ATOM 2844 C C . LEU A 1 357 ? 22.448 1.577 -31.225 1.00 83.06 357 LEU A C 1
ATOM 2846 O O . LEU A 1 357 ? 21.984 0.853 -30.344 1.00 83.06 357 LEU A O 1
ATOM 2850 N N . TYR A 1 358 ? 23.689 1.413 -31.683 1.00 85.56 358 TYR A N 1
ATOM 2851 C CA . TYR A 1 358 ? 24.567 0.375 -31.144 1.00 85.56 358 TYR A CA 1
ATOM 2852 C C . TYR A 1 358 ? 25.198 0.801 -29.819 1.00 85.56 358 TYR A C 1
ATOM 2854 O O . TYR A 1 358 ? 25.348 1.988 -29.523 1.00 85.56 358 TYR A O 1
ATOM 2862 N N . SER A 1 359 ? 25.653 -0.185 -29.051 1.00 86.12 359 SER A N 1
ATOM 2863 C CA . SER A 1 359 ? 26.327 0.024 -27.772 1.00 86.12 359 SER A CA 1
ATOM 2864 C C . SER A 1 359 ? 27.521 -0.914 -27.625 1.00 86.12 359 SER A C 1
ATOM 2866 O O . SER A 1 359 ? 27.484 -2.052 -28.088 1.00 86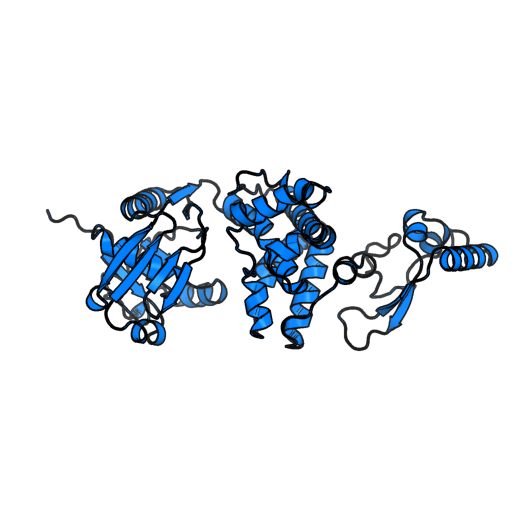.12 359 SER A O 1
ATOM 2868 N N . ILE A 1 360 ? 28.568 -0.454 -26.943 1.00 86.25 360 ILE A N 1
ATOM 2869 C CA . ILE A 1 360 ? 29.650 -1.305 -26.446 1.00 86.25 360 ILE A CA 1
ATOM 2870 C C . ILE A 1 360 ? 29.229 -1.849 -25.090 1.00 86.25 360 ILE A C 1
ATOM 2872 O O . ILE A 1 360 ? 28.861 -1.090 -24.188 1.00 86.25 360 ILE A O 1
ATOM 2876 N N . LEU A 1 361 ? 29.330 -3.164 -24.941 1.00 85.56 361 LEU A N 1
ATOM 2877 C CA . LEU A 1 361 ? 29.105 -3.848 -23.680 1.00 85.56 361 LEU A CA 1
ATOM 2878 C C . LEU A 1 361 ? 30.444 -4.135 -22.994 1.00 85.56 361 LEU A C 1
ATOM 2880 O O . LEU A 1 361 ? 31.416 -4.494 -23.654 1.00 85.56 361 LEU A O 1
ATOM 2884 N N . ALA A 1 362 ? 30.489 -3.998 -21.674 1.00 85.06 362 ALA A N 1
ATOM 2885 C CA . ALA A 1 362 ? 31.614 -4.422 -20.847 1.00 85.06 362 ALA A CA 1
ATOM 2886 C C . ALA A 1 362 ? 31.161 -5.484 -19.847 1.00 85.06 362 ALA A C 1
ATOM 2888 O O . ALA A 1 362 ? 29.994 -5.516 -19.450 1.00 85.06 362 ALA A O 1
ATOM 2889 N N . GLU A 1 363 ? 32.087 -6.347 -19.430 1.00 85.44 363 GLU A N 1
ATOM 2890 C CA . GLU A 1 363 ? 31.821 -7.301 -18.356 1.00 85.44 363 GLU A CA 1
ATOM 2891 C C . GLU A 1 363 ? 31.461 -6.564 -17.068 1.00 85.44 363 GLU A C 1
ATOM 2893 O O . GLU A 1 363 ? 32.149 -5.641 -16.616 1.00 85.44 363 GLU A O 1
ATOM 2898 N N . SER A 1 364 ? 30.357 -6.989 -16.470 1.00 76.06 364 SER A N 1
ATOM 2899 C CA . SER A 1 364 ? 29.887 -6.429 -15.221 1.00 76.06 364 SER A CA 1
ATOM 2900 C C . SER A 1 364 ? 30.655 -7.030 -14.053 1.00 76.06 364 SER A C 1
ATOM 2902 O O . SER A 1 364 ? 30.601 -8.232 -13.810 1.00 76.06 364 SER A O 1
ATOM 2904 N N . LYS A 1 365 ? 31.327 -6.180 -13.271 1.00 63.00 365 LYS A N 1
ATOM 2905 C CA . LYS A 1 365 ? 31.985 -6.603 -12.024 1.00 63.00 365 LYS A CA 1
ATOM 2906 C C . LYS A 1 365 ? 31.042 -6.626 -10.812 1.00 63.00 365 LYS A C 1
ATOM 2908 O O . LYS A 1 365 ? 31.426 -7.167 -9.788 1.00 63.00 365 LYS A O 1
ATOM 2913 N N . ASN A 1 366 ? 29.850 -6.019 -10.907 1.00 51.84 366 ASN A N 1
ATOM 2914 C CA . ASN A 1 366 ? 28.963 -5.728 -9.765 1.00 51.84 366 ASN A CA 1
ATOM 2915 C C . ASN A 1 366 ? 27.451 -5.721 -10.130 1.00 51.84 366 ASN A C 1
ATOM 2917 O O . ASN A 1 366 ? 26.709 -4.849 -9.657 1.00 51.84 366 ASN A O 1
ATOM 2921 N N . ALA A 1 367 ? 26.960 -6.622 -10.993 1.00 50.44 367 ALA A N 1
ATOM 2922 C CA . ALA A 1 367 ? 25.532 -6.627 -11.355 1.00 50.44 367 ALA A CA 1
ATOM 2923 C C . ALA A 1 367 ? 24.921 -8.005 -11.663 1.00 50.44 367 ALA A C 1
ATOM 2925 O O . ALA A 1 367 ? 25.616 -9.001 -11.821 1.00 50.44 367 ALA A O 1
ATOM 2926 N N . THR A 1 368 ? 23.589 -7.984 -11.765 1.00 54.16 368 THR A N 1
ATOM 2927 C CA . THR A 1 368 ? 22.627 -9.059 -12.057 1.00 54.16 368 THR A CA 1
ATOM 2928 C C . THR A 1 368 ? 22.717 -9.650 -13.473 1.00 54.16 368 THR A C 1
ATOM 2930 O O . THR A 1 368 ? 22.142 -10.706 -13.720 1.00 54.16 368 THR A O 1
ATOM 2933 N N . SER A 1 369 ? 23.437 -9.008 -14.397 1.00 62.84 369 SER A N 1
ATOM 2934 C CA . SER A 1 369 ? 23.730 -9.483 -15.758 1.00 62.84 369 SER A CA 1
ATOM 2935 C C . SER A 1 369 ? 25.242 -9.585 -15.987 1.00 62.84 369 SER A C 1
ATOM 2937 O O . SER A 1 369 ? 26.015 -8.833 -15.389 1.00 62.84 369 SER A O 1
ATOM 2939 N N . LYS A 1 370 ? 25.680 -10.498 -16.869 1.00 76.12 370 LYS A N 1
ATOM 2940 C CA . LYS A 1 370 ? 27.112 -10.701 -17.177 1.00 76.12 370 LYS A CA 1
ATOM 2941 C C . LYS A 1 370 ? 27.748 -9.482 -17.839 1.00 76.12 370 LYS A C 1
ATOM 2943 O O . LYS A 1 370 ? 28.919 -9.198 -17.603 1.00 76.12 370 LYS A O 1
ATOM 2948 N N . TYR A 1 371 ? 26.970 -8.756 -18.634 1.00 81.31 371 TYR A N 1
ATOM 2949 C CA . TYR A 1 371 ? 27.409 -7.555 -19.327 1.00 81.31 371 TYR A CA 1
ATOM 2950 C C . TYR A 1 371 ? 26.584 -6.336 -18.906 1.00 81.31 371 TYR A C 1
ATOM 2952 O O . TYR A 1 371 ? 25.449 -6.466 -18.448 1.00 81.31 371 TYR A O 1
ATOM 2960 N N . VAL A 1 372 ? 27.165 -5.150 -19.068 1.00 75.19 372 VAL A N 1
ATOM 2961 C CA . VAL A 1 372 ? 26.512 -3.840 -18.928 1.00 75.19 372 VAL A CA 1
ATOM 2962 C C . VAL A 1 372 ? 26.883 -2.956 -20.110 1.00 75.19 372 VAL A C 1
ATOM 2964 O O . VAL A 1 372 ? 27.948 -3.126 -20.706 1.00 75.19 372 VAL A O 1
ATOM 2967 N N . VAL A 1 373 ? 26.030 -1.992 -20.445 1.00 77.12 373 VAL A N 1
ATOM 2968 C CA . VAL A 1 373 ? 26.359 -0.984 -21.456 1.00 77.12 373 VAL A CA 1
ATOM 2969 C C . VAL A 1 373 ? 27.466 -0.082 -20.916 1.00 77.12 373 VAL A C 1
ATOM 2971 O O . VAL A 1 373 ? 27.284 0.622 -19.928 1.00 77.12 373 VAL A O 1
ATOM 2974 N N . SER A 1 374 ? 28.628 -0.111 -21.566 1.00 83.31 374 SER A N 1
ATOM 2975 C CA . SER A 1 374 ? 29.766 0.748 -21.229 1.00 83.31 374 SER A CA 1
ATOM 2976 C C . SER A 1 374 ? 29.770 2.042 -22.030 1.00 83.31 374 SER A C 1
ATOM 2978 O O . SER A 1 374 ? 30.322 3.042 -21.575 1.00 83.31 374 SER A O 1
ATOM 2980 N N . PHE A 1 375 ? 29.226 2.013 -23.243 1.00 82.12 375 PHE A N 1
ATOM 2981 C CA . PHE A 1 375 ? 29.203 3.160 -24.140 1.00 82.12 375 PHE A CA 1
ATOM 2982 C C . PHE A 1 375 ? 28.070 3.001 -25.148 1.00 82.12 375 PHE A C 1
ATOM 2984 O O . PHE A 1 375 ? 27.869 1.903 -25.663 1.00 82.12 375 PHE A O 1
ATOM 2991 N N . LYS A 1 376 ? 27.356 4.085 -25.460 1.00 82.69 376 LYS A N 1
ATOM 2992 C CA . LYS A 1 376 ? 26.305 4.097 -26.481 1.00 82.69 376 LYS A CA 1
ATOM 2993 C C . LYS A 1 376 ? 26.737 4.975 -27.649 1.00 82.69 376 LYS A C 1
ATOM 2995 O O . LYS A 1 376 ? 27.156 6.113 -27.446 1.00 82.69 376 LYS A O 1
ATOM 3000 N N . PHE A 1 377 ? 26.663 4.436 -28.860 1.00 84.75 377 PHE A N 1
ATOM 3001 C CA . PHE A 1 377 ? 27.021 5.162 -30.072 1.00 84.75 377 PHE A CA 1
ATOM 3002 C C . PHE A 1 377 ? 25.930 6.171 -30.452 1.00 84.75 377 PHE A C 1
ATOM 3004 O O . PHE A 1 377 ? 24.743 5.936 -30.234 1.00 84.75 377 PHE A O 1
ATOM 3011 N N . GLY A 1 378 ? 26.342 7.291 -31.052 1.00 84.00 378 GLY A N 1
ATOM 3012 C CA . GLY A 1 378 ? 25.433 8.210 -31.741 1.00 84.00 378 GLY A CA 1
ATOM 3013 C C . GLY A 1 378 ? 25.022 7.690 -33.124 1.00 84.00 378 GLY A C 1
ATOM 3014 O O . GLY A 1 378 ? 25.513 6.652 -33.578 1.00 84.00 378 GLY A O 1
ATOM 3015 N N . GLU A 1 379 ? 24.145 8.426 -33.810 1.00 85.12 379 GLU A N 1
ATOM 3016 C CA . GLU A 1 379 ? 23.618 8.058 -35.136 1.00 85.12 379 GLU A CA 1
ATOM 3017 C C . GLU A 1 379 ? 24.724 7.876 -36.185 1.00 85.12 379 GLU A C 1
ATOM 3019 O O . GLU A 1 379 ? 24.780 6.834 -36.837 1.00 85.12 379 GLU A O 1
ATOM 3024 N N . ASP A 1 380 ? 25.659 8.824 -36.291 1.00 88.62 380 ASP A N 1
ATOM 3025 C CA . ASP A 1 380 ? 26.747 8.767 -37.278 1.00 88.62 380 ASP A CA 1
ATOM 3026 C C . ASP A 1 380 ? 27.640 7.536 -37.086 1.00 88.62 380 ASP A C 1
ATOM 3028 O O . ASP A 1 380 ? 27.922 6.794 -38.029 1.00 88.62 380 ASP A O 1
ATOM 3032 N N . ALA A 1 381 ? 28.044 7.272 -35.841 1.00 87.81 381 ALA A N 1
ATOM 3033 C CA . ALA A 1 381 ? 28.879 6.123 -35.510 1.00 87.81 381 ALA A CA 1
ATOM 3034 C C . ALA A 1 381 ? 28.126 4.796 -35.700 1.00 87.81 381 ALA A C 1
ATOM 3036 O O . ALA A 1 381 ? 28.698 3.829 -36.201 1.00 87.81 381 ALA A O 1
ATOM 3037 N N . THR A 1 382 ? 26.832 4.759 -35.370 1.00 86.19 382 THR A N 1
ATOM 3038 C CA . THR A 1 382 ? 25.968 3.595 -35.619 1.00 86.19 382 THR A CA 1
ATOM 3039 C C . THR A 1 382 ? 25.864 3.303 -37.117 1.00 86.19 382 THR A C 1
ATOM 3041 O O . THR A 1 382 ? 26.040 2.160 -37.533 1.00 86.19 382 THR A O 1
ATOM 3044 N N . ASN A 1 383 ? 25.652 4.328 -37.947 1.00 87.31 383 ASN A N 1
ATOM 3045 C CA . ASN A 1 383 ? 25.567 4.177 -39.399 1.00 87.31 383 ASN A CA 1
ATOM 3046 C C . ASN A 1 383 ? 26.888 3.686 -40.009 1.00 87.31 383 ASN A C 1
ATOM 3048 O O . ASN A 1 383 ? 26.876 2.813 -40.877 1.00 87.31 383 ASN A O 1
ATOM 3052 N N . LEU A 1 384 ? 28.031 4.189 -39.529 1.00 88.94 384 LEU A N 1
ATOM 3053 C CA . LEU A 1 384 ? 29.350 3.704 -39.948 1.00 88.94 384 LEU A CA 1
ATOM 3054 C C . LEU A 1 384 ? 29.551 2.223 -39.607 1.00 88.94 384 LEU A C 1
ATOM 3056 O O . LEU A 1 384 ? 29.981 1.448 -40.463 1.00 88.94 384 LEU A O 1
ATOM 3060 N N . LEU A 1 385 ? 29.205 1.816 -38.384 1.00 85.38 385 LEU A N 1
ATOM 3061 C CA . LEU A 1 385 ? 29.306 0.424 -37.944 1.00 85.38 385 LEU A CA 1
ATOM 3062 C C . LEU A 1 385 ? 28.386 -0.495 -38.753 1.00 85.38 385 LEU A C 1
ATOM 3064 O O . LEU A 1 385 ? 28.820 -1.557 -39.195 1.00 85.38 385 LEU A O 1
ATOM 3068 N N . LYS A 1 386 ? 27.150 -0.060 -39.016 1.00 86.75 386 LYS A N 1
ATOM 3069 C CA . LYS A 1 386 ? 26.191 -0.793 -39.847 1.00 86.75 386 LYS A CA 1
ATOM 3070 C C . LYS A 1 386 ? 26.728 -1.001 -41.263 1.00 86.75 386 LYS A C 1
ATOM 3072 O O . LYS A 1 386 ? 26.734 -2.122 -41.765 1.00 86.75 386 LYS A O 1
ATOM 3077 N N . ASN A 1 387 ? 27.210 0.066 -41.899 1.00 87.00 387 ASN A N 1
ATOM 3078 C CA . ASN A 1 387 ? 27.745 0.005 -43.259 1.00 87.00 387 ASN A CA 1
ATOM 3079 C C . ASN A 1 387 ? 29.003 -0.871 -43.340 1.00 87.00 387 ASN A C 1
ATOM 3081 O O . ASN A 1 387 ? 29.179 -1.596 -44.317 1.00 87.00 387 ASN A O 1
ATOM 3085 N N . SER A 1 388 ? 29.846 -0.843 -42.302 1.00 84.19 388 SER A N 1
ATOM 3086 C CA . SER A 1 388 ? 31.000 -1.736 -42.179 1.00 84.19 388 SER A CA 1
ATOM 3087 C C . SER A 1 388 ? 30.576 -3.202 -42.051 1.00 84.19 388 SER A C 1
ATOM 3089 O O . SER A 1 388 ? 31.123 -4.061 -42.734 1.00 84.19 388 SER A O 1
ATOM 3091 N N . ALA A 1 389 ? 29.563 -3.511 -41.239 1.00 79.69 389 ALA A N 1
ATOM 3092 C CA . ALA A 1 389 ? 29.053 -4.876 -41.127 1.00 79.69 389 ALA A CA 1
ATOM 3093 C C . ALA A 1 389 ? 28.518 -5.386 -42.480 1.00 79.69 389 ALA A C 1
ATOM 3095 O O . ALA A 1 389 ? 28.921 -6.460 -42.938 1.00 79.69 389 ALA A O 1
ATOM 3096 N N . ILE A 1 390 ? 27.706 -4.580 -43.174 1.00 80.56 390 ILE A N 1
ATOM 3097 C CA . ILE A 1 390 ? 27.159 -4.911 -44.502 1.00 80.56 390 ILE A CA 1
ATOM 3098 C C . ILE A 1 390 ? 28.282 -5.158 -45.526 1.00 80.56 390 ILE A C 1
ATOM 3100 O O . ILE A 1 390 ? 28.221 -6.124 -46.287 1.00 80.56 390 ILE A O 1
ATOM 3104 N N . SER A 1 391 ? 29.334 -4.329 -45.539 1.00 76.75 391 SER A N 1
ATOM 3105 C CA . SER A 1 391 ? 30.435 -4.451 -46.509 1.00 76.75 391 SER A CA 1
ATOM 3106 C C . SER A 1 391 ? 31.300 -5.702 -46.319 1.00 76.75 391 SER A C 1
ATOM 3108 O O . SER A 1 391 ? 31.918 -6.161 -47.277 1.00 76.75 391 SER A O 1
ATOM 3110 N N . HIS A 1 392 ? 31.287 -6.308 -45.128 1.00 72.81 392 HIS A N 1
ATOM 3111 C CA . HIS A 1 392 ? 31.956 -7.583 -44.841 1.00 72.81 392 HIS A CA 1
ATOM 3112 C C . HIS A 1 392 ? 31.105 -8.815 -45.209 1.00 72.81 392 HIS A C 1
ATOM 3114 O O . HIS A 1 392 ? 31.403 -9.930 -44.783 1.00 72.81 392 HIS A O 1
ATOM 3120 N N . GLY A 1 393 ? 30.061 -8.637 -46.030 1.00 62.75 393 GLY A N 1
ATOM 3121 C CA . GLY A 1 393 ? 2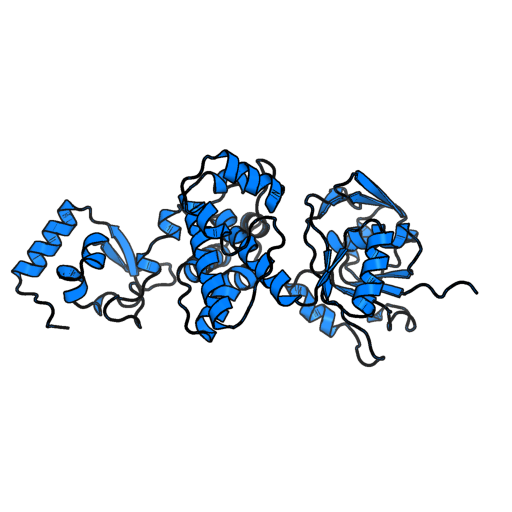9.276 -9.737 -46.594 1.00 62.75 393 GLY A CA 1
ATOM 3122 C C . GLY A 1 393 ? 28.329 -10.391 -45.593 1.00 62.75 393 GLY A C 1
ATOM 3123 O O . GLY A 1 393 ? 28.021 -11.577 -45.720 1.00 62.75 393 GLY A O 1
ATOM 3124 N N . THR A 1 394 ? 27.893 -9.641 -44.582 1.00 60.38 394 THR A N 1
ATOM 3125 C CA . THR A 1 394 ? 26.915 -10.131 -43.613 1.00 60.38 394 THR A CA 1
ATOM 3126 C C . THR A 1 394 ? 25.512 -9.891 -44.162 1.00 60.38 394 THR A C 1
ATOM 3128 O O . THR A 1 394 ? 24.958 -8.802 -44.058 1.00 60.38 394 THR A O 1
ATOM 3131 N N . ASP A 1 395 ? 24.971 -10.911 -44.830 1.00 53.94 395 ASP A N 1
ATOM 3132 C CA . ASP A 1 395 ? 23.547 -11.006 -45.148 1.00 53.94 395 ASP A CA 1
ATOM 3133 C C . ASP A 1 395 ? 22.827 -11.818 -44.056 1.00 53.94 395 ASP A C 1
ATOM 3135 O O . ASP A 1 395 ? 23.429 -12.659 -43.379 1.00 53.94 395 ASP A O 1
ATOM 3139 N N . GLY A 1 396 ? 21.539 -11.550 -43.833 1.00 49.28 396 GLY A N 1
ATOM 3140 C CA . GLY A 1 396 ? 20.732 -12.106 -42.737 1.00 49.28 396 GLY A CA 1
ATOM 3141 C C . GLY A 1 396 ? 20.504 -13.626 -42.735 1.00 49.28 396 GLY A C 1
ATOM 3142 O O . GLY A 1 396 ? 19.539 -14.094 -42.134 1.00 49.28 396 GLY A O 1
ATOM 3143 N N . LYS A 1 397 ? 21.348 -14.423 -43.406 1.00 50.69 397 LYS A N 1
ATOM 3144 C CA . LYS A 1 397 ? 21.230 -15.888 -43.506 1.00 50.69 397 LYS A CA 1
ATOM 3145 C C . LYS A 1 397 ? 22.258 -16.679 -42.700 1.00 50.69 397 LYS A C 1
ATOM 3147 O O . LYS A 1 397 ? 22.136 -17.903 -42.636 1.00 50.69 397 LYS A O 1
ATOM 3152 N N . LYS A 1 398 ? 23.251 -16.039 -42.078 1.00 51.22 398 LYS A N 1
ATOM 3153 C CA . LYS A 1 398 ? 24.204 -16.731 -41.194 1.00 51.22 398 LYS A CA 1
ATOM 3154 C C . LYS A 1 398 ? 23.930 -16.381 -39.732 1.00 51.22 398 LYS A C 1
ATOM 3156 O O . LYS A 1 398 ? 23.944 -15.210 -39.362 1.00 51.22 398 LYS A O 1
ATOM 3161 N N . LYS A 1 399 ? 23.617 -17.428 -38.959 1.00 46.22 399 LYS A N 1
ATOM 3162 C CA . LYS A 1 399 ? 23.498 -17.392 -37.497 1.00 46.22 399 LYS A CA 1
ATOM 3163 C C . LYS A 1 399 ? 24.832 -17.077 -36.849 1.00 46.22 399 LYS A C 1
ATOM 3165 O O . LYS A 1 399 ? 25.843 -17.634 -37.337 1.00 46.22 399 LYS A O 1
#

Organism: NCBI:txid447962

Secondary structure (DSSP, 8-state):
----PPEEEEE--SHHHHHHHHHHHHH-SSEEEEE--HHHHHT--SEEEEE-TTS-EEEEEGGG-EEESSGGGS-TTTSS-SEEEE-S-HHHHHHHHHHS--TTS-PPP--EE--S-EEEEETTEEEE-S---EEEESSHHHHHHHHHHHHTT--EEEES-HHHHHHHHHHHHTHHHHHHHHTS-HHHHTT-HHHHHHHHHHHHHHHHHHHHHT--PPPSSSS-TTTHHHHHHS---HHHHHHHIIIII---TT---HHHHHHHTT-S--SGGGTHHHHHHHHHHHT---HHHHHHHHHHHHHHHTT--S----HHHHT-HHHH-EETTEEEEETTT-GGG--HHHHHT-HHHHHT--EEEEE-SSSSSSEEEEEE--HHHHHHHHHHHHHTT--TT--

Solvent-accessible surface area (backbone atoms only — not comparable to full-atom values): 21908 Å² total; per-residue (Å²): 125,86,74,83,52,53,35,37,35,38,40,22,60,45,64,59,28,47,46,50,50,32,32,46,52,67,63,63,66,41,47,62,35,38,27,30,60,63,72,60,59,67,54,35,78,60,45,36,36,37,33,44,77,90,66,52,70,38,73,34,50,51,88,70,53,49,69,33,68,43,65,80,70,45,58,79,82,57,64,64,37,69,33,59,45,81,45,55,56,77,86,51,46,64,60,52,55,72,58,51,75,69,87,84,59,91,70,58,80,64,61,70,46,82,56,49,48,56,46,72,85,47,75,37,34,34,32,40,64,36,73,63,57,28,38,27,36,61,46,76,68,31,50,55,51,30,52,58,33,45,74,35,76,34,62,49,47,69,30,91,54,51,64,21,43,51,50,27,50,44,53,64,51,45,41,25,58,53,28,21,35,52,65,34,28,47,56,63,36,54,69,35,63,58,52,27,33,52,44,20,48,36,35,52,36,39,52,53,30,27,58,69,70,74,50,65,62,35,56,92,57,98,56,55,66,88,53,46,33,55,63,38,55,47,92,65,65,68,68,59,47,52,47,44,32,48,70,77,63,43,48,56,87,75,37,61,36,73,47,27,53,31,31,59,68,51,40,93,66,74,60,52,63,76,37,32,35,44,43,32,54,44,7,64,76,64,73,38,83,33,43,58,25,45,44,56,36,53,55,52,50,53,32,47,76,68,57,70,22,63,58,68,47,55,55,66,71,68,61,38,58,65,81,49,36,42,31,90,92,44,72,88,41,48,36,34,65,54,57,84,78,60,43,56,31,46,60,68,69,35,65,71,54,47,71,67,40,48,65,45,70,37,79,44,91,86,61,99,35,54,35,39,82,72,43,74,47,53,70,70,59,29,50,53,52,40,53,52,48,48,73,72,70,60,58,74,83,57,119